Protein AF-A0A1T3CCC0-F1 (afdb_monomer)

Solvent-accessible surface area (backbone atoms only — not comparable to full-atom values): 32000 Å² total; per-residue (Å²): 124,61,66,68,60,52,50,49,57,53,47,56,50,42,51,53,51,52,49,52,47,64,77,46,62,98,54,91,53,52,27,79,73,37,19,70,59,37,49,70,50,26,35,76,90,13,39,41,32,34,42,44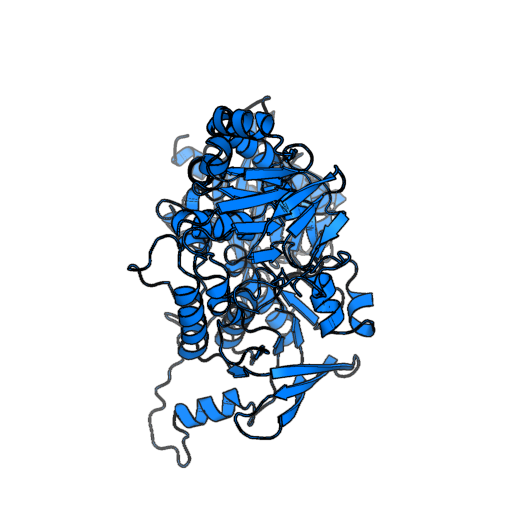,48,72,51,82,37,70,45,48,31,54,26,28,58,43,42,19,38,60,34,30,46,94,47,32,49,68,40,51,69,46,70,41,76,40,84,50,80,89,38,52,71,39,81,43,79,66,70,77,28,66,75,94,91,66,86,58,59,30,41,43,34,40,29,38,34,42,39,72,54,64,44,38,32,36,29,43,39,32,33,25,62,46,96,89,66,50,74,19,29,39,34,38,19,37,32,47,72,42,40,68,98,43,50,62,46,45,84,96,49,45,77,83,82,81,73,84,80,91,61,91,87,69,72,52,72,69,56,48,50,53,37,59,56,65,40,69,87,53,66,38,47,29,40,29,41,20,51,45,72,44,25,46,46,27,43,48,44,25,47,38,40,71,43,51,48,37,31,29,20,64,45,80,45,57,23,40,89,38,52,48,31,38,70,83,45,52,48,90,60,38,51,70,48,48,50,53,80,101,53,78,76,66,89,86,55,58,60,46,45,40,32,58,59,51,11,55,44,47,37,46,48,40,60,77,65,68,55,31,70,41,45,30,19,42,78,75,48,70,48,76,41,82,87,81,55,31,29,45,34,32,35,40,28,58,42,94,94,57,74,62,46,76,50,74,44,58,24,48,30,41,33,46,15,66,38,51,61,35,57,77,39,78,79,95,49,53,44,48,89,56,27,56,21,78,86,71,72,34,64,36,44,46,77,72,25,20,70,78,54,51,46,43,69,81,35,31,36,37,30,38,29,56,24,53,70,20,43,52,39,47,39,52,11,41,78,44,45,20,48,34,34,36,33,33,67,63,50,22,32,75,46,46,46,70,39,41,52,75,44,33,97,58,30,65,39,65,80,65,53,89,54,60,67,65,60,50,46,48,58,59,66,47,52,50,46,70,59,48,39,52,28,20,27,39,28,33,54,54,31,47,65,76,41,40,71,62,52,51,48,32,42,76,62,60,54,51,72,43,52,39,65,92,39,10,18,70,56,33,29,66,69,68,64,81,44,44,49,33,75,33,90,51,43,62,55,36,39,55,69,62,72,28,44,72,44,71,48,59,74,56,33,32,43,50,48,31,41,32,31,68,88,72,51,72,45,73,28,40,36,43,38,39,31,59,55,51,39,47,35,54,58,45,49,33,73,67,59,33,67,86,54,44,75,46,28,78,60,47,73,40,66,49,98,55,49,41,56,29,17,46,52,28,69,18,68,41,90,58,36,38,31,38,57,56,61,57,66,62,27,48,66,45,24,46,48,35,30,49,48,53,49,26,44,77,70,68,76,90

pLDDT: mean 90.03, std 10.61, range [37.31, 98.88]

Mean predicted aligned error: 6.1 Å

Organism: NCBI:txid1491466

Sequence (610 aa):
MDPVRIKEIVSEWIDGVSELLKTTDQQTISGKDLEPKIRKLFLDNSYWRDLVCLSWDFRTLTSPKGIANYLAEENRLQHLKAVRLDDNPAHQPRDFPIHAALPPDGPIFGIIVFLELELSSDRIGTGMLQLGRDEDGSWKAYSFSTLLEEIKGYEAKCGPRRPENLRYGYEPGRRNFSEVRATEREMKDKEPAVVIVGAGHTGLTVAAHLTHMGIRALVIDKNPRVGDNWRQRYGKLVLHDPVYAESLPYMKYPETWPLFAPKEKMGDFLESYAKLLDLNVWTDSTLKSSDYDPSSKQWTVTIERGKAGGNAEIRTFRTNHIVAASGLDGKPRLPDIPGLASFKSKNGTGVIHSALAGEAAVAGPGEKIVVVGMGNSAIDIAQGSWENGAEVTMIQRGPSYFFRRDSLVKHGFMTAYWHKPLLPEHEMDMIMWAYPMPIRMTRGTSLAQAMFKEDEELLQKLKALGFQFTSGPNGTGLIGIVAERKHPYVNDTGCMTLVAEKKIALQTGPIERITENSIVMSNGTTLPADHIIMATGYQGAAAAVRDLMGEKVFSKLGKPFEYDEEGEWIGNWRPSGHERFWMCAAPLVFSRLPAKLLALQILGVELGLH

Structure (mmCIF, N/CA/C/O backbone):
data_AF-A0A1T3CCC0-F1
#
_entry.id   AF-A0A1T3CCC0-F1
#
loop_
_atom_site.group_PDB
_atom_site.id
_atom_site.type_symbol
_atom_site.label_atom_id
_atom_site.label_alt_id
_atom_site.label_comp_id
_atom_site.label_asym_id
_atom_site.label_entity_id
_atom_site.label_seq_id
_atom_site.pdbx_PDB_ins_code
_atom_site.Cartn_x
_atom_site.Cartn_y
_atom_site.Cartn_z
_atom_site.occupancy
_atom_site.B_iso_or_equiv
_atom_site.auth_seq_id
_atom_site.auth_comp_id
_atom_site.auth_asym_id
_atom_site.auth_atom_id
_atom_site.pdbx_PDB_model_num
ATOM 1 N N . MET A 1 1 ? 14.070 28.992 -15.875 1.00 66.81 1 MET A N 1
ATOM 2 C CA . MET A 1 1 ? 14.992 28.866 -17.027 1.00 66.81 1 MET A CA 1
ATOM 3 C C . MET A 1 1 ? 14.187 29.012 -18.319 1.00 66.81 1 MET A C 1
ATOM 5 O O . MET A 1 1 ? 12.998 28.722 -18.280 1.00 66.81 1 MET A O 1
ATOM 9 N N . ASP A 1 2 ? 14.778 29.476 -19.426 1.00 80.06 2 ASP A N 1
ATOM 10 C CA . ASP A 1 2 ? 14.105 29.495 -20.741 1.00 80.06 2 ASP A CA 1
ATOM 11 C C . ASP A 1 2 ? 13.773 28.055 -21.204 1.00 80.06 2 ASP A C 1
ATOM 13 O O . ASP A 1 2 ? 14.683 27.219 -21.196 1.00 80.06 2 ASP A O 1
ATOM 17 N N . PRO A 1 3 ? 12.520 27.736 -21.600 1.00 78.88 3 PRO A N 1
ATOM 18 C CA . PRO A 1 3 ? 12.131 26.423 -22.121 1.00 78.88 3 PRO A CA 1
ATOM 19 C C . PRO A 1 3 ? 13.031 25.853 -23.221 1.00 78.88 3 PRO A C 1
ATOM 21 O O . PRO A 1 3 ? 13.216 24.636 -23.270 1.00 78.88 3 PRO A O 1
ATOM 24 N N . VAL A 1 4 ? 13.609 26.698 -24.084 1.00 84.12 4 VAL A N 1
ATOM 25 C CA . VAL A 1 4 ? 14.548 26.241 -25.125 1.00 84.12 4 VAL A CA 1
ATOM 26 C C . VAL A 1 4 ? 15.791 25.631 -24.483 1.00 84.12 4 VAL A C 1
ATOM 28 O O . VAL A 1 4 ? 16.137 24.486 -24.773 1.00 84.12 4 VAL A O 1
ATOM 31 N N . ARG A 1 5 ? 16.390 26.336 -23.517 1.00 87.25 5 ARG A N 1
ATOM 32 C CA . ARG A 1 5 ? 17.572 25.850 -22.799 1.00 87.25 5 ARG A CA 1
ATOM 33 C C . ARG A 1 5 ? 17.289 24.574 -22.005 1.00 87.25 5 ARG A C 1
ATOM 35 O O . ARG A 1 5 ? 18.148 23.704 -21.926 1.00 87.25 5 ARG A O 1
ATOM 42 N N . ILE A 1 6 ? 16.090 24.435 -21.437 1.00 84.81 6 ILE A N 1
ATOM 43 C CA . ILE A 1 6 ? 15.682 23.208 -20.731 1.00 84.81 6 ILE A CA 1
ATOM 44 C C . ILE A 1 6 ? 15.685 22.012 -21.693 1.00 84.81 6 ILE A C 1
ATOM 46 O O . ILE A 1 6 ? 16.210 20.954 -21.353 1.00 84.81 6 ILE A O 1
ATOM 50 N N . LYS A 1 7 ? 15.127 22.174 -22.900 1.00 85.62 7 LYS A N 1
ATOM 51 C CA . LYS A 1 7 ? 15.111 21.109 -23.915 1.00 85.62 7 LYS A CA 1
ATOM 52 C C . LYS A 1 7 ? 16.514 20.728 -24.380 1.00 85.62 7 LYS A C 1
ATOM 54 O O . LYS A 1 7 ? 16.773 19.538 -24.544 1.00 85.62 7 LYS A O 1
ATOM 59 N N . GLU A 1 8 ? 17.406 21.701 -24.553 1.00 90.25 8 GLU A N 1
ATOM 60 C CA . GLU A 1 8 ? 18.817 21.443 -24.874 1.00 90.25 8 GLU A CA 1
ATOM 61 C C . GLU A 1 8 ? 19.488 20.600 -23.790 1.00 90.25 8 GLU A C 1
ATOM 63 O O . GLU A 1 8 ? 20.031 19.547 -24.097 1.00 90.25 8 GLU A O 1
ATOM 68 N N . ILE A 1 9 ? 19.364 20.998 -22.519 1.00 91.81 9 ILE A N 1
ATOM 69 C CA . ILE A 1 9 ? 19.953 20.278 -21.379 1.00 91.81 9 ILE A CA 1
ATOM 70 C C . ILE A 1 9 ? 19.466 18.823 -21.315 1.00 91.81 9 ILE A C 1
ATOM 72 O O . ILE A 1 9 ? 20.251 17.903 -21.091 1.00 91.81 9 ILE A O 1
ATOM 76 N N . VAL A 1 10 ? 18.164 18.600 -21.508 1.00 91.50 10 VAL A N 1
ATOM 77 C CA . VAL A 1 10 ? 17.595 17.245 -21.511 1.00 91.50 10 VAL A CA 1
ATOM 78 C C . VAL A 1 10 ? 18.108 16.435 -22.702 1.00 91.50 10 VAL A C 1
ATOM 80 O O . VAL A 1 10 ? 18.437 15.261 -22.539 1.00 91.50 10 VAL A O 1
ATOM 83 N N . SER A 1 11 ? 18.209 17.053 -23.881 1.00 92.75 11 SER A N 1
ATOM 84 C CA . SER A 1 11 ? 18.710 16.390 -25.091 1.00 92.75 11 SER A CA 1
ATOM 85 C C . SER A 1 11 ? 20.186 16.011 -24.952 1.00 92.75 11 SER A C 1
ATOM 87 O O . SER A 1 11 ? 20.536 14.876 -25.249 1.00 92.75 11 SER A O 1
ATOM 89 N N . GLU A 1 12 ? 21.020 16.901 -24.400 1.00 95.00 12 GLU A N 1
ATOM 90 C CA . GLU A 1 12 ? 22.435 16.635 -24.093 1.00 95.00 12 GLU A CA 1
ATOM 91 C C . GLU A 1 12 ? 22.587 15.385 -23.201 1.00 95.00 12 GLU A C 1
ATOM 93 O O . GLU A 1 12 ? 23.434 14.525 -23.456 1.00 95.00 12 GLU A O 1
ATOM 98 N N . TRP A 1 13 ? 21.733 15.233 -22.182 1.00 95.94 13 TRP A N 1
ATOM 99 C CA . TRP A 1 13 ? 21.753 14.050 -21.317 1.00 95.94 13 TRP A CA 1
ATOM 100 C C . TRP A 1 13 ? 21.300 12.772 -22.045 1.00 95.94 13 TRP A C 1
ATOM 102 O O . TRP A 1 13 ? 21.938 11.725 -21.908 1.00 95.94 13 TRP A O 1
ATOM 112 N N . ILE A 1 14 ? 20.229 12.849 -22.846 1.00 96.12 14 ILE A N 1
ATOM 113 C CA . ILE A 1 14 ? 19.723 11.722 -23.654 1.00 96.12 14 ILE A CA 1
ATOM 114 C C . ILE A 1 14 ? 20.773 11.258 -24.675 1.00 96.12 14 ILE A C 1
ATOM 116 O O . ILE A 1 14 ? 20.963 10.052 -24.867 1.00 96.12 14 ILE A O 1
ATOM 120 N N . ASP A 1 15 ? 21.489 12.190 -25.301 1.00 96.19 15 ASP A N 1
ATOM 121 C CA . ASP A 1 15 ? 22.582 11.889 -26.226 1.00 96.19 15 ASP A CA 1
ATOM 122 C C . ASP A 1 15 ? 23.728 11.168 -25.509 1.00 96.19 15 ASP A C 1
ATOM 124 O O . ASP A 1 15 ? 24.251 10.174 -26.020 1.00 96.19 15 ASP A O 1
ATOM 128 N N . GLY A 1 16 ? 24.051 11.587 -24.283 1.00 96.06 16 GLY A N 1
ATOM 129 C CA . GLY A 1 16 ? 25.028 10.908 -23.435 1.00 96.06 16 GLY A CA 1
ATOM 130 C C . GLY A 1 16 ? 24.631 9.468 -23.075 1.00 96.06 16 GLY A C 1
ATOM 131 O O . GLY A 1 16 ? 25.468 8.562 -23.128 1.00 96.06 16 GLY A O 1
ATOM 132 N N . VAL A 1 17 ? 23.351 9.212 -22.779 1.00 95.50 17 VAL A N 1
ATOM 133 C CA . VAL A 1 17 ? 22.836 7.837 -22.616 1.00 95.50 17 VAL A CA 1
ATOM 134 C C . VAL A 1 17 ? 22.917 7.067 -23.934 1.00 95.50 17 VAL A C 1
ATOM 136 O O . VAL A 1 17 ? 23.317 5.906 -23.952 1.00 95.50 17 VAL A O 1
ATOM 139 N N . SER A 1 18 ? 22.593 7.701 -25.057 1.00 94.81 18 SER A N 1
ATOM 140 C CA . SER A 1 18 ? 22.672 7.062 -26.373 1.00 94.81 18 SER A CA 1
ATOM 141 C C . SER A 1 18 ? 24.108 6.657 -26.731 1.00 94.81 18 SER A C 1
ATOM 143 O O . SER A 1 18 ? 24.327 5.583 -27.291 1.00 94.81 18 SER A O 1
ATOM 145 N N . GLU A 1 19 ? 25.103 7.475 -26.384 1.00 94.19 19 GLU A N 1
ATOM 146 C CA . GLU A 1 19 ? 26.524 7.138 -26.521 1.00 94.19 19 GLU A CA 1
ATOM 147 C C . GLU A 1 19 ? 26.930 5.991 -25.583 1.00 94.19 19 GLU A C 1
ATOM 149 O O . GLU A 1 19 ? 27.634 5.064 -25.998 1.00 94.19 19 GLU A O 1
ATOM 154 N N . LEU A 1 20 ? 26.447 5.999 -24.336 1.00 93.12 20 LEU A N 1
ATOM 155 C CA . LEU A 1 20 ? 26.653 4.900 -23.393 1.00 93.12 20 LEU A CA 1
ATOM 156 C C . LEU A 1 20 ? 26.163 3.570 -23.977 1.00 93.12 20 LEU A C 1
ATOM 158 O O . LEU A 1 20 ? 26.926 2.604 -24.004 1.00 93.12 20 LEU A O 1
ATOM 162 N N . LEU A 1 21 ? 24.929 3.536 -24.485 1.00 91.56 21 LEU A N 1
ATOM 163 C CA . LEU A 1 21 ? 24.321 2.338 -25.066 1.00 91.56 21 LEU A CA 1
ATOM 164 C C . LEU A 1 21 ? 25.073 1.870 -26.321 1.00 91.56 21 LEU A C 1
ATOM 166 O O . LEU A 1 21 ? 25.401 0.694 -26.431 1.00 91.56 21 LEU A O 1
ATOM 170 N N . LYS A 1 22 ? 25.453 2.783 -27.226 1.00 88.44 22 LYS A N 1
ATOM 171 C CA . LYS A 1 22 ? 26.234 2.445 -28.436 1.00 88.44 22 LYS A CA 1
ATOM 172 C C . LYS A 1 22 ? 27.619 1.886 -28.116 1.00 88.44 22 LYS A C 1
ATOM 174 O O . LYS A 1 22 ? 28.064 0.935 -28.744 1.00 88.44 22 LYS A O 1
ATOM 179 N N . THR A 1 23 ? 28.317 2.476 -27.145 1.00 82.19 23 THR A N 1
ATOM 180 C CA . THR A 1 23 ? 29.692 2.078 -26.781 1.00 82.19 23 THR A CA 1
ATOM 181 C C . THR A 1 23 ? 29.757 0.841 -25.885 1.00 82.19 23 THR A C 1
ATOM 183 O O . THR A 1 23 ? 30.848 0.439 -25.479 1.00 82.19 23 THR A O 1
ATOM 186 N N . THR A 1 24 ? 28.607 0.275 -25.522 1.00 76.81 24 THR A N 1
ATOM 187 C CA . THR A 1 24 ? 28.482 -0.952 -24.722 1.00 76.81 24 THR A CA 1
ATOM 188 C C . THR A 1 24 ? 27.678 -2.035 -25.440 1.00 76.81 24 THR A C 1
ATOM 190 O O . THR A 1 24 ? 27.488 -3.123 -24.894 1.00 76.81 24 THR A O 1
ATOM 193 N N . ASP A 1 25 ? 27.242 -1.767 -26.674 1.00 68.62 25 ASP A N 1
ATOM 194 C CA . ASP A 1 25 ? 26.463 -2.709 -27.463 1.00 68.62 25 ASP A CA 1
ATOM 195 C C . ASP A 1 25 ? 27.279 -3.988 -27.722 1.00 68.62 25 ASP A C 1
ATOM 197 O O . ASP A 1 25 ? 28.459 -3.943 -28.075 1.00 68.62 25 ASP A O 1
ATOM 201 N N . GLN A 1 26 ? 26.639 -5.140 -27.514 1.00 63.12 26 GLN A N 1
ATOM 202 C CA . GLN A 1 26 ? 27.184 -6.488 -27.743 1.00 63.12 26 GLN A CA 1
ATOM 203 C C . GLN A 1 26 ? 28.356 -6.949 -26.851 1.00 63.12 26 GLN A C 1
ATOM 205 O O . GLN A 1 26 ? 28.898 -8.029 -27.092 1.00 63.12 26 GLN A O 1
ATOM 210 N N . GLN A 1 27 ? 28.739 -6.211 -25.801 1.00 68.38 27 GLN A N 1
ATOM 211 C CA . GLN A 1 27 ? 29.795 -6.638 -24.868 1.00 68.38 27 GLN A CA 1
ATOM 212 C C . GLN A 1 27 ? 29.286 -6.737 -23.427 1.00 68.38 27 GLN A C 1
ATOM 214 O O . GLN A 1 27 ? 28.563 -5.868 -22.941 1.00 68.38 27 GLN A O 1
ATOM 219 N N . THR A 1 28 ? 29.697 -7.790 -22.719 1.00 74.81 28 THR A N 1
ATOM 220 C CA . THR A 1 28 ? 29.599 -7.828 -21.256 1.00 74.81 28 THR A CA 1
ATOM 221 C C . THR A 1 28 ? 30.625 -6.854 -20.695 1.00 74.81 28 THR A C 1
ATOM 223 O O . THR A 1 28 ? 31.829 -7.087 -20.796 1.00 74.81 28 THR A O 1
ATOM 226 N N . ILE A 1 29 ? 30.145 -5.743 -20.141 1.00 84.50 29 ILE A N 1
ATOM 227 C CA . ILE A 1 29 ? 30.978 -4.710 -19.528 1.00 84.50 29 ILE A CA 1
ATOM 228 C C . ILE A 1 29 ? 30.968 -4.876 -18.011 1.00 84.50 29 ILE A C 1
ATOM 230 O O . ILE A 1 29 ? 29.920 -5.115 -17.416 1.00 84.50 29 ILE A O 1
ATOM 234 N N . SER A 1 30 ? 32.131 -4.762 -17.371 1.00 89.25 30 SER A N 1
ATOM 235 C CA . SER A 1 30 ? 32.196 -4.811 -15.911 1.00 89.25 30 SER A CA 1
ATOM 236 C C . SER A 1 30 ? 31.665 -3.510 -15.298 1.00 89.25 30 SER A C 1
ATOM 238 O O . SER A 1 30 ? 31.788 -2.437 -15.893 1.00 89.25 30 SER A O 1
ATOM 240 N N . GLY A 1 31 ? 31.142 -3.570 -14.069 1.00 90.31 31 GLY A N 1
ATOM 241 C CA . GLY A 1 31 ? 30.719 -2.364 -13.344 1.00 90.31 31 GLY A CA 1
ATOM 242 C C . GLY A 1 31 ? 31.851 -1.339 -13.188 1.00 90.31 31 GLY A C 1
ATOM 243 O O . GLY A 1 31 ? 31.619 -0.139 -13.291 1.00 90.31 31 GLY A O 1
ATOM 244 N N . LYS A 1 32 ? 33.102 -1.805 -13.059 1.00 92.31 32 LYS A N 1
ATOM 245 C CA . LYS A 1 32 ? 34.297 -0.951 -12.972 1.00 92.31 32 LYS A CA 1
ATOM 246 C C . LYS A 1 32 ? 34.558 -0.162 -14.260 1.00 92.31 32 LYS A C 1
ATOM 248 O O . LYS A 1 32 ? 34.979 0.988 -14.183 1.00 92.31 32 LYS A O 1
ATOM 253 N N . ASP A 1 33 ? 34.309 -0.762 -15.421 1.00 91.62 33 ASP A N 1
ATOM 254 C CA . ASP A 1 33 ? 34.487 -0.098 -16.720 1.00 91.62 33 ASP A CA 1
ATOM 255 C C . ASP A 1 33 ? 33.296 0.811 -17.061 1.00 91.62 33 ASP A C 1
ATOM 257 O O . ASP A 1 33 ? 33.436 1.794 -17.793 1.00 91.62 33 ASP A O 1
ATOM 261 N N . LEU A 1 34 ? 32.120 0.497 -16.510 1.00 93.81 34 LEU A N 1
ATOM 262 C CA . LEU A 1 34 ? 30.897 1.269 -16.695 1.00 93.81 34 LEU A CA 1
ATOM 263 C C . LEU A 1 34 ? 30.839 2.505 -15.778 1.00 93.81 34 LEU A C 1
ATOM 265 O O . LEU A 1 34 ? 30.354 3.554 -16.200 1.00 93.81 34 LEU A O 1
ATOM 269 N N . GLU A 1 35 ? 31.384 2.425 -14.561 1.00 96.38 35 GLU A N 1
ATOM 270 C CA . GLU A 1 35 ? 31.340 3.492 -13.549 1.00 96.38 35 GLU A CA 1
ATOM 271 C C . GLU A 1 35 ? 31.825 4.862 -14.068 1.00 96.38 35 GLU A C 1
ATOM 273 O O . GLU A 1 35 ? 31.086 5.837 -13.904 1.00 96.38 35 GLU A O 1
ATOM 278 N N . PRO A 1 36 ? 32.982 4.994 -14.754 1.00 95.88 36 PRO A N 1
ATOM 279 C CA . PRO A 1 36 ? 33.420 6.283 -15.289 1.00 95.88 36 PRO A CA 1
ATOM 280 C C . PRO A 1 36 ? 32.458 6.870 -16.326 1.00 95.88 36 PRO A C 1
ATOM 282 O O . PRO A 1 36 ? 32.366 8.090 -16.449 1.00 95.88 36 PRO A O 1
ATOM 285 N N . LYS A 1 37 ? 31.737 6.025 -17.078 1.00 95.12 37 LYS A N 1
ATOM 286 C CA . LYS A 1 37 ? 30.728 6.482 -18.042 1.00 95.12 37 LYS A CA 1
ATOM 287 C C . LYS A 1 37 ? 29.460 6.952 -17.323 1.00 95.12 37 LYS A C 1
ATOM 289 O O . LYS A 1 37 ? 28.938 8.010 -17.657 1.00 95.12 37 LYS A O 1
ATOM 294 N N . ILE A 1 38 ? 29.017 6.230 -16.291 1.00 96.94 38 ILE A N 1
ATOM 295 C CA . ILE A 1 38 ? 27.863 6.621 -15.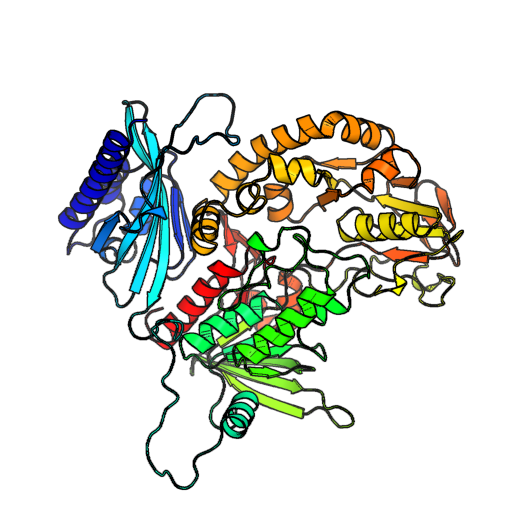464 1.00 96.94 38 ILE A CA 1
ATOM 296 C C . ILE A 1 38 ? 28.129 7.939 -14.725 1.00 96.94 38 ILE A C 1
ATOM 298 O O . ILE A 1 38 ? 27.258 8.804 -14.712 1.00 96.94 38 ILE A O 1
ATOM 302 N N . ARG A 1 39 ? 29.342 8.164 -14.200 1.00 96.38 39 ARG A N 1
ATOM 303 C CA . ARG A 1 39 ? 29.736 9.432 -13.540 1.00 96.38 39 ARG A CA 1
ATOM 304 C C . ARG A 1 39 ? 29.637 10.672 -14.437 1.00 96.38 39 ARG A C 1
ATOM 306 O O . ARG A 1 39 ? 29.526 11.787 -13.933 1.00 96.38 39 ARG A O 1
ATOM 313 N N . LYS A 1 40 ? 29.677 10.506 -15.764 1.00 95.81 40 LYS A N 1
ATOM 314 C CA . LYS A 1 40 ? 29.443 11.618 -16.701 1.00 95.81 40 LYS A CA 1
ATOM 315 C C . LYS A 1 40 ? 27.969 12.016 -16.770 1.00 95.81 40 LYS A C 1
ATOM 317 O O . LYS A 1 40 ? 27.677 13.166 -17.063 1.00 95.81 40 LYS A O 1
ATOM 322 N N . LEU A 1 41 ? 27.064 11.074 -16.503 1.00 97.06 41 LEU A N 1
ATOM 323 C CA . LEU A 1 41 ? 25.618 11.238 -16.657 1.00 97.06 41 LEU A CA 1
ATOM 324 C C . LEU A 1 41 ? 24.896 11.458 -15.325 1.00 97.06 41 LEU A C 1
ATOM 326 O O . LEU A 1 41 ? 23.787 11.981 -15.326 1.00 97.06 41 LEU A O 1
ATOM 330 N N . PHE A 1 42 ? 25.492 11.062 -14.203 1.00 96.62 42 PHE A N 1
ATOM 331 C CA . PHE A 1 42 ? 24.873 11.070 -12.880 1.00 96.62 42 PHE A CA 1
ATOM 332 C C . PHE A 1 42 ? 25.726 11.848 -11.875 1.00 96.62 42 PHE A C 1
ATOM 334 O O . PHE A 1 42 ? 26.952 11.761 -11.905 1.00 96.62 42 PHE A O 1
ATOM 341 N N . LEU A 1 43 ? 25.070 12.578 -10.967 1.00 94.69 43 LEU A N 1
ATOM 342 C CA . LEU A 1 43 ? 25.726 13.212 -9.818 1.00 94.69 43 LEU A CA 1
ATOM 343 C C . LEU A 1 43 ? 26.300 12.150 -8.865 1.00 94.69 43 LEU A C 1
ATOM 345 O O . LEU A 1 43 ? 25.849 11.002 -8.849 1.00 94.69 43 LEU A O 1
ATOM 349 N N . ASP A 1 44 ? 27.251 12.523 -8.011 1.00 92.12 44 ASP A N 1
ATOM 350 C CA . ASP A 1 44 ? 27.840 11.578 -7.051 1.00 92.12 44 ASP A CA 1
ATOM 351 C C . ASP A 1 44 ? 26.827 11.083 -6.001 1.00 92.12 44 ASP A C 1
ATOM 353 O O . ASP A 1 44 ? 26.842 9.909 -5.626 1.00 92.12 44 ASP A O 1
ATOM 357 N N . ASN A 1 45 ? 25.890 11.940 -5.587 1.00 89.81 45 ASN A N 1
ATOM 358 C CA . ASN A 1 45 ? 24.792 11.630 -4.662 1.00 89.81 45 ASN A CA 1
ATOM 359 C C . ASN A 1 45 ? 23.486 11.230 -5.381 1.00 89.81 45 ASN A C 1
ATOM 361 O O . ASN A 1 45 ? 22.391 11.506 -4.885 1.00 89.81 45 ASN A O 1
ATOM 365 N N . SER A 1 46 ? 23.606 10.626 -6.562 1.00 93.00 46 SER A N 1
ATOM 366 C CA . SER A 1 46 ? 22.474 10.275 -7.417 1.00 93.00 46 SER A CA 1
ATOM 367 C C . SER A 1 46 ? 21.808 8.943 -7.076 1.00 93.00 46 SER A C 1
ATOM 369 O O . SER A 1 46 ? 22.345 8.107 -6.339 1.00 93.00 46 SER A O 1
ATOM 371 N N . TYR A 1 47 ? 20.633 8.748 -7.677 1.00 95.00 47 TYR A N 1
ATOM 372 C CA . TYR A 1 47 ? 19.820 7.548 -7.555 1.00 95.00 47 TYR A CA 1
ATOM 373 C C . TYR A 1 47 ? 19.382 7.022 -8.929 1.00 95.00 47 TYR A C 1
ATOM 375 O O . TYR A 1 47 ? 19.030 7.801 -9.818 1.00 95.00 47 TYR A O 1
ATOM 383 N N . TRP A 1 48 ? 19.325 5.699 -9.075 1.00 97.12 48 TRP A N 1
ATOM 384 C CA . TRP A 1 48 ? 18.531 5.039 -10.112 1.00 97.12 48 TRP A CA 1
ATOM 385 C C . TRP A 1 48 ? 17.485 4.166 -9.429 1.00 97.12 48 TRP A C 1
ATOM 387 O O . TRP A 1 48 ? 17.846 3.306 -8.631 1.00 97.12 48 TRP A O 1
ATOM 397 N N . ARG A 1 49 ? 16.200 4.357 -9.734 1.00 96.94 49 ARG A N 1
ATOM 398 C CA . ARG A 1 49 ? 15.126 3.484 -9.249 1.00 96.94 49 ARG A CA 1
ATOM 399 C C . ARG A 1 49 ? 14.506 2.670 -10.376 1.00 96.94 49 ARG A C 1
ATOM 401 O O . ARG A 1 49 ? 13.820 3.222 -11.228 1.00 96.94 49 ARG A O 1
ATOM 408 N N . ASP A 1 50 ? 14.743 1.368 -10.382 1.00 97.00 50 ASP A N 1
ATOM 409 C CA . ASP A 1 50 ? 14.151 0.453 -11.353 1.00 97.00 50 ASP A CA 1
ATOM 410 C C . ASP A 1 50 ? 12.899 -0.208 -10.775 1.00 97.00 50 ASP A C 1
ATOM 412 O O . ASP A 1 50 ? 12.939 -0.799 -9.701 1.00 97.00 50 ASP A O 1
ATOM 416 N N . LEU A 1 51 ? 11.780 -0.093 -11.480 1.00 96.56 51 LEU A N 1
ATOM 417 C CA . LEU A 1 51 ? 10.471 -0.609 -11.103 1.00 96.56 51 LEU A CA 1
ATOM 418 C C . LEU A 1 51 ? 10.049 -1.657 -12.140 1.00 96.56 51 LEU A C 1
ATOM 420 O O . LEU A 1 51 ? 9.253 -1.379 -13.043 1.00 96.56 51 LEU A O 1
ATOM 424 N N . VAL A 1 52 ? 10.606 -2.868 -12.009 1.00 95.50 52 VAL A N 1
ATOM 425 C CA . VAL A 1 52 ? 10.343 -4.042 -12.873 1.00 95.50 52 VAL A CA 1
ATOM 426 C C . VAL A 1 52 ? 10.767 -3.845 -14.346 1.00 95.50 52 VAL A C 1
ATOM 428 O O . VAL A 1 52 ? 10.441 -4.646 -15.224 1.00 95.50 52 VAL A O 1
ATOM 431 N N . CYS A 1 53 ? 11.470 -2.759 -14.677 1.00 94.94 53 CYS A N 1
ATOM 432 C CA . CYS A 1 53 ? 11.769 -2.437 -16.070 1.00 94.94 53 CYS A CA 1
ATOM 433 C C . CYS A 1 53 ? 12.995 -3.202 -16.578 1.00 94.94 53 CYS A C 1
ATOM 435 O O . CYS A 1 53 ? 12.925 -3.858 -17.621 1.00 94.94 53 CYS A O 1
ATOM 437 N N . LEU A 1 54 ? 14.120 -3.123 -15.865 1.00 93.31 54 LEU A N 1
ATOM 438 C CA . LEU A 1 54 ? 15.368 -3.802 -16.240 1.00 93.31 54 LEU A CA 1
ATOM 439 C C . LEU A 1 54 ? 15.579 -5.102 -15.462 1.00 93.31 54 LEU A C 1
ATOM 441 O O . LEU A 1 54 ? 16.130 -6.057 -16.007 1.00 93.31 54 LEU A O 1
ATOM 445 N N . SER A 1 55 ? 15.084 -5.150 -14.231 1.00 91.75 55 SER A N 1
ATOM 446 C CA . SER A 1 55 ? 14.927 -6.347 -13.406 1.00 91.75 55 SER A CA 1
ATOM 447 C C . SER A 1 55 ? 13.449 -6.719 -13.280 1.00 91.75 55 SER A C 1
ATOM 449 O O . SER A 1 55 ? 12.584 -5.970 -13.713 1.00 91.75 55 SER A O 1
ATOM 451 N N . TRP A 1 56 ? 13.137 -7.860 -12.670 1.00 93.88 56 TRP A N 1
ATOM 452 C CA . TRP A 1 56 ? 11.768 -8.208 -12.268 1.00 93.88 56 TRP A CA 1
ATOM 453 C C . TRP A 1 56 ? 11.500 -7.891 -10.794 1.00 93.88 56 TRP A C 1
ATOM 455 O O . TRP A 1 56 ? 10.765 -8.593 -10.104 1.00 93.88 56 TRP A O 1
ATOM 465 N N . ASP A 1 57 ? 12.134 -6.831 -10.304 1.00 95.62 57 ASP A N 1
ATOM 466 C CA . ASP A 1 57 ? 12.084 -6.414 -8.914 1.00 95.62 57 ASP A CA 1
ATOM 467 C C . ASP A 1 57 ? 12.017 -4.881 -8.820 1.00 95.62 57 ASP A C 1
ATOM 469 O O . ASP A 1 57 ? 12.183 -4.174 -9.817 1.00 95.62 57 ASP A O 1
ATOM 473 N N . PHE A 1 58 ? 11.744 -4.346 -7.629 1.00 96.62 58 PHE A N 1
ATOM 474 C CA . PHE A 1 58 ? 11.980 -2.927 -7.361 1.00 96.62 58 PHE A CA 1
ATOM 475 C C . PHE A 1 58 ? 13.389 -2.781 -6.803 1.00 96.62 58 PHE A C 1
ATOM 477 O O . PHE A 1 58 ? 13.712 -3.416 -5.799 1.00 96.62 58 PHE A O 1
ATOM 484 N N . ARG A 1 59 ? 14.212 -1.949 -7.439 1.00 96.81 59 ARG A N 1
ATOM 485 C CA . ARG A 1 59 ? 15.596 -1.683 -7.039 1.00 96.81 59 ARG A CA 1
ATOM 486 C C . ARG A 1 59 ? 15.815 -0.190 -6.877 1.00 96.81 59 ARG A C 1
ATOM 488 O O . ARG A 1 59 ? 15.427 0.582 -7.752 1.00 96.81 59 ARG A O 1
ATOM 495 N N . THR A 1 60 ? 16.494 0.208 -5.809 1.00 97.12 60 THR A N 1
ATOM 496 C CA . THR A 1 60 ? 16.965 1.584 -5.608 1.00 97.12 60 THR A CA 1
ATOM 497 C C . THR A 1 60 ? 18.482 1.569 -5.473 1.00 97.12 60 THR A C 1
ATOM 499 O O . THR A 1 60 ? 19.051 1.182 -4.456 1.00 97.12 60 THR A O 1
ATOM 502 N N . LEU A 1 61 ? 19.151 2.033 -6.521 1.00 96.94 61 LEU A N 1
ATOM 503 C CA . LEU A 1 61 ? 20.597 2.065 -6.631 1.00 96.94 61 LEU A CA 1
ATOM 504 C C . LEU A 1 61 ? 21.084 3.460 -6.257 1.00 96.94 61 LEU A C 1
ATOM 506 O O . LEU A 1 61 ? 20.529 4.462 -6.711 1.00 96.94 61 LEU A O 1
ATOM 510 N N . THR A 1 62 ? 22.139 3.525 -5.453 1.00 94.88 62 THR A N 1
ATOM 511 C CA . THR A 1 62 ? 22.736 4.786 -5.005 1.00 94.88 62 THR A CA 1
ATOM 512 C C . THR A 1 62 ? 24.146 4.930 -5.557 1.00 94.88 62 THR A C 1
ATOM 514 O O . THR A 1 62 ? 24.900 3.954 -5.619 1.00 94.88 62 THR A O 1
ATOM 517 N N . SER A 1 63 ? 24.516 6.162 -5.912 1.00 95.44 63 SER A N 1
ATOM 518 C CA . SER A 1 63 ? 25.804 6.550 -6.499 1.00 95.44 63 SER A CA 1
ATOM 519 C C . SER A 1 63 ? 26.086 5.980 -7.901 1.00 95.44 63 SER A C 1
ATOM 521 O O . SER A 1 63 ? 25.597 4.905 -8.265 1.00 95.44 63 SER A O 1
ATOM 523 N N . PRO A 1 64 ? 26.980 6.622 -8.675 1.00 97.62 64 PRO A N 1
ATOM 524 C CA . PRO A 1 64 ? 27.409 6.108 -9.974 1.00 97.62 64 PRO A CA 1
ATOM 525 C C . PRO A 1 64 ? 27.977 4.681 -9.939 1.00 97.62 64 PRO A C 1
ATOM 527 O O . PRO A 1 64 ? 27.769 3.911 -10.875 1.00 97.62 64 PRO A O 1
ATOM 530 N N . LYS A 1 65 ? 28.659 4.299 -8.851 1.00 97.75 65 LYS A N 1
ATOM 531 C CA . LYS A 1 65 ? 29.224 2.953 -8.680 1.00 97.75 65 LYS A CA 1
ATOM 532 C C . LYS A 1 65 ? 28.139 1.889 -8.502 1.00 97.75 65 LYS A C 1
ATOM 534 O O . LYS A 1 65 ? 28.209 0.838 -9.134 1.00 97.75 65 LYS A O 1
ATOM 539 N N . GLY A 1 66 ? 27.147 2.151 -7.648 1.00 97.12 66 GLY A N 1
ATOM 540 C CA . GLY A 1 66 ? 26.033 1.224 -7.422 1.00 97.12 66 GLY A CA 1
ATOM 541 C C . GLY A 1 66 ? 25.213 1.015 -8.693 1.00 97.12 66 GLY A C 1
ATOM 542 O O . GLY A 1 66 ? 24.933 -0.120 -9.071 1.00 97.12 66 GLY A O 1
ATOM 543 N N . ILE A 1 67 ? 24.933 2.109 -9.406 1.00 97.81 67 ILE A N 1
ATOM 544 C CA . ILE A 1 67 ? 24.257 2.092 -10.709 1.00 97.81 67 ILE A CA 1
ATOM 545 C C . ILE A 1 67 ? 25.053 1.270 -11.732 1.00 97.81 67 ILE A C 1
ATOM 547 O O . ILE A 1 67 ? 24.497 0.397 -12.393 1.00 97.81 67 ILE A O 1
ATOM 551 N N . ALA A 1 68 ? 26.361 1.507 -11.853 1.00 97.12 68 ALA A N 1
ATOM 552 C CA . ALA A 1 68 ? 27.204 0.787 -12.802 1.00 97.12 68 ALA A CA 1
ATOM 553 C C . ALA A 1 68 ? 27.267 -0.722 -12.519 1.00 97.12 68 ALA A C 1
ATOM 555 O O . ALA A 1 68 ? 27.183 -1.523 -13.447 1.00 97.12 68 ALA A O 1
ATOM 556 N N . ASN A 1 69 ? 27.371 -1.120 -11.250 1.00 96.62 69 ASN A N 1
ATOM 557 C CA . ASN A 1 69 ? 27.339 -2.532 -10.871 1.00 96.62 69 ASN A CA 1
ATOM 558 C C . ASN A 1 69 ? 26.000 -3.179 -11.242 1.00 96.62 69 ASN A C 1
ATOM 560 O O . ASN A 1 69 ? 25.991 -4.213 -11.905 1.00 96.62 69 ASN A O 1
ATOM 564 N N . TYR A 1 70 ? 24.886 -2.530 -10.897 1.00 96.44 70 TYR A N 1
ATOM 565 C CA . TYR A 1 70 ? 23.544 -3.022 -11.202 1.00 96.44 70 TYR A CA 1
ATOM 566 C C . TYR A 1 70 ? 23.305 -3.236 -12.704 1.00 96.44 70 TYR A C 1
ATOM 568 O O . TYR A 1 70 ? 22.729 -4.246 -13.105 1.00 96.44 70 TYR A O 1
ATOM 576 N N . LEU A 1 71 ? 23.755 -2.291 -13.535 1.00 95.19 71 LEU A N 1
ATOM 577 C CA . LEU A 1 71 ? 23.600 -2.344 -14.990 1.00 95.19 71 LEU A CA 1
ATOM 578 C C . LEU A 1 71 ? 24.514 -3.384 -15.658 1.00 95.19 71 LEU A C 1
ATOM 580 O O . LEU A 1 71 ? 24.167 -3.909 -16.717 1.00 95.19 71 LEU A O 1
ATOM 584 N N . ALA A 1 72 ? 25.680 -3.653 -15.066 1.00 93.62 72 ALA A N 1
ATOM 585 C CA . ALA A 1 72 ? 26.627 -4.661 -15.537 1.00 93.62 72 ALA A CA 1
ATOM 586 C C . ALA A 1 72 ? 26.190 -6.090 -15.176 1.00 93.62 72 ALA A C 1
ATOM 588 O O . ALA A 1 72 ? 26.396 -7.022 -15.955 1.00 93.62 72 ALA A O 1
ATOM 589 N N . GLU A 1 73 ? 25.582 -6.270 -14.002 1.00 93.50 73 GLU A N 1
ATOM 590 C CA . GLU A 1 73 ? 25.007 -7.545 -13.580 1.00 93.50 73 GLU A CA 1
ATOM 591 C C . GLU A 1 73 ? 23.985 -8.054 -14.598 1.00 93.50 73 GLU A C 1
ATOM 593 O O . GLU A 1 73 ? 23.148 -7.300 -15.091 1.00 93.50 73 GLU A O 1
ATOM 598 N N . GLU A 1 74 ? 24.079 -9.345 -14.929 1.00 88.06 74 GLU A N 1
ATOM 599 C CA . GLU A 1 74 ? 23.181 -10.027 -15.876 1.00 88.06 74 GLU A CA 1
ATOM 600 C C . GLU A 1 74 ? 23.053 -9.320 -17.243 1.00 88.06 74 GLU A C 1
ATOM 602 O O . GLU A 1 74 ? 22.113 -9.570 -17.990 1.00 88.06 74 GLU A O 1
ATOM 607 N N . ASN A 1 75 ? 24.015 -8.457 -17.602 1.00 87.06 75 ASN A N 1
ATOM 608 C CA . ASN A 1 75 ? 23.978 -7.602 -18.791 1.00 87.06 75 ASN A CA 1
ATOM 609 C C . ASN A 1 75 ? 22.722 -6.710 -18.883 1.00 87.06 75 ASN A C 1
ATOM 611 O O . ASN A 1 75 ? 22.266 -6.406 -19.989 1.00 87.06 75 ASN A O 1
ATOM 615 N N . ARG A 1 76 ? 22.169 -6.250 -17.749 1.00 91.12 76 ARG A N 1
ATOM 616 C CA . ARG A 1 76 ? 20.912 -5.476 -17.714 1.00 91.12 76 ARG A CA 1
ATOM 617 C C . ARG A 1 76 ? 20.914 -4.236 -18.600 1.00 91.12 76 ARG A C 1
ATOM 619 O O . ARG A 1 76 ? 19.882 -3.916 -19.186 1.00 91.12 76 ARG A O 1
ATOM 626 N N . LEU A 1 77 ? 22.059 -3.569 -18.765 1.00 90.69 77 LEU A N 1
ATOM 627 C CA . LEU A 1 77 ? 22.187 -2.422 -19.671 1.00 90.69 77 LEU A CA 1
ATOM 628 C C . LEU A 1 77 ? 21.737 -2.751 -21.102 1.00 90.69 77 LEU A C 1
ATOM 630 O O . LEU A 1 77 ? 21.117 -1.918 -21.755 1.00 90.69 77 LEU A O 1
ATOM 634 N N . GLN A 1 78 ? 21.988 -3.975 -21.576 1.00 87.81 78 GLN A N 1
ATOM 635 C CA . GLN A 1 78 ? 21.625 -4.395 -22.931 1.00 87.81 78 GLN A CA 1
ATOM 636 C C . GLN A 1 78 ? 20.108 -4.496 -23.135 1.00 87.81 78 GLN A C 1
ATOM 638 O O . GLN A 1 78 ? 19.654 -4.508 -24.288 1.00 87.81 78 GLN A O 1
ATOM 643 N N . HIS A 1 79 ? 19.329 -4.553 -22.047 1.00 88.62 79 HIS A N 1
ATOM 644 C CA . HIS A 1 79 ? 17.874 -4.503 -22.100 1.00 88.62 79 HIS A CA 1
ATOM 645 C C 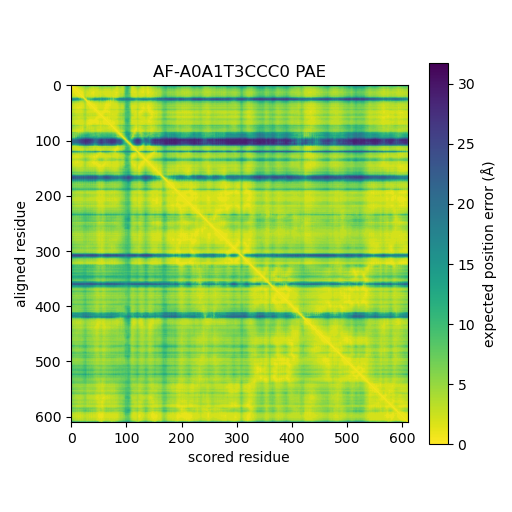. HIS A 1 79 ? 17.335 -3.114 -22.418 1.00 88.62 79 HIS A C 1
ATOM 647 O O . HIS A 1 79 ? 16.220 -3.036 -22.923 1.00 88.62 79 HIS A O 1
ATOM 653 N N . LEU A 1 80 ? 18.100 -2.046 -22.190 1.00 92.06 80 LEU A N 1
ATOM 654 C CA . LEU A 1 80 ? 17.728 -0.686 -22.565 1.00 92.06 80 LEU A CA 1
ATOM 655 C C . LEU A 1 80 ? 18.319 -0.361 -23.943 1.00 92.06 80 LEU A C 1
ATOM 657 O O . LEU A 1 80 ? 19.532 -0.301 -24.107 1.00 92.06 80 LEU A O 1
ATOM 661 N N . LYS A 1 81 ? 17.471 -0.187 -24.959 1.00 91.44 81 LYS A N 1
ATOM 662 C CA . LYS A 1 81 ? 17.892 0.085 -26.345 1.00 91.44 81 LYS A CA 1
ATOM 663 C C . LYS A 1 81 ? 17.914 1.563 -26.685 1.00 91.44 81 LYS A C 1
ATOM 665 O O . LYS A 1 81 ? 18.800 2.003 -27.412 1.00 91.44 81 LYS A O 1
ATOM 670 N N . ALA A 1 82 ? 16.969 2.325 -26.152 1.00 91.94 82 ALA A N 1
ATOM 671 C CA . ALA A 1 82 ? 16.943 3.768 -26.312 1.00 91.94 82 ALA A CA 1
ATOM 672 C C . ALA A 1 82 ? 16.194 4.426 -25.157 1.00 91.94 82 ALA A C 1
ATOM 674 O O . ALA A 1 82 ? 15.281 3.842 -24.573 1.00 91.94 82 ALA A O 1
ATOM 675 N N . VAL A 1 83 ? 16.569 5.672 -24.888 1.00 94.38 83 VAL A N 1
ATOM 676 C CA . VAL A 1 83 ? 15.824 6.600 -24.042 1.00 94.38 83 VAL A CA 1
ATOM 677 C C . VAL A 1 83 ? 15.426 7.767 -24.931 1.00 94.38 83 VAL A C 1
ATOM 679 O O . VAL A 1 83 ? 16.271 8.305 -25.647 1.00 94.38 83 VAL A O 1
ATOM 682 N N . ARG A 1 84 ? 14.147 8.133 -24.933 1.00 92.69 84 ARG A N 1
ATOM 683 C CA . ARG A 1 84 ? 13.620 9.229 -25.753 1.00 92.69 84 ARG A CA 1
ATOM 684 C C . ARG A 1 84 ? 12.809 10.179 -24.896 1.00 92.69 84 ARG A C 1
ATOM 686 O O . ARG A 1 84 ? 12.248 9.780 -23.881 1.00 92.69 84 ARG A O 1
ATOM 693 N N . LEU A 1 85 ? 12.752 11.437 -25.315 1.00 89.62 85 LEU A N 1
ATOM 694 C CA . LEU A 1 85 ? 11.809 12.379 -24.732 1.00 89.62 85 LEU A CA 1
ATOM 695 C C . LEU A 1 85 ? 10.388 11.924 -25.067 1.00 89.62 85 LEU A C 1
ATOM 697 O O . LEU A 1 85 ? 10.108 11.639 -26.229 1.00 89.62 85 LEU A O 1
ATOM 701 N N . ASP A 1 86 ? 9.523 11.881 -24.060 1.00 83.31 86 ASP A N 1
ATOM 702 C CA . ASP A 1 86 ? 8.103 11.600 -24.250 1.00 83.31 86 ASP A CA 1
ATOM 703 C C . ASP A 1 86 ? 7.447 12.727 -25.071 1.00 83.31 86 ASP A C 1
ATOM 705 O O . ASP A 1 86 ? 7.632 13.921 -24.792 1.00 83.31 86 ASP A O 1
ATOM 709 N N . ASP A 1 87 ? 6.729 12.351 -26.131 1.00 78.69 87 ASP A N 1
ATOM 710 C CA . ASP A 1 87 ? 6.146 13.291 -27.088 1.00 78.69 87 ASP A CA 1
ATOM 711 C C . ASP A 1 87 ? 4.823 13.913 -26.608 1.00 78.69 87 ASP A C 1
ATOM 713 O O . ASP A 1 87 ? 4.332 14.879 -27.208 1.00 78.69 87 ASP A O 1
ATOM 717 N N . ASN A 1 88 ? 4.286 13.454 -25.473 1.00 78.31 88 ASN A N 1
ATOM 718 C CA . ASN A 1 88 ? 3.085 14.000 -24.871 1.00 78.31 88 ASN A CA 1
ATOM 719 C C . ASN A 1 88 ? 3.308 15.480 -24.495 1.00 78.31 88 ASN A C 1
ATOM 721 O O . ASN A 1 88 ? 4.201 15.820 -23.707 1.00 78.31 88 ASN A O 1
ATOM 725 N N . PRO A 1 89 ? 2.463 16.408 -24.981 1.00 72.19 89 PRO A N 1
ATOM 726 C CA . PRO A 1 89 ? 2.562 17.823 -24.630 1.00 72.19 89 PRO A CA 1
ATOM 727 C C . PRO A 1 89 ? 2.479 18.101 -23.120 1.00 72.19 89 PRO A C 1
ATOM 729 O O . PRO A 1 89 ? 3.025 19.095 -22.640 1.00 72.19 89 PRO A O 1
ATOM 732 N N . ALA A 1 90 ? 1.823 17.231 -22.345 1.00 67.19 90 ALA A N 1
ATOM 733 C CA . ALA A 1 90 ? 1.792 17.338 -20.890 1.00 67.19 90 ALA A CA 1
ATOM 734 C C . ALA A 1 90 ? 3.152 17.011 -20.245 1.00 67.19 90 ALA A C 1
ATOM 736 O O . ALA A 1 90 ? 3.438 17.523 -19.161 1.00 67.19 90 ALA A O 1
ATOM 737 N N . HIS A 1 91 ? 3.995 16.220 -20.910 1.00 74.56 91 HIS A N 1
ATOM 738 C CA . HIS A 1 91 ? 5.269 15.701 -20.403 1.00 74.56 91 HIS A CA 1
ATOM 739 C C . HIS A 1 91 ? 6.479 16.551 -20.817 1.00 74.56 91 HIS A C 1
ATOM 741 O O . HIS A 1 91 ? 7.617 16.216 -20.490 1.00 74.56 91 HIS A O 1
ATOM 747 N N . GLN A 1 92 ? 6.234 17.684 -21.488 1.00 71.38 92 GLN A N 1
ATOM 748 C CA . GLN A 1 92 ? 7.279 18.621 -21.896 1.00 71.38 92 GLN A CA 1
ATOM 749 C C . GLN A 1 92 ? 8.152 19.031 -20.700 1.00 71.38 92 GLN A C 1
ATOM 751 O O . GLN A 1 92 ? 7.593 19.305 -19.632 1.00 71.38 92 GLN A O 1
ATOM 756 N N . PRO A 1 93 ? 9.485 19.133 -20.871 1.00 72.12 93 PRO A N 1
ATOM 757 C CA . PRO A 1 93 ? 10.398 19.474 -19.787 1.00 72.12 93 PRO A CA 1
ATOM 758 C C . PRO A 1 93 ? 9.996 20.769 -19.081 1.00 72.12 93 PRO A C 1
ATOM 760 O O . PRO A 1 93 ? 9.743 21.788 -19.732 1.00 72.12 93 PRO A O 1
ATOM 763 N N . ARG A 1 94 ? 9.951 20.742 -17.746 1.00 69.62 94 ARG A N 1
ATOM 764 C CA . ARG A 1 94 ? 9.605 21.916 -16.933 1.00 69.62 94 ARG A CA 1
ATOM 765 C C . ARG A 1 94 ? 10.704 22.198 -15.926 1.00 69.62 94 ARG A C 1
ATOM 767 O O . ARG A 1 94 ? 11.254 21.281 -15.318 1.00 69.62 94 ARG A O 1
ATOM 774 N N . ASP A 1 95 ? 10.979 23.483 -15.735 1.00 61.31 95 ASP A N 1
ATOM 775 C CA . ASP A 1 95 ? 11.751 23.950 -14.589 1.00 61.31 95 ASP A CA 1
ATOM 776 C C . ASP A 1 95 ? 10.838 23.818 -13.374 1.00 61.31 95 ASP A C 1
ATOM 778 O O . ASP A 1 95 ? 9.865 24.566 -13.232 1.00 61.31 95 ASP A O 1
ATOM 782 N N . PHE A 1 96 ? 11.078 22.792 -12.563 1.00 55.34 96 PHE A N 1
ATOM 783 C CA . PHE A 1 96 ? 10.339 22.611 -11.330 1.00 55.34 96 PHE A CA 1
ATOM 784 C C . PHE A 1 96 ? 11.237 23.123 -10.211 1.00 55.34 96 PHE A C 1
ATOM 786 O O . PHE A 1 96 ? 12.342 22.605 -10.037 1.00 55.34 96 PHE A O 1
ATOM 793 N N . PRO A 1 97 ? 10.812 24.120 -9.420 1.00 48.75 97 PRO A N 1
ATOM 794 C CA . PRO A 1 97 ? 11.565 24.436 -8.225 1.00 48.75 97 PRO A CA 1
ATOM 795 C C . PRO A 1 97 ? 11.610 23.161 -7.371 1.00 48.75 97 PRO A C 1
ATOM 797 O O . PRO A 1 97 ? 10.570 22.692 -6.906 1.00 48.75 97 PRO A O 1
ATOM 800 N N . ILE A 1 98 ? 12.805 22.603 -7.132 1.00 46.66 98 ILE A N 1
ATOM 801 C CA . ILE A 1 98 ? 13.040 21.553 -6.118 1.00 46.66 98 ILE A CA 1
ATOM 802 C C . ILE A 1 98 ? 12.946 22.198 -4.717 1.00 46.66 98 ILE A C 1
ATOM 804 O O . ILE A 1 98 ? 13.779 22.029 -3.832 1.00 46.66 98 ILE A O 1
ATOM 808 N N . HIS A 1 99 ? 11.908 23.000 -4.506 1.00 38.19 99 HIS A N 1
ATOM 809 C CA . HIS A 1 99 ? 11.633 23.727 -3.283 1.00 38.19 99 HIS A CA 1
ATOM 810 C C . HIS A 1 99 ? 10.205 23.431 -2.851 1.00 38.19 99 HIS A C 1
ATOM 812 O O . HIS A 1 99 ? 9.327 24.281 -2.813 1.00 38.19 99 HIS A O 1
ATOM 818 N N . ALA A 1 100 ? 10.015 22.185 -2.446 1.00 37.31 100 ALA A N 1
ATOM 819 C CA . ALA A 1 100 ? 9.361 21.945 -1.179 1.00 37.31 100 ALA A CA 1
ATOM 820 C C . ALA A 1 100 ? 10.314 21.052 -0.388 1.00 37.31 100 ALA A C 1
ATOM 822 O O . ALA A 1 100 ? 10.170 19.830 -0.345 1.00 37.31 100 ALA A O 1
ATOM 823 N N . ALA A 1 101 ? 11.289 21.731 0.227 1.00 41.50 101 ALA A N 1
ATOM 824 C CA . ALA A 1 101 ? 11.878 21.314 1.484 1.00 41.50 101 ALA A CA 1
ATOM 825 C C . ALA A 1 101 ? 13.058 20.288 1.375 1.00 41.50 101 ALA A C 1
ATOM 827 O O . ALA A 1 101 ? 12.900 19.095 1.594 1.00 41.50 101 ALA A O 1
ATOM 828 N N . LEU A 1 102 ? 14.273 20.775 1.084 1.00 44.25 102 LEU A N 1
ATOM 829 C CA . LEU A 1 102 ? 15.572 20.110 1.334 1.00 44.25 102 LEU A CA 1
ATOM 830 C C . LEU A 1 102 ? 16.423 21.024 2.267 1.00 44.25 102 LEU A C 1
ATOM 832 O O . LEU A 1 102 ? 16.071 22.199 2.388 1.00 44.25 102 LEU A O 1
ATOM 836 N N . PRO A 1 103 ? 17.436 20.505 2.998 1.00 38.44 103 PRO A N 1
ATOM 837 C CA . PRO A 1 103 ? 18.155 21.202 4.089 1.00 38.44 103 PRO A CA 1
ATOM 838 C C . PRO A 1 103 ? 18.888 22.522 3.715 1.00 38.44 103 PRO A C 1
ATOM 840 O O . PRO A 1 103 ? 19.002 22.837 2.534 1.00 38.44 103 PRO A O 1
ATOM 843 N N . PRO A 1 104 ? 19.381 23.299 4.714 1.00 38.69 104 PRO A N 1
ATOM 844 C CA . PRO A 1 104 ? 19.725 24.732 4.606 1.00 38.69 104 PRO A CA 1
ATOM 845 C C . PRO A 1 104 ? 20.889 25.149 3.688 1.00 38.69 104 PRO A C 1
ATOM 847 O O . PRO A 1 104 ? 21.036 26.347 3.456 1.00 38.69 104 PRO A O 1
ATOM 850 N N . ASP A 1 105 ? 21.685 24.223 3.145 1.00 44.19 105 ASP A N 1
ATOM 851 C CA . ASP A 1 105 ? 22.981 24.549 2.517 1.00 44.19 105 ASP A CA 1
ATOM 852 C C . ASP A 1 105 ? 22.995 24.516 0.967 1.00 44.19 105 ASP A C 1
ATOM 854 O O . ASP A 1 105 ? 24.016 24.217 0.354 1.00 44.19 105 ASP A O 1
ATOM 858 N N . GLY A 1 106 ? 21.890 24.899 0.309 1.00 41.56 106 GLY A N 1
ATOM 859 C CA . GLY A 1 106 ? 21.920 25.440 -1.069 1.00 41.56 106 GLY A CA 1
ATOM 860 C C . GLY A 1 106 ? 20.919 24.844 -2.081 1.00 41.56 106 GLY A C 1
ATOM 861 O O . GLY A 1 106 ? 20.418 23.736 -1.887 1.00 41.56 106 GLY A O 1
ATOM 862 N N . PRO A 1 107 ? 20.580 25.565 -3.175 1.00 38.28 107 PRO A N 1
ATOM 863 C CA . PRO A 1 107 ? 19.615 25.084 -4.161 1.00 38.28 107 PRO A CA 1
ATOM 864 C C . PRO A 1 107 ? 20.262 24.133 -5.181 1.00 38.28 107 PRO A C 1
ATOM 866 O O . PRO A 1 107 ? 21.089 24.556 -5.987 1.00 38.28 107 PRO A O 1
ATOM 869 N N . ILE A 1 108 ? 19.801 22.880 -5.245 1.00 50.72 108 ILE A N 1
ATOM 870 C CA . ILE A 1 108 ? 19.830 22.132 -6.510 1.00 50.72 108 ILE A CA 1
ATOM 871 C C . ILE A 1 108 ? 18.529 22.488 -7.234 1.00 50.72 108 ILE A C 1
ATOM 873 O O . ILE A 1 108 ? 17.458 22.021 -6.862 1.00 50.72 108 ILE A O 1
ATOM 877 N N . PHE A 1 109 ? 18.603 23.361 -8.238 1.00 56.28 109 PHE A N 1
ATOM 878 C CA . PHE A 1 109 ? 17.523 23.525 -9.215 1.00 56.28 109 PHE A CA 1
ATOM 879 C C . PHE A 1 109 ? 17.466 22.272 -10.082 1.00 56.28 109 PHE A C 1
ATOM 881 O O . PHE A 1 109 ? 18.528 21.765 -10.452 1.00 56.28 109 PHE A O 1
ATOM 888 N N . GLY A 1 110 ? 16.273 21.790 -10.434 1.00 67.62 110 GLY A N 1
ATOM 889 C CA . GLY A 1 110 ? 16.187 20.601 -11.266 1.00 67.62 110 GLY A CA 1
ATOM 890 C C . GLY A 1 110 ? 15.074 20.582 -12.285 1.00 67.62 110 GLY A C 1
ATOM 891 O O . GLY A 1 110 ? 13.983 21.110 -12.090 1.00 67.62 110 GLY A O 1
ATOM 892 N N . ILE A 1 111 ? 15.404 19.955 -13.407 1.00 80.56 111 ILE A N 1
ATOM 893 C CA . ILE A 1 111 ? 14.503 19.738 -14.530 1.00 80.56 111 ILE A CA 1
ATOM 894 C C . ILE A 1 111 ? 13.884 18.360 -14.342 1.00 80.56 111 ILE A C 1
ATOM 896 O O . ILE A 1 111 ? 14.618 17.383 -14.179 1.00 80.56 111 ILE A O 1
ATOM 900 N N . ILE A 1 112 ? 12.552 18.292 -14.376 1.00 84.00 112 ILE A N 1
ATOM 901 C CA . ILE A 1 112 ? 11.806 17.030 -14.357 1.00 84.00 112 ILE A CA 1
ATOM 902 C C . ILE A 1 112 ? 11.231 16.784 -15.749 1.00 84.00 112 ILE A C 1
ATOM 904 O O . ILE A 1 112 ? 10.651 17.685 -16.363 1.00 84.00 112 ILE A O 1
ATOM 908 N N . VAL A 1 113 ? 11.402 15.560 -16.237 1.00 86.94 113 VAL A N 1
ATOM 909 C CA . VAL A 1 113 ? 10.966 15.133 -17.568 1.00 86.94 113 VAL A CA 1
ATOM 910 C C . VAL A 1 113 ? 10.596 13.649 -17.552 1.00 86.94 113 VAL A C 1
ATOM 912 O O . VAL A 1 113 ? 11.257 12.849 -16.884 1.00 86.94 113 VAL A O 1
ATOM 915 N N . PHE A 1 114 ? 9.545 13.297 -18.295 1.00 90.19 114 PHE A N 1
ATOM 916 C CA . PHE A 1 114 ? 9.192 11.908 -18.586 1.00 90.19 114 PHE A CA 1
ATOM 917 C C . PHE A 1 114 ? 9.843 11.448 -19.888 1.00 90.19 114 PHE A C 1
ATOM 919 O O . PHE A 1 114 ? 10.076 12.238 -20.807 1.00 90.19 114 PHE A O 1
ATOM 926 N N . LEU A 1 115 ? 10.173 10.166 -19.936 1.00 92.62 115 LEU A N 1
ATOM 927 C CA . LEU A 1 115 ? 10.968 9.557 -20.986 1.00 92.62 115 LEU A CA 1
ATOM 928 C C . LEU A 1 115 ? 10.307 8.266 -21.450 1.00 92.62 115 LEU A C 1
ATOM 930 O O . LEU A 1 115 ? 9.855 7.471 -20.633 1.00 92.62 115 LEU A O 1
ATOM 934 N N . GLU A 1 116 ? 10.337 8.008 -22.746 1.00 92.94 116 GLU A N 1
ATOM 935 C CA . GLU A 1 116 ? 10.017 6.694 -23.291 1.00 92.94 116 GLU A CA 1
ATOM 936 C C . GLU A 1 116 ? 11.262 5.808 -23.284 1.00 92.94 116 GLU A C 1
ATOM 938 O O . GLU A 1 116 ? 12.366 6.255 -23.620 1.00 92.94 116 GLU A O 1
ATOM 943 N N . LEU A 1 117 ? 11.083 4.534 -22.931 1.00 93.75 117 LEU A N 1
ATOM 944 C CA . LEU A 1 117 ? 12.152 3.542 -22.922 1.00 93.75 117 LEU A CA 1
ATOM 945 C C . LEU A 1 117 ? 11.875 2.473 -23.976 1.00 93.75 117 LEU A C 1
ATOM 947 O O . LEU A 1 117 ? 10.890 1.733 -23.908 1.00 93.75 117 LEU A O 1
ATOM 951 N N . GLU A 1 118 ? 12.791 2.345 -24.929 1.00 90.44 118 GLU A N 1
ATOM 952 C CA . GLU A 1 118 ? 12.800 1.211 -25.844 1.00 90.44 118 GLU A CA 1
ATOM 953 C C . GLU A 1 118 ? 13.578 0.067 -25.196 1.00 90.44 118 GLU A C 1
ATOM 955 O O . GLU A 1 118 ? 14.755 0.225 -24.868 1.00 90.44 118 GLU A O 1
ATOM 960 N N . LEU A 1 119 ? 12.930 -1.084 -25.008 1.00 90.25 119 LEU A N 1
ATOM 961 C CA . LEU A 1 119 ? 13.526 -2.245 -24.351 1.00 90.25 119 LEU A CA 1
ATOM 962 C C . LEU A 1 119 ? 13.811 -3.374 -25.351 1.00 90.25 119 LEU A C 1
ATOM 964 O O . LEU A 1 119 ? 13.090 -3.554 -26.329 1.00 90.25 119 LEU A O 1
ATOM 968 N N . SER A 1 120 ? 14.830 -4.194 -25.078 1.00 77.56 120 SER A N 1
ATOM 969 C CA . SER A 1 120 ? 15.287 -5.300 -25.944 1.00 77.56 120 SER A CA 1
ATOM 970 C C . SER A 1 120 ? 14.317 -6.484 -26.050 1.00 77.56 120 SER A C 1
ATOM 972 O O . SER A 1 120 ? 14.668 -7.515 -26.612 1.00 77.56 120 SER A O 1
ATOM 974 N N . SER A 1 121 ? 13.157 -6.387 -25.415 1.00 70.88 121 SER A N 1
ATOM 975 C CA . SER A 1 121 ? 12.207 -7.480 -25.194 1.00 70.88 121 SER A CA 1
ATOM 976 C C . SER A 1 121 ? 10.827 -7.045 -25.671 1.00 70.88 121 SER A C 1
ATOM 978 O O . SER A 1 121 ? 10.631 -5.891 -26.062 1.00 70.88 121 SER A O 1
ATOM 980 N N . ASP A 1 122 ? 9.841 -7.928 -25.563 1.00 79.81 122 ASP A N 1
ATOM 981 C CA . ASP A 1 122 ? 8.426 -7.594 -25.730 1.00 79.81 122 ASP A CA 1
ATOM 982 C C . ASP A 1 122 ? 7.904 -6.675 -24.610 1.00 79.81 122 ASP A C 1
ATOM 984 O O . ASP A 1 122 ? 6.751 -6.755 -24.231 1.00 79.81 122 ASP A O 1
ATOM 988 N N . ARG A 1 123 ? 8.734 -5.802 -24.036 1.00 89.81 123 ARG A N 1
ATOM 989 C CA . ARG A 1 123 ? 8.388 -4.889 -22.945 1.00 89.81 123 ARG A CA 1
ATOM 990 C C . ARG A 1 123 ? 8.358 -3.453 -23.455 1.00 89.81 123 ARG A C 1
ATOM 992 O O . ARG A 1 123 ? 9.143 -3.073 -24.324 1.00 89.81 123 ARG A O 1
ATOM 999 N N . ILE A 1 124 ? 7.451 -2.664 -22.903 1.00 90.00 124 ILE A N 1
ATOM 1000 C CA . ILE A 1 124 ? 7.345 -1.219 -23.112 1.00 90.00 124 ILE A CA 1
ATOM 1001 C C . ILE A 1 124 ? 7.604 -0.574 -21.758 1.00 90.00 124 ILE A C 1
ATOM 1003 O O . ILE A 1 124 ? 6.982 -0.972 -20.773 1.00 90.00 124 ILE A O 1
ATOM 1007 N N . GLY A 1 125 ? 8.531 0.379 -21.699 1.00 93.56 125 GLY A N 1
ATOM 1008 C CA . GLY A 1 125 ? 8.876 1.072 -20.465 1.00 93.56 125 GLY A CA 1
ATOM 1009 C C . GLY A 1 125 ? 8.747 2.582 -20.596 1.00 93.56 125 GLY A C 1
ATOM 1010 O O . GLY A 1 125 ? 8.828 3.142 -21.689 1.00 93.56 125 GLY A O 1
ATOM 1011 N N . THR A 1 126 ? 8.592 3.235 -19.456 1.00 94.19 126 THR A N 1
ATOM 1012 C CA . THR A 1 126 ? 8.691 4.687 -19.315 1.00 94.19 126 THR A CA 1
ATOM 1013 C C . THR A 1 126 ? 9.682 5.013 -18.208 1.00 94.19 126 THR A C 1
ATOM 1015 O O . THR A 1 126 ? 10.067 4.148 -17.417 1.00 94.19 126 THR A O 1
ATOM 1018 N N . GLY A 1 127 ? 10.126 6.257 -18.143 1.00 93.56 127 GLY A N 1
ATOM 1019 C CA . GLY A 1 127 ? 11.006 6.722 -17.095 1.00 93.56 127 GLY A CA 1
ATOM 1020 C C . GLY A 1 127 ? 10.734 8.157 -16.696 1.00 93.56 127 GLY A C 1
ATOM 1021 O O . GLY A 1 127 ? 10.117 8.932 -17.422 1.00 93.56 127 GLY A O 1
ATOM 1022 N N . MET A 1 128 ? 11.237 8.521 -15.525 1.00 92.12 128 MET A N 1
ATOM 1023 C CA . MET A 1 128 ? 11.252 9.904 -15.067 1.00 92.12 128 MET A CA 1
ATOM 1024 C C . MET A 1 128 ? 12.670 10.282 -14.679 1.00 92.12 128 MET A C 1
ATOM 1026 O O . MET A 1 128 ? 13.301 9.604 -13.863 1.00 92.12 128 MET A O 1
ATOM 1030 N N . LEU A 1 129 ? 13.153 11.376 -15.254 1.00 92.12 129 LEU A N 1
ATOM 1031 C CA . LEU A 1 129 ? 14.478 11.922 -15.016 1.00 92.12 129 LEU A CA 1
ATOM 1032 C C . LEU A 1 129 ? 14.367 13.241 -14.254 1.00 92.12 129 LEU A C 1
ATOM 1034 O O . LEU A 1 129 ? 13.544 14.101 -14.568 1.00 92.12 129 LEU A O 1
ATOM 1038 N N . GLN A 1 130 ? 15.232 13.383 -13.256 1.00 89.94 130 GLN A N 1
ATOM 1039 C CA . GLN A 1 130 ? 15.463 14.605 -12.505 1.00 89.94 130 GLN A CA 1
ATOM 1040 C C . GLN A 1 130 ? 16.928 14.988 -12.667 1.00 89.94 130 GLN A C 1
ATOM 1042 O O . GLN A 1 130 ? 17.815 14.288 -12.171 1.00 89.94 130 GLN A O 1
ATOM 1047 N N . LEU A 1 131 ? 17.181 16.094 -13.359 1.00 89.69 131 LEU A N 1
ATOM 1048 C CA . LEU A 1 131 ? 18.525 16.642 -13.527 1.00 89.69 131 LEU A CA 1
ATOM 1049 C C . LEU A 1 131 ? 18.822 17.648 -12.419 1.00 89.69 131 LEU A C 1
ATOM 1051 O O . LEU A 1 131 ? 17.949 18.426 -12.054 1.00 89.69 131 LEU A O 1
ATOM 1055 N N . GLY A 1 132 ? 20.051 17.651 -11.917 1.00 88.06 132 GLY A N 1
ATOM 1056 C CA . GLY A 1 132 ? 20.592 18.666 -11.020 1.00 88.06 132 GLY A CA 1
ATOM 1057 C C . GLY A 1 132 ? 21.895 19.233 -11.578 1.00 88.06 132 GLY A C 1
ATOM 1058 O O . GLY A 1 132 ? 22.489 18.663 -12.496 1.00 88.06 132 GLY A O 1
ATOM 1059 N N . ARG A 1 133 ? 22.330 20.368 -11.030 1.00 86.12 133 ARG A N 1
ATOM 1060 C CA . ARG A 1 133 ? 23.631 20.956 -11.363 1.00 86.12 133 ARG A CA 1
ATOM 1061 C C . ARG A 1 133 ? 24.740 20.339 -10.523 1.00 86.12 133 ARG A C 1
ATOM 1063 O O . ARG A 1 133 ? 24.582 20.221 -9.311 1.00 86.12 133 ARG A O 1
ATOM 1070 N N . ASP A 1 134 ? 25.837 19.998 -11.181 1.00 86.75 134 ASP A N 1
ATOM 1071 C CA . ASP A 1 134 ? 27.087 19.591 -10.546 1.00 86.75 134 ASP A CA 1
ATOM 1072 C C . ASP A 1 134 ? 27.946 20.816 -10.173 1.00 86.75 134 ASP A C 1
ATOM 1074 O O . ASP A 1 134 ? 27.650 21.946 -10.580 1.00 86.75 134 ASP A O 1
ATOM 1078 N N . GLU A 1 135 ? 29.019 20.606 -9.408 1.00 84.44 135 GLU A N 1
ATOM 1079 C CA . GLU A 1 135 ? 29.932 21.666 -8.948 1.00 84.44 135 GLU A CA 1
ATOM 1080 C C . GLU A 1 135 ? 30.599 22.425 -10.109 1.00 84.44 135 GLU A C 1
ATOM 1082 O O . GLU A 1 135 ? 30.847 23.628 -10.008 1.00 84.44 135 GLU A O 1
ATOM 1087 N N . ASP A 1 136 ? 30.837 21.747 -11.236 1.00 86.69 136 ASP A N 1
ATOM 1088 C CA . ASP A 1 136 ? 31.387 22.330 -12.468 1.00 86.69 136 ASP A CA 1
ATOM 1089 C C . ASP A 1 136 ? 30.338 23.065 -13.330 1.00 86.69 136 ASP A C 1
ATOM 1091 O O . ASP A 1 136 ? 30.659 23.621 -14.383 1.00 86.69 136 ASP A O 1
ATOM 1095 N N . GLY A 1 137 ? 29.078 23.089 -12.884 1.00 86.00 137 GLY A N 1
ATOM 1096 C CA . GLY A 1 137 ? 27.951 23.712 -13.573 1.00 86.00 137 GLY A CA 1
ATOM 1097 C C . GLY A 1 137 ? 27.290 22.845 -14.648 1.00 86.00 137 GLY A C 1
ATOM 1098 O O . GLY A 1 137 ? 26.300 23.292 -15.240 1.00 86.00 137 GLY A O 1
ATOM 1099 N N . SER A 1 138 ? 27.787 21.629 -14.899 1.00 90.06 138 SER A N 1
ATOM 1100 C CA . SER A 1 138 ? 27.155 20.667 -15.807 1.00 90.06 138 SER A CA 1
ATOM 1101 C C . SER A 1 138 ? 25.839 20.127 -15.238 1.00 90.06 138 SER A C 1
ATOM 1103 O O . SER A 1 138 ? 25.594 20.154 -14.031 1.00 90.06 138 SER A O 1
ATOM 1105 N N . TRP A 1 139 ? 24.957 19.655 -16.121 1.00 91.88 139 TRP A N 1
ATOM 1106 C CA . TRP A 1 139 ? 23.694 19.031 -15.731 1.00 91.88 139 TRP A CA 1
ATOM 1107 C C . TRP A 1 139 ? 23.825 17.516 -15.764 1.00 91.88 139 TRP A C 1
ATOM 1109 O O . TRP A 1 139 ? 24.131 16.933 -16.802 1.00 91.88 139 TRP A O 1
ATOM 1119 N N . LYS A 1 140 ? 23.556 16.877 -14.628 1.00 94.56 140 LYS A N 1
ATOM 1120 C CA . LYS A 1 140 ? 23.616 15.421 -14.471 1.00 94.56 140 LYS A CA 1
ATOM 1121 C C . LYS A 1 140 ? 22.369 14.920 -13.758 1.00 94.56 140 LYS A C 1
ATOM 1123 O O . LYS A 1 140 ? 21.698 15.664 -13.046 1.00 94.56 140 LYS A O 1
ATOM 1128 N N . ALA A 1 141 ? 22.049 13.647 -13.937 1.00 94.31 141 ALA A N 1
ATOM 1129 C CA . ALA A 1 141 ? 20.943 13.005 -13.249 1.00 94.31 141 ALA A CA 1
ATOM 1130 C C . ALA A 1 141 ? 21.189 13.003 -11.736 1.00 94.31 141 ALA A C 1
ATOM 1132 O O . ALA A 1 141 ? 22.157 12.423 -11.242 1.00 94.31 141 ALA A O 1
ATOM 1133 N N . TYR A 1 142 ? 20.281 13.644 -11.006 1.00 92.00 142 TYR A N 1
ATOM 1134 C CA . TYR A 1 142 ? 20.136 13.464 -9.568 1.00 92.00 142 TYR A CA 1
ATOM 1135 C C . TYR A 1 142 ? 19.323 12.201 -9.269 1.00 92.00 142 TYR A C 1
ATOM 1137 O O . TYR A 1 142 ? 19.676 11.420 -8.391 1.00 92.00 142 TYR A O 1
ATOM 1145 N N . SER A 1 143 ? 18.251 11.967 -10.027 1.00 92.44 143 SER A N 1
ATOM 1146 C CA . SER A 1 143 ? 17.465 10.738 -9.942 1.00 92.44 143 SER A CA 1
ATOM 1147 C C . SER A 1 143 ? 16.966 10.339 -11.323 1.00 92.44 143 SER A C 1
ATOM 1149 O O . SER A 1 143 ? 16.456 11.182 -12.061 1.00 92.44 143 SER A O 1
ATOM 1151 N N . PHE A 1 144 ? 17.082 9.061 -11.661 1.00 95.69 144 PHE A N 1
ATOM 1152 C CA . PHE A 1 144 ? 16.455 8.471 -12.837 1.00 95.69 144 PHE A CA 1
ATOM 1153 C C . PHE A 1 144 ? 15.617 7.274 -12.404 1.00 95.69 144 PHE A C 1
ATOM 1155 O O . PHE A 1 144 ? 16.056 6.469 -11.590 1.00 95.69 144 PHE A O 1
ATOM 1162 N N . SER A 1 145 ? 14.402 7.157 -12.921 1.00 96.25 145 SER A N 1
ATOM 1163 C CA . SER A 1 145 ? 13.548 6.001 -12.667 1.00 96.25 145 SER A CA 1
ATOM 1164 C C . SER A 1 145 ? 13.147 5.332 -13.967 1.00 96.25 145 SER A C 1
ATOM 1166 O O . SER A 1 145 ? 12.891 6.020 -14.953 1.00 96.25 145 SER A O 1
ATOM 1168 N N . THR A 1 146 ? 13.091 4.005 -13.950 1.00 96.56 146 THR A N 1
ATOM 1169 C CA . THR A 1 146 ? 12.658 3.160 -15.065 1.00 96.56 146 THR A CA 1
ATOM 1170 C C . THR A 1 146 ? 11.484 2.309 -14.606 1.00 96.56 146 THR A C 1
ATOM 1172 O O . THR A 1 146 ? 11.543 1.703 -13.543 1.00 96.56 146 THR A O 1
ATOM 1175 N N . LEU A 1 147 ? 10.406 2.272 -15.378 1.00 95.88 147 LEU A N 1
ATOM 1176 C CA . LEU A 1 147 ? 9.136 1.647 -15.020 1.00 95.88 147 LEU A CA 1
ATOM 1177 C C . LEU A 1 147 ? 8.652 0.770 -16.174 1.00 95.88 147 LEU A C 1
ATOM 1179 O O . LEU A 1 147 ? 8.622 1.217 -17.321 1.00 95.88 147 LEU A O 1
ATOM 1183 N N . LEU A 1 148 ? 8.244 -0.465 -15.874 1.00 95.50 148 LEU A N 1
ATOM 1184 C CA . LEU A 1 148 ? 7.583 -1.322 -16.856 1.00 95.50 148 LEU A CA 1
ATOM 1185 C C . LEU A 1 148 ? 6.118 -0.901 -17.039 1.00 95.50 148 LEU A C 1
ATOM 1187 O O . LEU A 1 148 ? 5.323 -0.959 -16.101 1.00 95.50 148 LEU A O 1
ATOM 1191 N N . GLU A 1 149 ? 5.750 -0.532 -18.264 1.00 93.38 149 GLU A N 1
ATOM 1192 C CA . GLU A 1 149 ? 4.390 -0.127 -18.616 1.00 93.38 149 GLU A CA 1
ATOM 1193 C C . GLU A 1 149 ? 3.549 -1.300 -19.109 1.00 93.38 149 GLU A C 1
ATOM 1195 O O . GLU A 1 149 ? 2.454 -1.542 -18.603 1.00 93.38 149 GLU A O 1
ATOM 1200 N N . GLU A 1 150 ? 4.031 -2.029 -20.113 1.00 93.69 150 GLU A N 1
ATOM 1201 C CA . GLU A 1 150 ? 3.269 -3.095 -20.767 1.00 93.69 150 GLU A CA 1
ATOM 1202 C C . GLU A 1 150 ? 4.193 -4.213 -21.265 1.00 93.69 150 GLU A C 1
ATOM 1204 O O . GLU A 1 150 ? 5.399 -4.024 -21.448 1.00 93.69 150 GLU A O 1
ATOM 1209 N N . ILE A 1 151 ? 3.599 -5.381 -21.520 1.00 93.56 151 ILE A N 1
ATOM 1210 C CA . ILE A 1 151 ? 4.207 -6.462 -22.298 1.00 93.56 151 ILE A CA 1
ATOM 1211 C C . ILE A 1 151 ? 3.433 -6.557 -23.620 1.00 93.56 151 ILE A C 1
ATOM 1213 O O . ILE A 1 151 ? 2.210 -6.709 -23.610 1.00 93.56 151 ILE A O 1
ATOM 1217 N N . LYS A 1 152 ? 4.135 -6.437 -24.748 1.00 91.94 152 LYS A N 1
ATOM 1218 C CA . LYS A 1 152 ? 3.597 -6.463 -26.111 1.00 91.94 152 LYS A CA 1
ATOM 1219 C C . LYS A 1 152 ? 2.807 -7.751 -26.348 1.00 91.94 152 LYS A C 1
ATOM 1221 O O . LYS A 1 152 ? 3.260 -8.842 -26.006 1.00 91.94 152 LYS A O 1
ATOM 1226 N N . GLY A 1 153 ? 1.615 -7.623 -26.923 1.00 91.56 153 GLY A N 1
ATOM 1227 C CA . GLY A 1 153 ? 0.672 -8.726 -27.144 1.00 91.56 153 GLY A CA 1
ATOM 1228 C C . GLY A 1 153 ? -0.178 -9.111 -25.924 1.00 91.56 153 GLY A C 1
ATOM 1229 O O . GLY A 1 153 ? -1.140 -9.869 -26.069 1.00 91.56 153 GLY A O 1
ATOM 1230 N N . TYR A 1 154 ? 0.140 -8.580 -24.742 1.00 94.38 154 TYR A N 1
ATOM 1231 C CA . TYR A 1 154 ? -0.595 -8.789 -23.491 1.00 94.38 154 TYR A CA 1
ATOM 1232 C C . TYR A 1 154 ? -0.997 -7.460 -22.842 1.00 94.38 154 TYR A C 1
ATOM 1234 O O . TYR A 1 154 ? -1.234 -7.379 -21.634 1.00 94.38 154 TYR A O 1
ATOM 1242 N N . GLU A 1 155 ? -1.081 -6.402 -23.645 1.00 94.12 155 GLU A N 1
ATOM 1243 C CA . GLU A 1 155 ? -1.518 -5.091 -23.200 1.00 94.12 155 GLU A CA 1
ATOM 1244 C C . GLU A 1 155 ? -2.953 -5.153 -22.663 1.00 94.12 155 GLU A C 1
ATOM 1246 O O . GLU A 1 155 ? -3.775 -5.979 -23.081 1.00 94.12 155 GLU A O 1
ATOM 1251 N N . ALA A 1 156 ? -3.285 -4.246 -21.742 1.00 94.06 156 ALA A N 1
ATOM 1252 C CA . ALA A 1 156 ? -4.618 -4.223 -21.158 1.00 94.06 156 ALA A CA 1
ATOM 1253 C C . ALA A 1 156 ? -5.690 -4.019 -22.247 1.00 94.06 156 ALA A C 1
ATOM 1255 O O . ALA A 1 156 ? -5.664 -3.048 -23.014 1.00 94.06 156 ALA A O 1
ATOM 1256 N N . LYS A 1 157 ? -6.673 -4.926 -22.281 1.00 93.44 157 LYS A N 1
ATOM 1257 C CA . LYS A 1 157 ? -7.790 -4.932 -23.237 1.00 93.44 157 LYS A CA 1
ATOM 1258 C C . LYS A 1 157 ? -8.849 -3.884 -22.884 1.00 93.44 157 LYS A C 1
ATOM 1260 O O . LYS A 1 157 ? -9.979 -4.207 -22.518 1.00 93.44 157 LYS A O 1
ATOM 1265 N N . CYS A 1 158 ? -8.483 -2.608 -22.960 1.00 92.00 158 CYS A N 1
ATOM 1266 C CA . CYS A 1 158 ? -9.343 -1.472 -22.636 1.00 92.00 158 CYS A CA 1
ATOM 1267 C C . CYS A 1 158 ? -9.212 -0.329 -23.657 1.00 92.00 158 CYS A C 1
ATOM 1269 O O . CYS A 1 158 ? -8.315 -0.317 -24.497 1.00 92.00 158 CYS A O 1
ATOM 1271 N N . GLY A 1 159 ? -10.125 0.649 -23.602 1.00 90.38 159 GLY A N 1
ATOM 1272 C CA . GLY A 1 159 ? -10.103 1.802 -24.509 1.00 90.38 159 GLY A CA 1
ATOM 1273 C C . GLY A 1 159 ? -10.169 1.392 -25.996 1.00 90.38 159 GLY A C 1
ATOM 1274 O O . GLY A 1 159 ? -11.136 0.728 -26.379 1.00 90.38 159 GLY A O 1
ATOM 1275 N N . PRO A 1 160 ? -9.179 1.767 -26.830 1.00 90.56 160 PRO A N 1
ATOM 1276 C CA . PRO A 1 160 ? -9.071 1.311 -28.222 1.00 90.56 160 PRO A CA 1
ATOM 1277 C C . PRO A 1 160 ? -8.829 -0.200 -28.384 1.00 90.56 160 PRO A C 1
ATOM 1279 O O . PRO A 1 160 ? -9.138 -0.747 -29.435 1.00 90.56 160 PRO A O 1
ATOM 1282 N N . ARG A 1 161 ? -8.312 -0.885 -27.350 1.00 91.62 161 ARG A N 1
ATOM 1283 C CA . ARG A 1 161 ? -8.006 -2.332 -27.336 1.00 91.62 161 ARG A CA 1
ATOM 1284 C C . ARG A 1 161 ? -9.123 -3.184 -26.713 1.00 91.62 161 ARG A C 1
ATOM 1286 O O . ARG A 1 161 ? -8.876 -4.306 -26.272 1.00 91.62 161 ARG A O 1
ATOM 1293 N N . ARG A 1 162 ? -10.345 -2.652 -26.584 1.00 89.81 162 ARG A N 1
ATOM 1294 C CA . ARG A 1 162 ? -11.472 -3.402 -25.996 1.00 89.81 162 ARG A CA 1
ATOM 1295 C C . ARG A 1 162 ? -11.750 -4.683 -26.793 1.00 89.81 162 ARG A C 1
ATOM 1297 O O . ARG A 1 162 ? -11.655 -4.657 -28.018 1.00 89.81 162 ARG A O 1
ATOM 1304 N N . PRO A 1 163 ? -12.132 -5.784 -26.121 1.00 84.38 163 PRO A N 1
ATOM 1305 C CA . PRO A 1 163 ? -12.484 -7.013 -26.814 1.00 84.38 163 PRO A CA 1
ATOM 1306 C C . PRO A 1 163 ? -13.715 -6.793 -27.701 1.00 84.38 163 PRO A C 1
ATOM 1308 O O . PRO A 1 163 ? -14.705 -6.191 -27.279 1.00 84.38 163 PRO A O 1
ATOM 1311 N N . GLU A 1 164 ? -13.660 -7.300 -28.931 1.00 79.94 164 GLU A N 1
ATOM 1312 C CA . GLU A 1 164 ? -14.812 -7.306 -29.823 1.00 79.94 164 GLU A CA 1
ATOM 1313 C C . GLU A 1 164 ? -15.770 -8.429 -29.405 1.00 79.94 164 GLU A C 1
ATOM 1315 O O . GLU A 1 164 ? -15.492 -9.618 -29.560 1.00 79.94 164 GLU A O 1
ATOM 1320 N N . ASN A 1 165 ? -16.917 -8.043 -28.848 1.00 67.06 165 ASN A N 1
ATOM 1321 C CA . ASN A 1 165 ? -17.954 -8.986 -28.418 1.00 67.06 165 ASN A CA 1
ATOM 1322 C C . ASN A 1 165 ? -18.930 -9.349 -29.555 1.00 67.06 165 ASN A C 1
ATOM 1324 O O . ASN A 1 165 ? -19.839 -10.160 -29.363 1.00 67.06 165 ASN A O 1
ATOM 1328 N N . LEU A 1 166 ? -18.758 -8.760 -30.744 1.00 60.97 166 LEU A N 1
ATOM 1329 C CA . LEU A 1 166 ? -19.581 -9.018 -31.923 1.00 60.97 166 LEU A CA 1
ATOM 1330 C C . LEU A 1 166 ? -19.119 -10.303 -32.616 1.00 60.97 166 LEU A C 1
ATOM 1332 O O . LEU A 1 166 ? -18.295 -10.294 -33.524 1.00 60.97 166 LEU A O 1
ATOM 1336 N N . ARG A 1 167 ? -19.686 -11.438 -32.203 1.00 64.19 167 ARG A N 1
ATOM 1337 C CA . ARG A 1 167 ? -19.589 -12.684 -32.975 1.00 64.19 167 ARG A CA 1
ATOM 1338 C C . ARG A 1 167 ? -20.741 -12.765 -33.974 1.00 64.19 167 ARG A C 1
ATOM 1340 O O . ARG A 1 167 ? -21.840 -13.206 -33.627 1.00 64.19 167 ARG A O 1
ATOM 1347 N N . TYR A 1 168 ? -20.490 -12.333 -35.209 1.00 62.19 168 TYR A N 1
ATOM 1348 C CA . TYR A 1 168 ? -21.431 -12.484 -36.323 1.00 62.19 168 TYR A CA 1
ATOM 1349 C C . TYR A 1 168 ? -21.726 -13.972 -36.607 1.00 62.19 168 TYR A C 1
ATOM 1351 O O . TYR A 1 168 ? -20.860 -14.829 -36.436 1.00 62.19 168 TYR A O 1
ATOM 1359 N N . GLY A 1 169 ? -22.954 -14.283 -37.039 1.00 70.88 169 GLY A N 1
ATOM 1360 C CA . GLY A 1 169 ? -23.370 -15.631 -37.456 1.00 70.88 169 GLY A CA 1
ATOM 1361 C C . GLY A 1 169 ? -24.089 -16.471 -36.392 1.00 70.88 169 GLY A C 1
ATOM 1362 O O . GLY A 1 169 ? -24.310 -16.036 -35.261 1.00 70.88 169 GLY A O 1
ATOM 1363 N N . TYR A 1 170 ? -24.463 -17.690 -36.789 1.00 73.69 170 TYR A N 1
ATOM 1364 C CA . TYR A 1 170 ? -25.210 -18.656 -35.981 1.00 73.69 170 TYR A CA 1
ATOM 1365 C C . TYR A 1 170 ? -24.270 -19.742 -35.452 1.00 73.69 170 TYR A C 1
ATOM 1367 O O . TYR A 1 170 ? -23.664 -20.476 -36.227 1.00 73.69 170 TYR A O 1
ATOM 1375 N N . GLU A 1 171 ? -24.163 -19.852 -34.132 1.00 79.88 171 GLU A N 1
ATOM 1376 C CA . GLU A 1 171 ? -23.352 -20.862 -33.450 1.00 79.88 171 GLU A CA 1
ATOM 1377 C C . GLU A 1 171 ? -24.273 -21.664 -32.515 1.00 79.88 171 GLU A C 1
ATOM 1379 O O . GLU A 1 171 ? -24.692 -21.139 -31.477 1.00 79.88 171 GLU A O 1
ATOM 1384 N N . PRO A 1 172 ? -24.667 -22.899 -32.887 1.00 81.12 172 PRO A N 1
ATOM 1385 C CA . PRO A 1 172 ? -25.463 -23.762 -32.019 1.00 81.12 172 PRO A CA 1
ATOM 1386 C C . PRO A 1 172 ? -24.782 -23.953 -30.657 1.00 81.12 172 PRO A C 1
ATOM 1388 O O . PRO A 1 172 ? -23.599 -24.271 -30.592 1.00 81.12 172 PRO A O 1
ATOM 1391 N N . GLY A 1 173 ? -25.524 -23.751 -29.563 1.00 84.12 173 GLY A N 1
ATOM 1392 C CA . GLY A 1 173 ? -24.989 -23.868 -28.199 1.00 84.12 173 GLY A CA 1
ATOM 1393 C C . GLY A 1 173 ? -24.245 -22.632 -27.671 1.00 84.12 173 GLY A C 1
ATOM 1394 O O . GLY A 1 173 ? -23.622 -22.710 -26.612 1.00 84.12 173 GLY A O 1
ATOM 1395 N N . ARG A 1 174 ? -24.308 -21.483 -28.365 1.00 86.19 174 ARG A N 1
ATOM 1396 C CA . ARG A 1 174 ? -23.726 -20.220 -27.884 1.00 86.19 174 ARG A CA 1
ATOM 1397 C C . ARG A 1 174 ? -24.308 -19.822 -26.523 1.00 86.19 174 ARG A C 1
ATOM 1399 O O . ARG A 1 174 ? -25.500 -19.547 -26.410 1.00 86.19 174 ARG A O 1
ATOM 1406 N N . ARG A 1 175 ? -23.430 -19.713 -25.522 1.00 86.94 175 ARG A N 1
ATOM 1407 C CA . ARG A 1 175 ? -23.764 -19.169 -24.200 1.00 86.94 175 ARG A CA 1
ATOM 1408 C C . ARG A 1 175 ? -23.995 -17.664 -24.271 1.00 86.94 175 ARG A C 1
ATOM 1410 O O . ARG A 1 175 ? -23.241 -16.947 -24.932 1.00 86.94 175 ARG A O 1
ATOM 1417 N N . ASN A 1 176 ? -25.002 -17.173 -23.557 1.00 88.19 176 ASN A N 1
ATOM 1418 C CA . ASN A 1 176 ? -25.184 -15.739 -23.353 1.00 88.19 176 ASN A CA 1
ATOM 1419 C C . ASN A 1 176 ? -24.178 -15.194 -22.319 1.00 88.19 176 ASN A C 1
ATOM 1421 O O . ASN A 1 176 ? -23.521 -15.950 -21.602 1.00 88.19 176 ASN A O 1
ATOM 1425 N N . PHE A 1 177 ? -24.063 -13.867 -22.218 1.00 88.31 177 PHE A N 1
ATOM 1426 C CA . PHE A 1 177 ? -23.109 -13.225 -21.306 1.00 88.31 177 PHE A CA 1
ATOM 1427 C C . PHE A 1 177 ? -23.282 -13.672 -19.847 1.00 88.31 177 PHE A C 1
ATOM 1429 O O . PHE A 1 177 ? -22.297 -13.940 -19.164 1.00 88.31 177 PHE A O 1
ATOM 1436 N N . SER A 1 178 ? -24.524 -13.814 -19.372 1.00 91.38 178 SER A N 1
ATOM 1437 C CA . SER A 1 178 ? -24.778 -14.232 -17.993 1.00 91.38 178 SER A CA 1
ATOM 1438 C C . SER A 1 178 ? -24.318 -15.666 -17.730 1.00 91.38 178 SER A C 1
ATOM 1440 O O . SER A 1 178 ? -23.786 -15.940 -16.657 1.00 91.38 178 SER A O 1
ATOM 1442 N N . GLU A 1 179 ? -24.500 -16.577 -18.687 1.00 93.00 179 GLU A N 1
ATOM 1443 C CA . GLU A 1 179 ? -24.024 -17.962 -18.597 1.00 93.00 179 GLU A CA 1
ATOM 1444 C C . GLU A 1 179 ? -22.494 -18.036 -18.629 1.00 93.00 179 GLU A C 1
ATOM 1446 O O . GLU A 1 179 ? -21.895 -18.774 -17.841 1.00 93.00 179 GLU A O 1
ATOM 1451 N N . VAL A 1 180 ? -21.852 -17.242 -19.495 1.00 91.06 180 VAL A N 1
ATOM 1452 C CA . VAL A 1 180 ? -20.386 -17.125 -19.549 1.00 91.06 180 VAL A CA 1
ATOM 1453 C C . VAL A 1 180 ? -19.853 -16.632 -18.204 1.00 91.06 180 VAL A C 1
ATOM 1455 O O . VAL A 1 180 ? -19.053 -17.327 -17.579 1.00 91.06 180 VAL A O 1
ATOM 1458 N N . ARG A 1 181 ? -20.368 -15.507 -17.690 1.00 93.56 181 ARG A N 1
ATOM 1459 C CA . ARG A 1 181 ? -19.929 -14.946 -16.404 1.00 93.56 181 ARG A CA 1
ATOM 1460 C C . ARG A 1 181 ? -20.209 -15.875 -15.228 1.00 93.56 181 ARG A C 1
ATOM 1462 O O . ARG A 1 181 ? -19.366 -15.985 -14.346 1.00 93.56 181 ARG A O 1
ATOM 1469 N N . ALA A 1 182 ? -21.346 -16.572 -15.202 1.00 94.00 182 ALA A N 1
ATOM 1470 C CA . ALA A 1 182 ? -21.625 -17.562 -14.160 1.00 94.00 182 ALA A CA 1
ATOM 1471 C C . ALA A 1 182 ? -20.619 -18.724 -14.197 1.00 94.00 182 ALA A C 1
ATOM 1473 O O . ALA A 1 182 ? -20.173 -19.191 -13.150 1.00 94.00 182 ALA A O 1
ATOM 1474 N N . THR A 1 183 ? -20.229 -19.167 -15.394 1.00 94.19 183 THR A N 1
ATOM 1475 C CA . THR A 1 183 ? -19.246 -20.244 -15.558 1.00 94.19 183 THR A CA 1
ATOM 1476 C C . THR A 1 183 ? -17.841 -19.804 -15.148 1.00 94.19 183 THR A C 1
ATOM 1478 O O . THR A 1 183 ? -17.145 -20.545 -14.455 1.00 94.19 183 THR A O 1
ATOM 1481 N N . GLU A 1 184 ? -17.441 -18.593 -15.539 1.00 94.38 184 GLU A N 1
ATOM 1482 C CA . GLU A 1 184 ? -16.145 -18.003 -15.195 1.00 94.38 184 GLU A CA 1
ATOM 1483 C C . GLU A 1 184 ? -16.026 -17.718 -13.699 1.00 94.38 184 GLU A C 1
ATOM 1485 O O . GLU A 1 184 ? -15.030 -18.100 -13.092 1.00 94.38 184 GLU A O 1
ATOM 1490 N N . ARG A 1 185 ? -17.056 -17.130 -13.076 1.00 94.38 185 ARG A N 1
ATOM 1491 C CA . ARG A 1 185 ? -17.082 -16.893 -11.625 1.00 94.38 185 ARG A CA 1
ATOM 1492 C C . ARG A 1 185 ? -16.961 -18.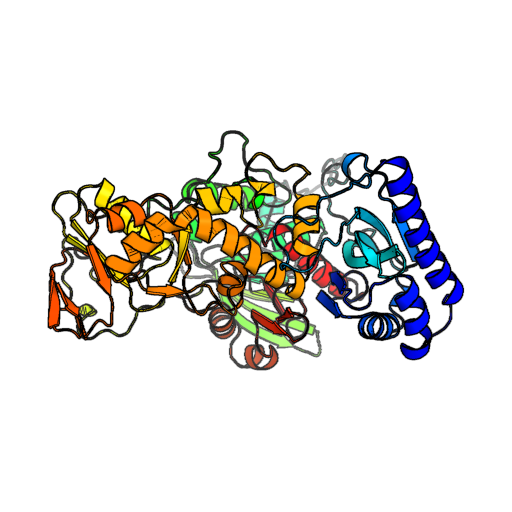184 -10.838 1.00 94.38 185 ARG A C 1
ATOM 1494 O O . ARG A 1 185 ? -16.276 -18.208 -9.827 1.00 94.38 185 ARG A O 1
ATOM 1501 N N . GLU A 1 186 ? -17.605 -19.252 -11.295 1.00 94.69 186 GLU A N 1
ATOM 1502 C CA . GLU A 1 186 ? -17.530 -20.564 -10.654 1.00 94.69 186 GLU A CA 1
ATOM 1503 C C . GLU A 1 186 ? -16.312 -21.389 -11.086 1.00 94.69 186 GLU A C 1
ATOM 1505 O O . GLU A 1 186 ? -16.189 -22.527 -10.645 1.00 94.69 186 GLU A O 1
ATOM 1510 N N . MET A 1 187 ? -15.419 -20.854 -11.928 1.00 95.19 187 MET A N 1
ATOM 1511 C CA . MET A 1 187 ? -14.200 -21.531 -12.395 1.00 95.19 187 MET A CA 1
ATOM 1512 C C . MET A 1 187 ? -14.460 -22.942 -12.960 1.00 95.19 187 MET A C 1
ATOM 1514 O O . MET A 1 187 ? -13.639 -23.841 -12.803 1.00 95.19 187 MET A O 1
ATOM 1518 N N . LYS A 1 188 ? -15.618 -23.163 -13.603 1.00 91.00 188 LYS A N 1
ATOM 1519 C CA . LYS A 1 188 ? -16.031 -24.512 -14.044 1.00 91.00 188 LYS A CA 1
ATOM 1520 C C . LYS A 1 188 ? -15.260 -25.004 -15.269 1.00 91.00 188 LYS A C 1
ATOM 1522 O O . LYS A 1 188 ? -14.978 -26.190 -15.363 1.00 91.00 188 LYS A O 1
ATOM 1527 N N . ASP A 1 189 ? -14.932 -24.101 -16.196 1.00 89.31 189 ASP A N 1
ATOM 1528 C CA . ASP A 1 189 ? -14.314 -24.482 -17.475 1.00 89.31 189 ASP A CA 1
ATOM 1529 C C . ASP A 1 189 ? -12.792 -24.644 -17.368 1.00 89.31 189 ASP A C 1
ATOM 1531 O O . ASP A 1 189 ? -12.211 -25.458 -18.078 1.00 89.31 189 ASP A O 1
ATOM 1535 N N . LYS A 1 190 ? -12.129 -23.841 -16.523 1.00 93.06 190 LYS A N 1
ATOM 1536 C CA . LYS A 1 190 ? -10.706 -24.015 -16.182 1.00 93.06 190 LYS A CA 1
ATOM 1537 C C . LYS A 1 190 ? -10.410 -23.422 -14.807 1.00 93.06 190 LYS A C 1
ATOM 1539 O O . LYS A 1 190 ? -11.041 -22.436 -14.414 1.00 93.06 190 LYS A O 1
ATOM 1544 N N . GLU A 1 191 ? -9.399 -23.973 -14.157 1.00 96.19 191 GLU A N 1
ATOM 1545 C CA . GLU A 1 191 ? -8.885 -23.488 -12.880 1.00 96.19 191 GLU A CA 1
ATOM 1546 C C . GLU A 1 191 ? -8.299 -22.067 -12.989 1.00 96.19 191 GLU A C 1
ATOM 1548 O O . GLU A 1 191 ? -7.902 -21.640 -14.083 1.00 96.19 191 GLU A O 1
ATOM 1553 N N . PRO A 1 192 ? -8.282 -21.293 -11.887 1.00 97.81 192 PRO A N 1
ATOM 1554 C CA . PRO A 1 192 ? -7.626 -19.992 -11.864 1.00 97.81 192 PRO A CA 1
ATOM 1555 C C . PRO A 1 192 ? -6.104 -20.143 -11.990 1.00 97.81 192 PRO A C 1
ATOM 1557 O O . PRO A 1 192 ? -5.507 -21.021 -11.378 1.00 97.81 192 PRO A O 1
ATOM 1560 N N . ALA A 1 193 ? -5.462 -19.245 -12.738 1.00 98.31 193 ALA A N 1
ATOM 1561 C CA . ALA A 1 193 ? -4.001 -19.144 -12.746 1.00 98.31 193 ALA A CA 1
ATOM 1562 C C . ALA A 1 193 ? -3.486 -18.446 -11.476 1.00 98.31 193 ALA A C 1
ATOM 1564 O O . ALA A 1 193 ? -2.361 -18.687 -11.038 1.00 98.31 193 ALA A O 1
ATOM 1565 N N . VAL A 1 194 ? -4.314 -17.573 -10.891 1.00 98.81 194 VAL A N 1
ATOM 1566 C CA . VAL A 1 194 ? -3.988 -16.790 -9.698 1.00 98.81 194 VAL A CA 1
ATOM 1567 C C . VAL A 1 194 ? -5.151 -16.840 -8.712 1.00 98.81 194 VAL A C 1
ATOM 1569 O O . VAL A 1 194 ? -6.287 -16.521 -9.070 1.00 98.81 194 VAL A O 1
ATOM 1572 N N . VAL A 1 195 ? -4.866 -17.166 -7.453 1.00 98.88 195 VAL A N 1
ATOM 1573 C CA . VAL A 1 195 ? -5.813 -16.994 -6.343 1.00 98.88 195 VAL A CA 1
ATOM 1574 C C . VAL A 1 195 ? -5.381 -15.801 -5.498 1.00 98.88 195 VAL A C 1
ATOM 1576 O O . VAL A 1 195 ? -4.259 -15.755 -5.000 1.00 98.88 195 VAL A O 1
ATOM 1579 N N . ILE A 1 196 ? -6.270 -14.823 -5.341 1.00 98.88 196 ILE A N 1
ATOM 1580 C CA . ILE A 1 196 ? -6.032 -13.584 -4.596 1.00 98.88 196 ILE A CA 1
ATOM 1581 C C . ILE A 1 196 ? -6.861 -13.631 -3.314 1.00 98.88 196 ILE A C 1
ATOM 1583 O O . ILE A 1 196 ? -8.085 -13.740 -3.365 1.00 98.88 196 ILE A O 1
ATOM 1587 N N . VAL A 1 197 ? -6.208 -13.539 -2.158 1.00 98.56 197 VAL A N 1
ATOM 1588 C CA . VAL A 1 197 ? -6.881 -13.573 -0.855 1.00 98.56 197 VAL A CA 1
ATOM 1589 C C . VAL A 1 197 ? -7.073 -12.153 -0.330 1.00 98.56 197 VAL A C 1
ATOM 1591 O O . VAL A 1 197 ? -6.132 -11.545 0.174 1.00 98.56 197 VAL A O 1
ATOM 1594 N N . GLY A 1 198 ? -8.303 -11.653 -0.429 1.00 97.94 198 GLY A N 1
ATOM 1595 C CA . GLY A 1 198 ? -8.739 -10.318 -0.022 1.00 97.94 198 GLY A CA 1
ATOM 1596 C C . GLY A 1 198 ? -9.365 -9.548 -1.188 1.00 97.94 198 GLY A C 1
ATOM 1597 O O . GLY A 1 198 ? -8.684 -9.226 -2.159 1.00 97.94 198 GLY A O 1
ATOM 1598 N N . ALA A 1 199 ? -10.647 -9.191 -1.071 1.00 97.50 199 ALA A N 1
ATOM 1599 C CA . ALA A 1 199 ? -11.380 -8.333 -2.010 1.00 97.50 199 ALA A CA 1
ATOM 1600 C C . ALA A 1 199 ? -11.439 -6.869 -1.537 1.00 97.50 199 ALA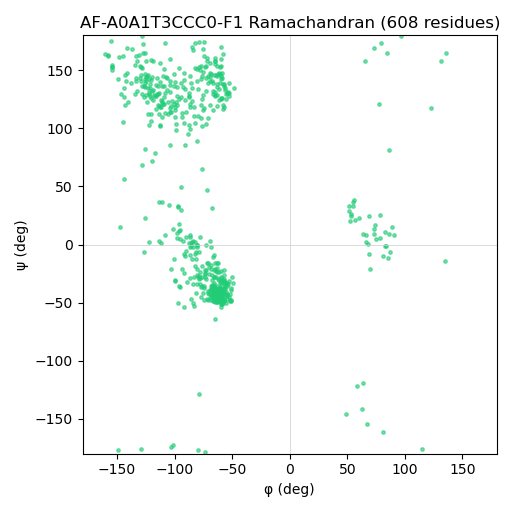 A C 1
ATOM 1602 O O . ALA A 1 199 ? -12.406 -6.150 -1.796 1.00 97.50 199 ALA A O 1
ATOM 1603 N N . GLY A 1 200 ? -10.393 -6.420 -0.837 1.00 96.19 200 GLY A N 1
ATOM 1604 C CA . GLY A 1 200 ? -10.133 -5.000 -0.613 1.00 96.19 200 GLY A CA 1
ATOM 1605 C C . GLY A 1 200 ? -9.614 -4.312 -1.880 1.00 96.19 200 GLY A C 1
ATOM 1606 O O . GLY A 1 200 ? -9.434 -4.936 -2.928 1.00 96.19 200 GLY A O 1
ATOM 1607 N N . HIS A 1 201 ? -9.319 -3.015 -1.785 1.00 95.88 201 HIS A N 1
ATOM 1608 C CA . HIS A 1 201 ? -8.872 -2.218 -2.933 1.00 95.88 201 HIS A CA 1
ATOM 1609 C C . HIS A 1 201 ? -7.587 -2.754 -3.580 1.00 95.88 201 HIS A C 1
ATOM 1611 O O . HIS A 1 201 ? -7.516 -2.786 -4.804 1.00 95.88 201 HIS A O 1
ATOM 1617 N N . THR A 1 202 ? -6.604 -3.243 -2.813 1.00 96.50 202 THR A N 1
ATOM 1618 C CA . THR A 1 202 ? -5.368 -3.810 -3.390 1.00 96.50 202 THR A CA 1
ATOM 1619 C C . THR A 1 202 ? -5.634 -5.086 -4.189 1.00 96.50 202 THR A C 1
ATOM 1621 O O . THR A 1 202 ? -5.207 -5.187 -5.338 1.00 96.50 202 THR A O 1
ATOM 1624 N N . GLY A 1 203 ? -6.379 -6.038 -3.620 1.00 98.00 203 GLY A N 1
ATOM 1625 C CA . GLY A 1 203 ? -6.684 -7.312 -4.272 1.00 98.00 203 GLY A CA 1
ATOM 1626 C C . GLY A 1 203 ? -7.556 -7.153 -5.516 1.00 98.00 203 GLY A C 1
ATOM 1627 O O . GLY A 1 203 ? -7.257 -7.745 -6.553 1.00 98.00 203 GLY A O 1
ATOM 1628 N N . LEU A 1 204 ? -8.577 -6.290 -5.458 1.00 98.44 204 LEU A N 1
ATOM 1629 C CA . LEU A 1 204 ? -9.420 -5.983 -6.619 1.00 98.44 204 LEU A CA 1
ATOM 1630 C C . LEU A 1 204 ? -8.645 -5.266 -7.728 1.00 98.44 204 LEU A C 1
ATOM 1632 O O . LEU A 1 204 ? -8.871 -5.551 -8.901 1.00 98.44 204 LEU A O 1
ATOM 1636 N N . THR A 1 205 ? -7.708 -4.382 -7.379 1.00 97.88 205 THR A N 1
ATOM 1637 C CA . THR A 1 205 ? -6.881 -3.675 -8.369 1.00 97.88 205 THR A CA 1
ATOM 1638 C C . THR A 1 205 ? -5.934 -4.631 -9.096 1.00 97.88 205 THR A C 1
ATOM 1640 O O . THR A 1 205 ? -5.857 -4.609 -10.325 1.00 97.88 205 THR A O 1
ATOM 1643 N N . VAL A 1 206 ? -5.267 -5.534 -8.365 1.00 98.62 206 VAL A N 1
ATOM 1644 C CA . VAL A 1 206 ? -4.435 -6.590 -8.972 1.00 98.62 206 VAL A CA 1
ATOM 1645 C C . VAL A 1 206 ? -5.288 -7.502 -9.859 1.00 98.62 206 VAL A C 1
ATOM 1647 O O . VAL A 1 206 ? -4.916 -7.776 -11.000 1.00 98.62 206 VAL A O 1
ATOM 1650 N N . ALA A 1 207 ? -6.463 -7.923 -9.380 1.00 98.62 207 ALA A N 1
ATOM 1651 C CA . ALA A 1 207 ? -7.393 -8.741 -10.155 1.00 98.62 207 ALA A CA 1
ATOM 1652 C C . ALA A 1 207 ? -7.848 -8.045 -11.446 1.00 98.62 207 ALA A C 1
ATOM 1654 O O . ALA A 1 207 ? -7.956 -8.702 -12.483 1.00 98.62 207 ALA A O 1
ATOM 1655 N N . ALA A 1 208 ? -8.092 -6.732 -11.403 1.00 98.25 208 ALA A N 1
ATOM 1656 C CA . ALA A 1 208 ? -8.480 -5.951 -12.570 1.00 98.25 208 ALA A CA 1
ATOM 1657 C C . ALA A 1 208 ? -7.373 -5.915 -13.625 1.00 98.25 208 ALA A C 1
ATOM 1659 O O . ALA A 1 208 ? -7.658 -6.197 -14.790 1.00 98.25 208 ALA A O 1
ATOM 1660 N N . HIS A 1 209 ? -6.123 -5.654 -13.230 1.00 98.25 209 HIS A N 1
ATOM 1661 C CA . HIS A 1 209 ? -4.990 -5.706 -14.156 1.00 98.25 209 HIS A CA 1
ATOM 1662 C C . HIS A 1 209 ? -4.822 -7.096 -14.776 1.00 98.25 209 HIS A C 1
ATOM 1664 O O . HIS A 1 209 ? -4.807 -7.212 -16.000 1.00 98.25 209 HIS A O 1
ATOM 1670 N N . LEU A 1 210 ? -4.793 -8.152 -13.955 1.00 98.44 210 LEU A N 1
ATOM 1671 C CA . LEU A 1 210 ? -4.664 -9.533 -14.434 1.00 98.44 210 LEU A CA 1
ATOM 1672 C C . LEU A 1 210 ? -5.779 -9.899 -15.422 1.00 98.44 210 LEU A C 1
ATOM 1674 O O . LEU A 1 210 ? -5.495 -10.380 -16.517 1.00 98.44 210 LEU A O 1
ATOM 1678 N N . THR A 1 211 ? -7.035 -9.598 -15.077 1.00 96.31 211 THR A N 1
ATOM 1679 C CA . THR A 1 211 ? -8.203 -9.894 -15.924 1.00 96.31 211 THR A CA 1
ATOM 1680 C C . THR A 1 211 ? -8.090 -9.210 -17.285 1.00 96.31 211 THR A C 1
ATOM 1682 O O . THR A 1 211 ? -8.277 -9.853 -18.320 1.00 96.31 211 THR A O 1
ATOM 1685 N N . HIS A 1 212 ? -7.721 -7.926 -17.313 1.00 96.25 212 HIS A N 1
ATOM 1686 C CA . HIS A 1 212 ? -7.614 -7.167 -18.562 1.00 96.25 212 HIS A CA 1
ATOM 1687 C C . HIS A 1 212 ? -6.353 -7.497 -19.373 1.00 96.25 212 HIS A C 1
ATOM 1689 O O . HIS A 1 212 ? -6.348 -7.250 -20.577 1.00 96.25 212 HIS A O 1
ATOM 1695 N N . MET A 1 213 ? -5.333 -8.103 -18.758 1.00 96.38 213 MET A N 1
ATOM 1696 C CA . MET A 1 213 ? -4.178 -8.713 -19.437 1.00 96.38 213 MET A CA 1
ATOM 1697 C C . MET A 1 213 ? -4.449 -10.166 -19.879 1.00 96.38 213 MET A C 1
ATOM 1699 O O . MET A 1 213 ? -3.608 -10.801 -20.508 1.00 96.38 213 MET A O 1
ATOM 1703 N N . GLY A 1 214 ? -5.636 -10.713 -19.587 1.00 94.81 214 GLY A N 1
ATOM 1704 C CA . GLY A 1 214 ? -6.037 -12.068 -19.981 1.00 94.81 214 GLY A CA 1
ATOM 1705 C C . GLY A 1 214 ? -5.615 -13.183 -19.019 1.00 94.81 214 GLY A C 1
ATOM 1706 O O . GLY A 1 214 ? -5.810 -14.356 -19.341 1.00 94.81 214 GLY A O 1
ATOM 1707 N N . ILE A 1 215 ? -5.091 -12.846 -17.837 1.00 97.12 215 ILE A N 1
ATOM 1708 C CA . ILE A 1 215 ? -4.771 -13.802 -16.774 1.00 97.12 215 ILE A CA 1
ATOM 1709 C C . ILE A 1 215 ? -6.000 -14.036 -15.896 1.00 97.12 215 ILE A C 1
ATOM 1711 O O . ILE A 1 215 ? -6.618 -13.113 -15.363 1.00 97.12 215 ILE A O 1
ATOM 1715 N N . ARG A 1 216 ? -6.361 -15.308 -15.719 1.00 96.50 216 ARG A N 1
ATOM 1716 C CA . ARG A 1 216 ? -7.537 -15.700 -14.942 1.00 96.50 216 ARG A CA 1
ATOM 1717 C C . ARG A 1 216 ? -7.248 -15.667 -13.446 1.00 96.50 216 ARG A C 1
ATOM 1719 O O . ARG A 1 216 ? -6.555 -16.546 -12.935 1.00 96.50 216 ARG A O 1
ATOM 1726 N N . ALA A 1 217 ? -7.855 -14.711 -12.752 1.00 98.38 217 ALA A N 1
ATOM 1727 C CA . ALA A 1 217 ? -7.792 -14.599 -11.301 1.00 98.38 217 ALA A CA 1
ATOM 1728 C C . ALA A 1 217 ? -9.117 -15.001 -10.628 1.00 98.38 217 ALA A C 1
ATOM 1730 O O . ALA A 1 217 ? -10.200 -14.700 -11.143 1.00 98.38 217 ALA A O 1
ATOM 1731 N N . LEU A 1 218 ? -9.018 -15.650 -9.464 1.00 98.69 218 LEU A N 1
ATOM 1732 C CA . LEU A 1 218 ? -10.100 -15.818 -8.490 1.00 98.69 218 LEU A CA 1
ATOM 1733 C C . LEU A 1 218 ? -9.762 -15.001 -7.241 1.00 98.69 218 LEU A C 1
ATOM 1735 O O . LEU A 1 218 ? -8.767 -15.282 -6.577 1.00 98.69 218 LEU A O 1
ATOM 1739 N N . VAL A 1 219 ? -10.594 -14.022 -6.901 1.00 98.88 219 VAL A N 1
ATOM 1740 C CA . VAL A 1 219 ? -10.497 -13.292 -5.633 1.00 98.88 219 VAL A CA 1
ATOM 1741 C C . VAL A 1 219 ? -11.401 -13.964 -4.609 1.00 98.88 219 VAL A C 1
ATOM 1743 O O . VAL A 1 219 ? -12.552 -14.270 -4.917 1.00 98.88 219 VAL A O 1
ATOM 1746 N N . ILE A 1 220 ? -10.917 -14.155 -3.386 1.00 98.56 220 ILE A N 1
ATOM 1747 C CA . ILE A 1 220 ? -11.742 -14.602 -2.261 1.00 98.56 220 ILE A CA 1
ATOM 1748 C C . ILE A 1 220 ? -11.745 -13.575 -1.137 1.00 98.56 220 ILE A C 1
ATOM 1750 O O . ILE A 1 220 ? -10.727 -12.937 -0.873 1.00 98.56 220 ILE A O 1
ATOM 1754 N N . ASP A 1 221 ? -12.874 -13.431 -0.454 1.00 97.56 221 ASP A N 1
ATOM 1755 C CA . ASP A 1 221 ? -12.998 -12.583 0.728 1.00 97.56 221 ASP A CA 1
ATOM 1756 C C . ASP A 1 221 ? -13.914 -13.226 1.760 1.00 97.56 221 ASP A C 1
ATOM 1758 O O . ASP A 1 221 ? -14.943 -13.805 1.417 1.00 97.56 221 ASP A O 1
ATOM 1762 N N . LYS A 1 222 ? -13.545 -13.097 3.034 1.00 94.94 222 LYS A N 1
ATOM 1763 C CA . LYS A 1 222 ? -14.316 -13.647 4.151 1.00 94.94 222 LYS A CA 1
ATOM 1764 C C . LYS A 1 222 ? -15.607 -12.879 4.420 1.00 94.94 222 LYS A C 1
ATOM 1766 O O . LYS A 1 222 ? -16.487 -13.411 5.085 1.00 94.94 222 LYS A O 1
ATOM 1771 N N . ASN A 1 223 ? -15.693 -11.620 3.992 1.00 94.56 223 ASN A N 1
ATOM 1772 C CA . ASN A 1 223 ? -16.880 -10.820 4.225 1.00 94.56 223 ASN A CA 1
ATOM 1773 C C . ASN A 1 223 ? -18.011 -11.258 3.284 1.00 94.56 223 ASN A C 1
ATOM 1775 O O . ASN A 1 223 ? -17.731 -11.635 2.141 1.00 94.56 223 ASN A O 1
ATOM 1779 N N . PRO A 1 224 ? -19.278 -11.144 3.716 1.00 94.56 224 PRO A N 1
ATOM 1780 C CA . PRO A 1 224 ? -20.430 -11.488 2.886 1.00 94.56 224 PRO A CA 1
ATOM 1781 C C . PRO A 1 224 ? -20.561 -10.658 1.608 1.00 94.56 224 PRO A C 1
ATOM 1783 O O . PRO A 1 224 ? -21.075 -11.136 0.594 1.00 94.56 224 PRO A O 1
ATOM 1786 N N . ARG A 1 225 ? -20.099 -9.402 1.634 1.00 95.81 225 ARG A N 1
ATOM 1787 C CA . ARG A 1 225 ? -20.149 -8.498 0.481 1.00 95.81 225 ARG A CA 1
ATOM 1788 C C . ARG A 1 225 ? -18.821 -7.788 0.264 1.00 95.81 225 ARG A C 1
ATOM 1790 O O . ARG A 1 225 ? -18.162 -7.347 1.205 1.00 95.81 225 ARG A O 1
ATOM 1797 N N . VAL A 1 226 ? -18.470 -7.588 -1.004 1.00 98.06 226 VAL A N 1
ATOM 1798 C CA . VAL A 1 226 ? -17.322 -6.756 -1.383 1.00 98.06 226 VAL A CA 1
ATOM 1799 C C . VAL A 1 226 ? -17.501 -5.345 -0.813 1.00 98.06 226 VAL A C 1
ATOM 1801 O O . VAL A 1 226 ? -18.599 -4.786 -0.833 1.00 98.06 226 VAL A O 1
ATOM 1804 N N . GLY A 1 227 ? -16.432 -4.779 -0.250 1.00 95.38 227 GLY A N 1
ATOM 1805 C CA . GLY A 1 227 ? -16.464 -3.459 0.384 1.00 95.38 227 GLY A CA 1
ATOM 1806 C C . GLY A 1 227 ? -16.973 -3.439 1.833 1.00 95.38 227 GLY A C 1
ATOM 1807 O O . GLY A 1 227 ? -16.966 -2.377 2.457 1.00 95.38 227 GLY A O 1
ATOM 1808 N N . ASP A 1 228 ? -17.372 -4.580 2.410 1.00 94.12 228 ASP A N 1
ATOM 1809 C CA . ASP A 1 228 ? -17.749 -4.689 3.833 1.00 94.12 228 ASP A CA 1
ATOM 1810 C C . ASP A 1 228 ? -16.624 -4.246 4.776 1.00 94.12 228 ASP A C 1
ATOM 1812 O O . ASP A 1 228 ? -16.892 -3.653 5.820 1.00 94.12 228 ASP A O 1
ATOM 1816 N N . ASN A 1 229 ? -15.366 -4.448 4.376 1.00 90.56 229 ASN A N 1
ATOM 1817 C CA . ASN A 1 229 ? -14.191 -3.971 5.105 1.00 90.56 229 ASN A CA 1
ATOM 1818 C C . ASN A 1 229 ? -14.192 -2.440 5.321 1.00 90.56 229 ASN A C 1
ATOM 1820 O O . ASN A 1 229 ? -13.530 -1.954 6.240 1.00 90.56 229 ASN A O 1
ATOM 1824 N N . TRP A 1 230 ? -14.938 -1.695 4.496 1.00 92.19 230 TRP A N 1
ATOM 1825 C CA . TRP A 1 230 ? -15.218 -0.271 4.674 1.00 92.19 230 TRP A CA 1
ATOM 1826 C C . TRP A 1 230 ? -16.575 -0.034 5.339 1.00 92.19 230 TRP A C 1
ATOM 1828 O O . TRP A 1 230 ? -16.632 0.674 6.342 1.00 92.19 230 TRP A O 1
ATOM 1838 N N . ARG A 1 231 ? -17.660 -0.646 4.841 1.00 91.50 231 ARG A N 1
ATOM 1839 C CA . ARG A 1 231 ? -19.034 -0.378 5.324 1.00 91.50 231 ARG A CA 1
ATOM 1840 C C . ARG A 1 231 ? -19.231 -0.686 6.810 1.00 91.50 231 ARG A C 1
ATOM 1842 O O . ARG A 1 231 ? -19.973 0.032 7.476 1.00 91.50 231 ARG A O 1
ATOM 1849 N N . GLN A 1 232 ? -18.536 -1.696 7.335 1.00 89.44 232 GLN A N 1
ATOM 1850 C CA . GLN A 1 232 ? -18.642 -2.124 8.736 1.00 89.44 232 GLN A CA 1
ATOM 1851 C C . GLN A 1 232 ? -17.830 -1.258 9.723 1.00 89.44 232 GLN A C 1
ATOM 1853 O O . GLN A 1 232 ? -17.867 -1.497 10.930 1.00 89.44 232 GLN A O 1
ATOM 1858 N N . ARG A 1 233 ? -17.082 -0.254 9.243 1.00 88.38 233 ARG A N 1
ATOM 1859 C CA . ARG A 1 233 ? -16.310 0.666 10.097 1.00 88.38 233 ARG A CA 1
ATOM 1860 C C . ARG A 1 233 ? -17.224 1.673 10.815 1.00 88.38 233 ARG A C 1
ATOM 1862 O O . ARG A 1 233 ? -18.427 1.711 10.577 1.00 88.38 233 ARG A O 1
ATOM 1869 N N . TYR A 1 234 ? -16.649 2.480 11.708 1.00 84.38 234 TYR A N 1
ATOM 1870 C CA . TYR A 1 234 ? -17.387 3.460 12.514 1.00 84.38 234 TYR A CA 1
ATOM 1871 C C . TYR A 1 234 ? -18.052 4.561 11.674 1.00 84.38 234 TYR A C 1
ATOM 1873 O O . TYR A 1 234 ? -17.503 4.980 10.654 1.00 84.38 234 TYR A O 1
ATOM 1881 N N . GLY A 1 235 ? -19.226 5.032 12.109 1.00 79.62 235 GLY A N 1
ATOM 1882 C CA . GLY A 1 235 ? -20.163 5.819 11.288 1.00 79.62 235 GLY A CA 1
ATOM 1883 C C . GLY A 1 235 ? -19.621 7.095 10.646 1.00 79.62 235 GLY A C 1
ATOM 1884 O O . GLY A 1 235 ? -19.940 7.406 9.505 1.00 79.62 235 GLY A O 1
ATOM 1885 N N . LYS A 1 236 ? -18.742 7.822 11.341 1.00 80.19 236 LYS A N 1
ATOM 1886 C CA . LYS A 1 236 ? -18.179 9.098 10.862 1.00 80.19 236 LYS A CA 1
ATOM 1887 C C . LYS A 1 236 ? -16.929 8.944 9.984 1.00 80.19 236 LYS A C 1
ATOM 1889 O O . LYS A 1 236 ? -16.294 9.944 9.663 1.00 80.19 236 LYS A O 1
ATOM 1894 N N . LEU A 1 237 ? -16.553 7.720 9.599 1.00 87.06 237 LEU A N 1
ATOM 1895 C CA . LEU A 1 237 ? -15.359 7.495 8.787 1.00 87.06 237 LEU A CA 1
ATOM 1896 C C . LEU A 1 237 ? -15.516 8.086 7.379 1.00 87.06 237 LEU A C 1
ATOM 1898 O O . LEU A 1 237 ? -16.291 7.597 6.551 1.00 87.06 237 LEU A O 1
ATOM 1902 N N . VAL A 1 238 ? -14.672 9.071 7.094 1.00 89.75 238 VAL A N 1
ATOM 1903 C CA . VAL A 1 238 ? -14.364 9.556 5.749 1.00 89.75 238 VAL A CA 1
ATOM 1904 C C . VAL A 1 238 ? -12.916 9.232 5.410 1.00 89.75 238 VAL A C 1
ATOM 1906 O O . VAL A 1 238 ? -12.070 9.060 6.292 1.00 89.75 238 VAL A O 1
ATOM 1909 N N . LEU A 1 239 ? -12.616 9.143 4.120 1.00 89.88 239 LEU A N 1
ATOM 1910 C CA . LEU A 1 239 ? -11.241 9.021 3.669 1.00 89.88 239 LEU A CA 1
ATOM 1911 C C . LEU A 1 239 ? -10.415 10.251 4.078 1.00 89.88 239 LEU A C 1
ATOM 1913 O O . LEU A 1 239 ? -10.916 11.369 4.238 1.00 89.88 239 LEU A O 1
ATOM 1917 N N . HIS A 1 240 ? -9.136 10.000 4.335 1.00 85.81 240 HIS A N 1
ATOM 1918 C CA . HIS A 1 240 ? -8.207 11.003 4.855 1.00 85.81 240 HIS A CA 1
ATOM 1919 C C . HIS A 1 240 ? -7.435 11.709 3.739 1.00 85.81 240 HIS A C 1
ATOM 1921 O O . HIS A 1 240 ? -6.960 12.826 3.955 1.00 85.81 240 HIS A O 1
ATOM 1927 N N . ASP A 1 241 ? -7.356 11.072 2.572 1.00 85.94 241 ASP A N 1
ATOM 1928 C CA . ASP A 1 241 ? -6.773 11.601 1.349 1.00 85.94 241 ASP A CA 1
ATOM 1929 C C . ASP A 1 241 ? -7.907 12.016 0.388 1.00 85.94 241 ASP A C 1
ATOM 1931 O O . ASP A 1 241 ? -9.060 11.619 0.579 1.00 85.94 241 ASP A O 1
ATOM 1935 N N . PRO A 1 242 ? -7.645 12.880 -0.605 1.00 85.19 242 PRO A N 1
ATOM 1936 C CA . PRO A 1 242 ? -8.674 13.324 -1.524 1.00 85.19 242 PRO A CA 1
ATOM 1937 C C . PRO A 1 242 ? -8.915 12.241 -2.581 1.00 85.19 242 PRO A C 1
ATOM 1939 O O . PRO A 1 242 ? -7.985 11.541 -2.986 1.00 85.19 242 PRO A O 1
ATOM 1942 N N . VAL A 1 243 ? -10.125 12.193 -3.141 1.00 86.88 243 VAL A N 1
ATOM 1943 C CA . VAL A 1 243 ? -10.529 11.215 -4.172 1.00 86.88 243 VAL A CA 1
ATOM 1944 C C . VAL A 1 243 ? -9.557 11.096 -5.357 1.00 86.88 243 VAL A C 1
ATOM 1946 O O . VAL A 1 243 ? -9.448 10.027 -5.951 1.00 86.88 243 VAL A O 1
ATOM 1949 N N . TYR A 1 244 ? -8.814 12.159 -5.685 1.00 82.62 244 TYR A N 1
ATOM 1950 C CA . TYR A 1 244 ? -7.803 12.170 -6.751 1.00 82.62 244 TYR A CA 1
ATOM 1951 C C . TYR A 1 244 ? -6.596 11.261 -6.466 1.00 82.62 244 TYR A C 1
ATOM 1953 O O . TYR A 1 244 ? -5.995 10.703 -7.385 1.00 82.62 244 TYR A O 1
ATOM 1961 N N . ALA A 1 245 ? -6.223 11.123 -5.193 1.00 82.12 245 ALA A N 1
ATOM 1962 C CA . ALA A 1 245 ? -5.145 10.244 -4.759 1.00 82.12 245 ALA A CA 1
ATOM 1963 C C . ALA A 1 245 ? -5.611 8.791 -4.617 1.00 82.12 245 ALA A C 1
ATOM 1965 O O . ALA A 1 245 ? -4.786 7.892 -4.585 1.00 82.12 245 ALA A O 1
ATOM 1966 N N . GLU A 1 246 ? -6.917 8.548 -4.520 1.00 87.38 246 GLU A N 1
ATOM 1967 C CA . GLU A 1 246 ? -7.459 7.264 -4.073 1.00 87.38 246 GLU A CA 1
ATOM 1968 C C . GLU A 1 246 ? -8.185 6.485 -5.170 1.00 87.38 246 GLU A C 1
ATOM 1970 O O . GLU A 1 246 ? -8.741 5.423 -4.892 1.00 87.38 246 GLU A O 1
ATOM 1975 N N . SER A 1 247 ? -8.241 7.001 -6.399 1.00 86.75 247 SER A N 1
ATOM 1976 C CA . SER A 1 247 ? -8.957 6.349 -7.495 1.00 86.75 247 SER A CA 1
ATOM 1977 C C . SER A 1 247 ? -8.279 5.058 -7.951 1.00 86.75 247 SER A C 1
ATOM 1979 O O . SER A 1 247 ? -7.059 4.897 -7.896 1.00 86.75 247 SER A O 1
ATOM 1981 N N . LEU A 1 248 ? -9.106 4.114 -8.400 1.00 92.81 248 LEU A N 1
ATOM 1982 C CA . LEU A 1 248 ? -8.670 2.816 -8.904 1.00 92.81 248 LEU A CA 1
ATOM 1983 C C . LEU A 1 248 ? -8.566 2.841 -10.439 1.00 92.81 248 LEU A C 1
ATOM 1985 O O . LEU A 1 248 ? -9.290 3.594 -11.096 1.00 92.81 248 LEU A O 1
ATOM 1989 N N . PRO A 1 249 ? -7.696 2.018 -11.051 1.00 92.25 249 PRO A N 1
ATOM 1990 C CA . PRO A 1 249 ? -7.565 1.970 -12.503 1.00 92.25 249 PRO A CA 1
ATOM 1991 C C . PRO A 1 249 ? -8.851 1.452 -13.157 1.00 92.25 249 PRO A C 1
ATOM 1993 O O . PRO A 1 249 ? -9.634 0.737 -12.536 1.00 92.25 249 PRO A O 1
ATOM 1996 N N . TYR A 1 250 ? -9.050 1.774 -14.436 1.00 93.44 250 TYR A N 1
ATOM 1997 C CA . TYR A 1 250 ? -10.186 1.352 -15.279 1.00 93.44 250 TYR A CA 1
ATOM 1998 C C . TYR A 1 250 ? -11.562 1.956 -14.952 1.00 93.44 250 TYR A C 1
ATOM 2000 O O . TYR A 1 250 ? -12.412 1.998 -15.842 1.00 93.44 250 TYR A O 1
ATOM 2008 N N . MET A 1 251 ? -11.796 2.471 -13.740 1.00 93.31 251 MET A N 1
ATOM 2009 C CA . MET A 1 251 ? -13.068 3.099 -13.367 1.00 93.31 251 MET A CA 1
ATOM 2010 C C . MET A 1 251 ? -12.844 4.302 -12.447 1.00 93.31 251 MET A C 1
ATOM 2012 O O . MET A 1 251 ? -12.321 4.164 -11.347 1.00 93.31 251 MET A O 1
ATOM 2016 N N . LYS A 1 252 ? -13.283 5.486 -12.888 1.00 90.12 252 LYS A N 1
ATOM 2017 C CA . LYS A 1 252 ? -13.168 6.726 -12.110 1.00 90.12 252 LYS A CA 1
ATOM 2018 C C . LYS A 1 252 ? -14.289 6.854 -11.084 1.00 90.12 252 LYS A C 1
ATOM 2020 O O . LYS A 1 252 ? -15.409 6.391 -11.315 1.00 90.12 252 LYS A O 1
ATOM 2025 N N . TYR A 1 253 ? -14.006 7.559 -9.992 1.00 91.69 253 TYR A N 1
ATOM 2026 C CA . TYR A 1 253 ? -15.058 8.040 -9.104 1.00 91.69 253 TYR A CA 1
ATOM 2027 C C . TYR A 1 253 ? -15.973 9.036 -9.837 1.00 91.69 253 TYR A C 1
ATOM 2029 O O . TYR A 1 253 ? -15.490 9.805 -10.672 1.00 91.69 253 TYR A O 1
ATOM 2037 N N . PRO A 1 254 ? -17.285 9.048 -9.544 1.00 92.25 254 PRO A N 1
ATOM 2038 C CA . PRO A 1 254 ? -18.184 10.081 -10.046 1.00 92.25 254 PRO A CA 1
ATOM 2039 C C . PRO A 1 254 ? -17.734 11.486 -9.626 1.00 92.25 254 PRO A C 1
ATOM 2041 O O . PRO A 1 254 ? -17.415 11.711 -8.462 1.00 92.25 254 PRO A O 1
ATOM 2044 N N . GLU A 1 255 ? -17.809 12.456 -10.541 1.00 90.50 255 GLU A N 1
ATOM 2045 C CA . GLU A 1 255 ? -17.433 13.860 -10.277 1.00 90.50 255 GLU A CA 1
ATOM 2046 C C . GLU A 1 255 ? -18.302 14.539 -9.201 1.00 90.50 255 GLU A C 1
ATOM 2048 O O . GLU A 1 255 ? -17.934 15.576 -8.661 1.00 90.50 255 GLU A O 1
ATOM 2053 N N . THR A 1 256 ? -19.453 13.947 -8.865 1.00 91.69 256 THR A N 1
ATOM 2054 C CA . THR A 1 256 ? -20.372 14.417 -7.816 1.00 91.69 256 THR A CA 1
ATOM 2055 C C . THR A 1 256 ? -19.996 13.948 -6.411 1.00 91.69 256 THR A C 1
ATOM 2057 O O . THR A 1 256 ? -20.698 14.261 -5.446 1.00 91.69 256 THR A O 1
ATOM 2060 N N . TRP A 1 257 ? -18.943 13.143 -6.266 1.00 92.69 257 TRP A N 1
ATOM 2061 C CA . TRP A 1 257 ? -18.485 12.716 -4.951 1.00 92.69 257 TRP A CA 1
ATOM 2062 C C . TRP A 1 257 ? -17.890 13.884 -4.156 1.00 92.69 257 TRP A C 1
ATOM 2064 O O . TRP A 1 257 ? -17.268 14.776 -4.734 1.00 92.69 257 TRP A O 1
ATOM 2074 N N . PRO A 1 258 ? -18.051 13.884 -2.820 1.00 90.94 258 PRO A N 1
ATOM 2075 C CA . PRO A 1 258 ? -17.286 14.794 -1.979 1.00 90.94 258 PRO A CA 1
ATOM 2076 C C . PRO A 1 258 ? -15.788 14.530 -2.159 1.00 90.94 258 PRO A C 1
ATOM 2078 O O . PRO A 1 258 ? -15.381 13.404 -2.446 1.00 90.94 258 PRO A O 1
ATOM 2081 N N . LEU A 1 259 ? -14.969 15.558 -1.922 1.00 86.94 259 LEU A N 1
ATOM 2082 C CA . LEU A 1 259 ? -13.511 15.448 -2.028 1.00 86.94 259 LEU A CA 1
ATOM 2083 C C . LEU A 1 259 ? -12.939 14.329 -1.142 1.00 86.94 259 LEU A C 1
ATOM 2085 O O . LEU A 1 259 ? -11.962 13.702 -1.530 1.00 86.94 259 LEU A O 1
ATOM 2089 N N . PHE A 1 260 ? -13.572 14.063 0.005 1.00 89.12 260 PHE A N 1
ATOM 2090 C CA . PHE A 1 260 ? -13.275 12.941 0.896 1.00 89.12 260 PHE A CA 1
ATOM 2091 C C . PHE A 1 260 ? -14.461 11.985 0.894 1.00 89.12 260 PHE A C 1
ATOM 2093 O O . PHE A 1 260 ? -15.546 12.341 1.363 1.00 89.12 260 PHE A O 1
ATOM 2100 N N . ALA A 1 261 ? -14.277 10.784 0.351 1.00 92.06 261 ALA A N 1
ATOM 2101 C CA . ALA A 1 261 ? -15.367 9.826 0.244 1.00 92.06 261 ALA A CA 1
ATOM 2102 C C . ALA A 1 261 ? -15.722 9.233 1.626 1.00 92.06 261 ALA A C 1
ATOM 2104 O O . ALA A 1 261 ? -14.832 8.793 2.352 1.00 92.06 261 ALA A O 1
ATOM 2105 N N . PRO A 1 262 ? -17.006 9.178 2.016 1.00 93.69 262 PRO A N 1
ATOM 2106 C CA . PRO A 1 262 ? -17.453 8.382 3.158 1.00 93.69 262 PRO A CA 1
ATOM 2107 C C . PRO A 1 262 ? -17.263 6.877 2.928 1.00 93.69 262 PRO A C 1
ATOM 2109 O O . PRO A 1 262 ? -17.281 6.408 1.781 1.00 93.69 262 PRO A O 1
ATOM 2112 N N . LYS A 1 263 ? -17.149 6.105 4.018 1.00 92.50 263 LYS A N 1
ATOM 2113 C CA . LYS A 1 263 ? -16.960 4.642 3.976 1.00 92.50 263 LYS A CA 1
ATOM 2114 C C . LYS A 1 263 ? -18.019 3.903 3.146 1.00 92.50 263 LYS A C 1
ATOM 2116 O O . LYS A 1 263 ? -17.694 2.916 2.486 1.00 92.50 263 LYS A 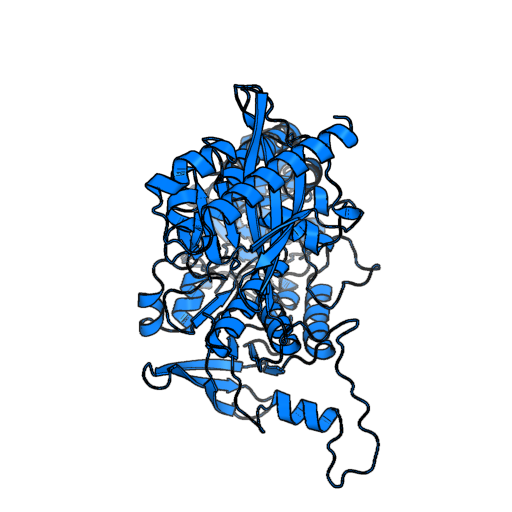O 1
ATOM 2121 N N . GLU A 1 264 ? -19.265 4.380 3.141 1.00 92.56 264 GLU A N 1
ATOM 2122 C CA . GLU A 1 264 ? -20.383 3.788 2.396 1.00 92.56 264 GLU A CA 1
ATOM 2123 C C . GLU A 1 264 ? -20.138 3.870 0.893 1.00 92.56 264 GLU A C 1
ATOM 2125 O O . GLU A 1 264 ? -20.198 2.853 0.204 1.00 92.56 264 GLU A O 1
ATOM 2130 N N . LYS A 1 265 ? -19.777 5.066 0.402 1.00 95.06 265 LYS A N 1
ATOM 2131 C CA . LYS A 1 265 ? -19.477 5.291 -1.017 1.00 95.06 265 LYS A CA 1
ATOM 2132 C C . LYS A 1 265 ? -18.345 4.390 -1.486 1.00 95.06 265 LYS A C 1
ATOM 2134 O O . LYS A 1 265 ? -18.433 3.825 -2.572 1.00 95.06 265 LYS A O 1
ATOM 2139 N N . MET A 1 266 ? -17.315 4.222 -0.658 1.00 95.31 266 MET A N 1
ATOM 2140 C CA . MET A 1 266 ? -16.215 3.314 -0.967 1.00 95.31 266 MET A CA 1
ATOM 2141 C C . MET A 1 266 ? -16.647 1.858 -1.029 1.00 95.31 266 MET A C 1
ATOM 2143 O O . MET A 1 266 ? -16.275 1.156 -1.965 1.00 95.31 266 MET A O 1
ATOM 2147 N N . GLY A 1 267 ? -17.449 1.400 -0.069 1.00 95.81 267 GLY A N 1
ATOM 2148 C CA . GLY A 1 267 ? -17.967 0.039 -0.094 1.00 95.81 267 GLY A CA 1
ATOM 2149 C C . GLY A 1 267 ? -18.793 -0.258 -1.344 1.00 95.81 267 GLY A C 1
ATOM 2150 O O . GLY A 1 267 ? -18.550 -1.263 -2.010 1.00 95.81 267 GLY A O 1
ATOM 2151 N N . ASP A 1 268 ? -19.723 0.635 -1.683 1.00 96.56 268 ASP A N 1
ATOM 2152 C CA . ASP A 1 268 ? -20.594 0.491 -2.856 1.00 96.56 268 ASP A CA 1
ATOM 2153 C C . ASP A 1 268 ? -19.810 0.604 -4.170 1.00 96.56 268 ASP A C 1
ATOM 2155 O O . ASP A 1 268 ? -20.094 -0.103 -5.143 1.00 96.56 268 ASP A O 1
ATOM 2159 N N . PHE A 1 269 ? -18.785 1.461 -4.204 1.00 97.12 269 PHE A N 1
ATOM 2160 C CA . PHE A 1 269 ? -17.897 1.567 -5.353 1.00 97.12 269 PHE A CA 1
ATOM 2161 C C . PHE A 1 269 ? -17.080 0.300 -5.557 1.00 97.12 269 PHE A C 1
ATOM 2163 O O . PHE A 1 269 ? -17.034 -0.170 -6.682 1.00 97.12 269 PHE A O 1
ATOM 2170 N N . LEU A 1 270 ? -16.476 -0.291 -4.520 1.00 97.81 270 LEU A N 1
ATOM 2171 C CA . LEU A 1 270 ? -15.691 -1.525 -4.678 1.00 97.81 270 LEU A CA 1
ATOM 2172 C C . LEU A 1 270 ? -16.559 -2.706 -5.134 1.00 97.81 270 LEU A C 1
ATOM 2174 O O . LEU A 1 270 ? -16.135 -3.496 -5.979 1.00 97.81 270 LEU A O 1
ATOM 2178 N N . GLU A 1 271 ? -17.789 -2.806 -4.624 1.00 98.19 271 GLU A N 1
ATOM 2179 C CA . GLU A 1 271 ? -18.764 -3.799 -5.089 1.00 98.19 271 GLU A CA 1
ATOM 2180 C C . GLU A 1 271 ? -19.120 -3.574 -6.570 1.00 98.19 271 GLU A C 1
ATOM 2182 O O . GLU A 1 271 ? -19.108 -4.512 -7.374 1.00 98.19 271 GLU A O 1
ATOM 2187 N N . SER A 1 272 ? -19.359 -2.317 -6.957 1.00 98.19 272 SER A N 1
ATOM 2188 C CA . SER A 1 272 ? -19.629 -1.933 -8.348 1.00 98.19 272 SER A CA 1
ATOM 2189 C C . SER A 1 272 ? -18.422 -2.159 -9.258 1.00 98.19 272 SER A C 1
ATOM 2191 O O . SER A 1 272 ? -18.585 -2.658 -10.365 1.00 98.19 272 SER A O 1
ATOM 2193 N N . TYR A 1 273 ? -17.218 -1.853 -8.784 1.00 98.19 273 TYR A N 1
ATOM 2194 C CA . TYR A 1 273 ? -15.945 -2.023 -9.475 1.00 98.19 273 TYR A CA 1
ATOM 2195 C C . TYR A 1 273 ? -15.728 -3.489 -9.841 1.00 98.19 273 TYR A C 1
ATOM 2197 O O . TYR A 1 273 ? -15.532 -3.817 -11.009 1.00 98.19 273 TYR A O 1
ATOM 2205 N N . ALA A 1 274 ? -15.875 -4.389 -8.863 1.00 98.31 274 ALA A N 1
ATOM 2206 C CA . ALA A 1 274 ? -15.768 -5.825 -9.092 1.00 98.31 274 ALA A CA 1
ATOM 2207 C C . ALA A 1 274 ? -16.806 -6.332 -10.105 1.00 98.31 274 ALA A C 1
ATOM 2209 O O . ALA A 1 274 ? -16.491 -7.161 -10.958 1.00 98.31 274 ALA A O 1
ATOM 2210 N N . LYS A 1 275 ? -18.039 -5.816 -10.036 1.00 97.00 275 LYS A N 1
ATOM 2211 C CA . LYS A 1 275 ? -19.126 -6.207 -10.939 1.00 97.00 275 LYS A CA 1
ATOM 2212 C C . LYS A 1 275 ? -18.927 -5.695 -12.368 1.00 97.00 275 LYS A C 1
ATOM 2214 O O . LYS A 1 275 ? -19.119 -6.469 -13.297 1.00 97.00 275 LYS A O 1
ATOM 2219 N N . LEU A 1 276 ? -18.602 -4.414 -12.538 1.00 97.00 276 LEU A N 1
ATOM 2220 C CA . LEU A 1 276 ? -18.529 -3.734 -13.837 1.00 97.00 276 LEU A CA 1
ATOM 2221 C C . LEU A 1 276 ? -17.252 -4.059 -14.613 1.00 97.00 276 LEU A C 1
ATOM 2223 O O . LEU A 1 276 ? -17.249 -3.947 -15.834 1.00 97.00 276 LEU A O 1
ATOM 2227 N N . LEU A 1 277 ? -16.192 -4.474 -13.917 1.00 96.56 277 LEU A N 1
ATOM 2228 C CA . LEU A 1 277 ? -14.949 -4.957 -14.521 1.00 96.56 277 LEU A CA 1
ATOM 2229 C C . LEU A 1 277 ? -14.896 -6.481 -14.648 1.00 96.56 277 LEU A C 1
ATOM 2231 O O . LEU A 1 277 ? -13.831 -7.037 -14.900 1.00 96.56 277 LEU A O 1
ATOM 2235 N N . ASP A 1 278 ? -16.031 -7.157 -14.450 1.00 95.88 278 ASP A N 1
ATOM 2236 C CA . ASP A 1 278 ? -16.152 -8.602 -14.611 1.00 95.88 278 ASP A CA 1
ATOM 2237 C C . ASP A 1 278 ? -15.137 -9.411 -13.786 1.00 95.88 278 ASP A C 1
ATOM 2239 O O . ASP A 1 278 ? -14.710 -10.496 -14.182 1.00 95.88 278 ASP A O 1
ATOM 2243 N N . LEU A 1 279 ? -14.810 -8.950 -12.578 1.00 98.25 279 LEU A N 1
ATOM 2244 C CA . LEU A 1 279 ? -13.905 -9.674 -11.688 1.00 98.25 279 LEU A CA 1
ATOM 2245 C C . LEU A 1 279 ? -14.600 -10.915 -11.112 1.00 98.25 279 LEU A C 1
ATOM 2247 O O . LEU A 1 279 ? -15.799 -10.911 -10.813 1.00 98.25 279 LEU A O 1
ATOM 2251 N N . ASN A 1 280 ? -13.847 -12.003 -10.956 1.00 98.19 280 ASN A N 1
ATOM 2252 C CA . ASN A 1 280 ? -14.352 -13.227 -10.339 1.00 98.19 280 ASN A CA 1
ATOM 2253 C C . ASN A 1 280 ? -14.067 -13.177 -8.840 1.00 98.19 280 ASN A C 1
ATOM 2255 O O . ASN A 1 280 ? -12.925 -13.358 -8.422 1.00 98.19 280 ASN A O 1
ATOM 2259 N N . VAL A 1 281 ? -15.106 -12.913 -8.046 1.00 98.25 281 VAL A N 1
ATOM 2260 C CA . VAL A 1 281 ? -14.997 -12.775 -6.591 1.00 98.25 281 VAL A CA 1
ATOM 2261 C C . VAL A 1 281 ? -15.911 -13.776 -5.898 1.00 98.25 281 VAL A C 1
ATOM 2263 O O . VAL A 1 281 ? -17.104 -13.847 -6.206 1.00 98.25 281 VAL A O 1
ATOM 2266 N N . TRP A 1 282 ? -15.363 -14.531 -4.951 1.00 97.50 282 TRP A N 1
ATOM 2267 C CA . TRP A 1 282 ? -16.122 -15.333 -4.000 1.00 97.50 282 TRP A CA 1
ATOM 2268 C C . TRP A 1 282 ? -16.091 -14.667 -2.626 1.00 97.50 282 TRP A C 1
ATOM 2270 O O . TRP A 1 282 ? -15.049 -14.594 -1.980 1.00 97.50 282 TRP A O 1
ATOM 2280 N N . THR A 1 283 ? -17.244 -14.177 -2.188 1.00 97.00 283 THR A N 1
ATOM 2281 C CA . THR A 1 283 ? -17.467 -13.702 -0.819 1.00 97.00 283 THR A CA 1
ATOM 2282 C C . THR A 1 283 ? -17.776 -14.871 0.116 1.00 97.00 283 THR A C 1
ATOM 2284 O O . THR A 1 283 ? -17.877 -16.019 -0.339 1.00 97.00 283 THR A O 1
ATOM 2287 N N . ASP A 1 284 ? -17.867 -14.606 1.421 1.00 95.94 284 ASP A N 1
ATOM 2288 C CA . ASP A 1 284 ? -18.024 -15.632 2.464 1.00 95.94 284 ASP A CA 1
ATOM 2289 C C . ASP A 1 284 ? -16.976 -16.757 2.359 1.00 95.94 284 ASP A C 1
ATOM 2291 O O . ASP A 1 284 ? -17.238 -17.906 2.701 1.00 95.94 284 ASP A O 1
ATOM 2295 N N . SER A 1 285 ? -15.790 -16.458 1.826 1.00 96.94 285 SER A N 1
ATOM 2296 C CA . SER A 1 285 ? -14.802 -17.451 1.412 1.00 96.94 285 SER A CA 1
ATOM 2297 C C . SER A 1 285 ? -13.479 -17.281 2.144 1.00 96.94 285 SER A C 1
ATOM 2299 O O . SER A 1 285 ? -12.885 -16.204 2.153 1.00 96.94 285 SER A O 1
ATOM 2301 N N . THR A 1 286 ? -12.988 -18.366 2.738 1.00 96.81 286 THR A N 1
ATOM 2302 C CA . THR A 1 286 ? -11.731 -18.398 3.496 1.00 96.81 286 THR A CA 1
ATOM 2303 C C . THR A 1 286 ? -10.788 -19.454 2.926 1.00 96.81 286 THR A C 1
ATOM 2305 O O . THR A 1 286 ? -11.194 -20.588 2.670 1.00 96.81 286 THR A O 1
ATOM 2308 N N . LEU A 1 287 ? -9.510 -19.099 2.759 1.00 97.69 287 LEU A N 1
ATOM 2309 C CA . LEU A 1 287 ? -8.452 -20.063 2.455 1.00 97.69 287 LEU A CA 1
ATOM 2310 C C . LEU A 1 287 ? -8.213 -20.948 3.686 1.00 97.69 287 LEU A C 1
ATOM 2312 O O . LEU A 1 287 ? -7.873 -20.442 4.753 1.00 97.69 287 LEU A O 1
ATOM 2316 N N . LYS A 1 288 ? -8.402 -22.261 3.549 1.00 97.19 288 LYS A N 1
ATOM 2317 C CA . LYS A 1 288 ? -8.213 -23.235 4.639 1.00 97.19 288 LYS A CA 1
ATOM 2318 C C . LYS A 1 288 ? -6.845 -23.888 4.609 1.00 97.19 288 LYS A C 1
ATOM 2320 O O . LYS A 1 288 ? -6.291 -24.185 5.661 1.00 97.19 288 LYS A O 1
ATOM 2325 N N . SER A 1 289 ? -6.321 -24.132 3.414 1.00 97.19 289 SER A N 1
ATOM 2326 C CA . SER A 1 289 ? -4.985 -24.681 3.226 1.00 97.19 289 SER A CA 1
ATOM 2327 C C . SER A 1 289 ? -4.415 -24.285 1.871 1.00 97.19 289 SER A C 1
ATOM 2329 O O . SER A 1 289 ? -5.150 -24.039 0.911 1.00 97.19 289 SER A O 1
ATOM 2331 N N . SER A 1 290 ? -3.090 -24.252 1.810 1.00 97.38 290 SER A N 1
ATOM 2332 C CA . SER A 1 290 ? -2.305 -24.051 0.599 1.00 97.38 290 SER A CA 1
ATOM 2333 C C . SER A 1 290 ? -1.048 -24.905 0.694 1.00 97.38 290 SER A C 1
ATOM 2335 O O . SER A 1 290 ? -0.315 -24.794 1.679 1.00 97.38 290 SER A O 1
ATOM 2337 N N . ASP A 1 291 ? -0.783 -25.725 -0.314 1.00 97.75 291 ASP A N 1
ATOM 2338 C CA . ASP A 1 291 ? 0.464 -26.482 -0.420 1.00 97.75 291 ASP A CA 1
ATOM 2339 C C . ASP A 1 291 ? 1.094 -26.252 -1.792 1.00 97.75 291 ASP A C 1
ATOM 2341 O O . ASP A 1 291 ? 0.407 -26.329 -2.810 1.00 97.75 291 ASP A O 1
ATOM 2345 N N . TYR A 1 292 ? 2.381 -25.907 -1.802 1.00 98.25 292 TYR A N 1
ATOM 2346 C CA . TYR A 1 292 ? 3.144 -25.672 -3.023 1.00 98.25 292 TYR A CA 1
ATOM 2347 C C . TYR A 1 292 ? 3.942 -26.914 -3.386 1.00 98.25 292 TYR A C 1
ATOM 2349 O O . TYR A 1 292 ? 4.732 -27.395 -2.568 1.00 98.25 292 TYR A O 1
ATOM 2357 N N . ASP A 1 293 ? 3.790 -27.362 -4.628 1.00 97.69 293 ASP A N 1
ATOM 2358 C CA . ASP A 1 293 ? 4.599 -28.412 -5.226 1.00 97.69 293 ASP A CA 1
ATOM 2359 C C . ASP A 1 293 ? 5.689 -27.788 -6.118 1.00 97.69 293 ASP A C 1
ATOM 2361 O O . ASP A 1 293 ? 5.384 -27.279 -7.201 1.00 97.69 293 ASP A O 1
ATOM 2365 N N . PRO A 1 294 ? 6.973 -27.848 -5.713 1.00 95.62 294 PRO A N 1
ATOM 2366 C CA . PRO A 1 294 ? 8.075 -27.312 -6.508 1.00 95.62 294 PRO A CA 1
ATOM 2367 C C . PRO A 1 294 ? 8.274 -28.015 -7.857 1.00 95.62 294 PRO A C 1
ATOM 2369 O O . PRO A 1 294 ? 8.881 -27.434 -8.753 1.00 95.62 294 PRO A O 1
ATOM 2372 N N . SER A 1 295 ? 7.804 -29.260 -8.011 1.00 96.75 295 SER A N 1
ATOM 2373 C CA . SER A 1 295 ? 8.003 -30.034 -9.241 1.00 96.75 295 SER A CA 1
ATOM 2374 C C . SER A 1 295 ? 7.066 -29.585 -10.362 1.00 96.75 295 SER A C 1
ATOM 2376 O O . SER A 1 295 ? 7.513 -29.361 -11.485 1.00 96.75 295 SER A O 1
ATOM 2378 N N . SER A 1 296 ? 5.784 -29.384 -10.046 1.00 95.81 296 SER A N 1
ATOM 2379 C CA . SER A 1 296 ? 4.799 -28.817 -10.973 1.00 95.81 296 SER A CA 1
ATOM 2380 C C . SER A 1 296 ? 4.786 -27.287 -10.985 1.00 95.81 296 SER A C 1
ATOM 2382 O O . SER A 1 296 ? 4.200 -26.697 -11.889 1.00 95.81 296 SER A O 1
ATOM 2384 N N . LYS A 1 297 ? 5.444 -26.642 -10.011 1.00 96.75 297 LYS A N 1
ATOM 2385 C CA . LYS A 1 297 ? 5.409 -25.191 -9.772 1.00 96.75 297 LYS A CA 1
ATOM 2386 C C . LYS A 1 297 ? 3.985 -24.655 -9.591 1.00 96.75 297 LYS A C 1
ATOM 2388 O O . LYS A 1 297 ? 3.649 -23.570 -10.066 1.00 96.75 297 LYS A O 1
ATOM 2393 N N . GLN A 1 298 ? 3.143 -25.430 -8.911 1.00 97.38 298 GLN A N 1
ATOM 2394 C CA . GLN A 1 298 ? 1.741 -25.103 -8.668 1.00 97.38 298 GLN A CA 1
ATOM 2395 C C . GLN A 1 298 ? 1.385 -25.211 -7.189 1.00 97.38 298 GLN A C 1
ATOM 2397 O O . GLN A 1 298 ? 1.943 -26.002 -6.428 1.00 97.38 298 GLN A O 1
ATOM 2402 N N . TRP A 1 299 ? 0.396 -24.422 -6.796 1.00 98.62 299 TRP A N 1
ATOM 2403 C CA . TRP A 1 299 ? -0.267 -24.510 -5.509 1.00 98.62 299 TRP A CA 1
ATOM 2404 C C . TRP A 1 299 ? -1.516 -25.372 -5.615 1.00 98.62 299 TRP A C 1
ATOM 2406 O O . TRP A 1 299 ? -2.310 -25.208 -6.538 1.00 98.62 299 TRP A O 1
ATOM 2416 N N . THR A 1 300 ? -1.744 -26.213 -4.613 1.00 98.56 300 THR A N 1
ATOM 2417 C CA . THR A 1 300 ? -3.061 -26.778 -4.316 1.00 98.56 300 THR A CA 1
ATOM 2418 C C . THR A 1 300 ? -3.671 -25.980 -3.172 1.00 98.56 300 THR A C 1
ATOM 2420 O O . THR A 1 300 ? -3.133 -25.976 -2.063 1.00 98.56 300 THR A O 1
ATOM 2423 N N . VAL A 1 301 ? -4.784 -25.292 -3.426 1.00 98.38 301 VAL A N 1
ATOM 2424 C CA . VAL A 1 301 ? -5.473 -24.456 -2.433 1.00 98.38 301 VAL A CA 1
ATOM 2425 C C . VAL A 1 301 ? -6.857 -24.997 -2.132 1.00 98.38 301 VAL A C 1
ATOM 2427 O O . VAL A 1 301 ? -7.587 -25.371 -3.045 1.00 98.38 301 VAL A O 1
ATOM 2430 N N . THR A 1 302 ? -7.237 -25.014 -0.857 1.00 98.38 302 THR A N 1
ATOM 2431 C CA . THR A 1 302 ? -8.584 -25.402 -0.420 1.00 98.38 302 THR A CA 1
ATOM 2432 C C . THR A 1 302 ? -9.305 -24.193 0.146 1.00 98.38 302 THR A C 1
ATOM 2434 O O . THR A 1 302 ? -8.819 -23.547 1.076 1.00 98.38 302 THR A O 1
ATOM 2437 N N . ILE A 1 303 ? -10.471 -23.897 -0.416 1.00 98.25 303 ILE A N 1
ATOM 2438 C CA . ILE A 1 303 ? -11.287 -22.731 -0.094 1.00 98.25 303 ILE A CA 1
ATOM 2439 C C . ILE A 1 303 ? -12.610 -23.226 0.484 1.00 98.25 303 ILE A C 1
ATOM 2441 O O . ILE A 1 303 ? -13.287 -24.057 -0.117 1.00 98.25 303 ILE A O 1
ATOM 2445 N N . GLU A 1 304 ? -12.969 -22.708 1.653 1.00 97.38 304 GLU A N 1
ATOM 2446 C CA . GLU A 1 304 ? -14.277 -22.904 2.276 1.00 97.38 304 GLU A CA 1
ATOM 2447 C C . GLU A 1 304 ? -15.130 -21.672 1.996 1.00 97.38 304 GLU A C 1
ATOM 2449 O O . GLU A 1 304 ? -14.764 -20.571 2.403 1.00 97.38 304 GLU A O 1
ATOM 2454 N N . ARG A 1 305 ? -16.246 -21.860 1.293 1.00 95.12 305 ARG A N 1
ATOM 2455 C CA . ARG A 1 305 ? -17.201 -20.820 0.920 1.00 95.12 305 ARG A CA 1
ATOM 2456 C C . ARG A 1 305 ? -18.524 -21.045 1.636 1.00 95.12 305 ARG A C 1
ATOM 2458 O O . ARG A 1 305 ? -19.187 -22.063 1.431 1.00 95.12 305 ARG A O 1
ATOM 2465 N N . GLY A 1 306 ? -18.926 -20.082 2.453 1.00 89.25 306 GLY A N 1
ATOM 2466 C CA . GLY A 1 306 ? -20.239 -20.049 3.078 1.00 89.25 306 GLY A CA 1
ATOM 2467 C C . GLY A 1 306 ? -21.359 -20.043 2.036 1.00 89.25 306 GLY A C 1
ATOM 2468 O O . GLY A 1 306 ? -21.222 -19.503 0.937 1.00 89.25 306 GLY A O 1
ATOM 2469 N N . LYS A 1 307 ? -22.489 -20.661 2.386 1.00 78.00 307 LYS A N 1
ATOM 2470 C CA . LYS A 1 307 ? -23.732 -20.599 1.611 1.00 78.00 307 LYS A CA 1
ATOM 2471 C C . LYS A 1 307 ? -24.848 -20.102 2.511 1.00 78.00 307 LYS A C 1
ATOM 2473 O O . LYS A 1 307 ? -25.063 -20.650 3.590 1.00 78.00 307 LYS A O 1
ATOM 2478 N N . ALA A 1 308 ? -25.580 -19.087 2.058 1.00 66.69 308 ALA A N 1
ATOM 2479 C CA . ALA A 1 308 ? -26.757 -18.609 2.771 1.00 66.69 308 ALA A CA 1
ATOM 2480 C C . ALA A 1 308 ? -27.762 -19.763 2.953 1.00 66.69 308 ALA A C 1
ATOM 2482 O O . ALA A 1 308 ? -28.237 -20.335 1.973 1.00 66.69 308 ALA A O 1
ATOM 2483 N N . GLY A 1 309 ? -28.057 -20.116 4.209 1.00 65.88 309 GLY A N 1
ATOM 2484 C CA . GLY A 1 309 ? -29.037 -21.151 4.556 1.00 65.88 309 GLY A CA 1
ATOM 2485 C C . GLY A 1 309 ? -28.598 -22.602 4.313 1.00 65.88 309 GLY A C 1
ATOM 2486 O O . GLY A 1 309 ? -29.458 -23.478 4.275 1.00 65.88 309 GLY A O 1
ATOM 2487 N N . GLY A 1 310 ? -27.299 -22.880 4.144 1.00 74.31 310 GLY A N 1
ATOM 2488 C CA . GLY A 1 310 ? -26.800 -24.238 3.904 1.00 74.31 310 GLY A CA 1
ATOM 2489 C C . GLY A 1 310 ? -25.399 -24.498 4.458 1.00 74.31 310 GLY A C 1
ATOM 2490 O O . GLY A 1 310 ? -24.790 -23.640 5.092 1.00 74.31 310 GLY A O 1
ATOM 2491 N N . ASN A 1 311 ? -24.885 -25.702 4.204 1.00 80.69 311 ASN A N 1
ATOM 2492 C CA . ASN A 1 311 ? -23.521 -26.072 4.582 1.00 80.69 311 ASN A CA 1
ATOM 2493 C C . ASN A 1 311 ? -22.499 -25.339 3.706 1.00 80.69 311 ASN A C 1
ATOM 2495 O O . ASN A 1 311 ? -22.726 -25.143 2.506 1.00 80.69 311 ASN A O 1
ATOM 2499 N N . ALA A 1 312 ? -21.363 -24.978 4.305 1.00 88.12 312 ALA A N 1
ATOM 2500 C CA . ALA A 1 312 ? -20.237 -24.425 3.569 1.00 88.12 312 ALA A CA 1
ATOM 2501 C C . ALA A 1 312 ? -19.788 -25.396 2.465 1.00 88.12 312 ALA A C 1
ATOM 2503 O O . ALA A 1 312 ? -19.738 -26.614 2.653 1.00 88.12 312 ALA A O 1
ATOM 2504 N N . GLU A 1 313 ? -19.479 -24.849 1.295 1.00 92.75 313 GLU A N 1
ATOM 2505 C CA . GLU A 1 313 ? -18.862 -25.586 0.204 1.00 92.75 313 GLU A CA 1
ATOM 2506 C C . GLU A 1 313 ? -17.347 -25.541 0.365 1.00 92.75 313 GLU A C 1
ATOM 2508 O O . GLU A 1 313 ? -16.763 -24.467 0.470 1.00 92.75 313 GLU A O 1
ATOM 2513 N N . ILE A 1 314 ? -16.708 -26.706 0.339 1.00 95.56 314 ILE A N 1
ATOM 2514 C CA . ILE A 1 314 ? -15.253 -26.807 0.280 1.00 95.56 314 ILE A CA 1
ATOM 2515 C C . ILE A 1 314 ? -14.877 -27.137 -1.159 1.00 95.56 314 ILE A C 1
ATOM 2517 O O . ILE A 1 314 ? -15.336 -28.145 -1.701 1.00 95.56 314 ILE A O 1
ATOM 2521 N N . ARG A 1 315 ? -14.037 -26.304 -1.776 1.00 96.44 315 ARG A N 1
ATOM 2522 C CA . ARG A 1 315 ? -13.503 -26.558 -3.115 1.00 96.44 315 ARG A CA 1
ATOM 2523 C C . ARG A 1 315 ? -11.987 -26.433 -3.132 1.00 96.44 315 ARG A C 1
ATOM 2525 O O . ARG A 1 315 ? -11.425 -25.499 -2.563 1.00 96.44 315 ARG A O 1
ATOM 2532 N N . THR A 1 316 ? -11.345 -27.375 -3.811 1.00 97.94 316 THR A N 1
ATOM 2533 C CA . THR A 1 316 ? -9.901 -27.377 -4.036 1.00 97.94 316 THR A CA 1
ATOM 2534 C C . THR A 1 316 ? -9.604 -26.959 -5.471 1.00 97.94 316 THR A C 1
ATOM 2536 O O . THR A 1 316 ? -10.279 -27.416 -6.392 1.00 97.94 316 THR A O 1
ATOM 2539 N N . PHE A 1 317 ? -8.599 -26.107 -5.647 1.00 98.06 317 PHE A N 1
ATOM 2540 C CA . PHE A 1 317 ? -8.099 -25.662 -6.946 1.00 98.06 317 PHE A CA 1
ATOM 2541 C C . PHE A 1 317 ? -6.599 -25.907 -7.045 1.00 98.06 317 PHE A C 1
ATOM 2543 O O . PHE A 1 317 ? -5.882 -25.744 -6.050 1.00 98.06 317 PHE A O 1
ATOM 2550 N N . ARG A 1 318 ? -6.113 -26.208 -8.249 1.00 98.06 318 ARG A N 1
ATOM 2551 C CA . ARG A 1 318 ? -4.713 -25.978 -8.604 1.00 98.06 318 ARG A CA 1
ATOM 2552 C C . ARG A 1 318 ? -4.575 -24.591 -9.216 1.00 98.06 318 ARG A C 1
ATOM 2554 O O . ARG A 1 318 ? -5.384 -24.180 -10.039 1.00 98.06 318 ARG A O 1
ATOM 2561 N N . THR A 1 319 ? -3.571 -23.850 -8.777 1.00 98.38 319 THR A N 1
ATOM 2562 C CA . THR A 1 319 ? -3.300 -22.487 -9.243 1.00 98.38 319 THR A CA 1
ATOM 2563 C C . THR A 1 319 ? -1.803 -22.286 -9.370 1.00 98.38 319 THR A C 1
ATOM 2565 O O . THR A 1 319 ? -1.029 -22.848 -8.596 1.00 98.38 319 THR A O 1
ATOM 2568 N N . ASN A 1 320 ? -1.373 -21.476 -10.331 1.00 98.31 320 ASN A N 1
ATOM 2569 C CA . ASN A 1 320 ? 0.047 -21.198 -10.510 1.00 98.31 320 ASN A CA 1
ATOM 2570 C C . ASN A 1 320 ? 0.541 -20.249 -9.417 1.00 98.31 320 ASN A C 1
ATOM 2572 O O . ASN A 1 320 ? 1.638 -20.443 -8.908 1.00 98.31 320 ASN A O 1
ATOM 2576 N N . HIS A 1 321 ? -0.278 -19.270 -9.016 1.00 98.81 321 HIS A N 1
ATOM 2577 C CA . HIS A 1 321 ? 0.104 -18.230 -8.058 1.00 98.81 321 HIS A CA 1
ATOM 2578 C C . HIS A 1 321 ? -0.906 -18.058 -6.927 1.00 98.81 321 HIS A C 1
ATOM 2580 O O . HIS A 1 321 ? -2.112 -18.260 -7.110 1.00 98.81 321 HIS A O 1
ATOM 2586 N N . ILE A 1 322 ? -0.407 -17.583 -5.785 1.00 98.81 322 ILE A N 1
ATOM 2587 C CA . ILE A 1 322 ? -1.214 -17.021 -4.696 1.00 98.81 322 ILE A CA 1
ATOM 2588 C C . ILE A 1 322 ? -0.763 -15.581 -4.435 1.00 98.81 322 ILE A C 1
ATOM 2590 O O . ILE A 1 322 ? 0.432 -15.315 -4.320 1.00 98.81 322 ILE A O 1
ATOM 2594 N N . VAL A 1 323 ? -1.720 -14.664 -4.296 1.00 98.81 323 VAL A N 1
ATOM 2595 C CA . VAL A 1 323 ? -1.484 -13.273 -3.888 1.00 98.81 323 VAL A CA 1
ATOM 2596 C C . VAL A 1 323 ? -2.181 -13.016 -2.551 1.00 98.81 323 VAL A C 1
ATOM 2598 O O . VAL A 1 323 ? -3.408 -13.064 -2.463 1.00 98.81 323 VAL A O 1
ATOM 2601 N N . ALA A 1 324 ? -1.417 -12.715 -1.503 1.00 98.19 324 ALA A N 1
ATOM 2602 C CA . ALA A 1 324 ? -1.955 -12.281 -0.218 1.00 98.19 324 ALA A CA 1
ATOM 2603 C C . ALA A 1 324 ? -2.264 -10.774 -0.249 1.00 98.19 324 ALA A C 1
ATOM 2605 O O . ALA A 1 324 ? -1.364 -9.938 -0.155 1.00 98.19 324 ALA A O 1
ATOM 2606 N N . ALA A 1 325 ? -3.553 -10.442 -0.344 1.00 97.12 325 ALA A N 1
ATOM 2607 C CA . ALA A 1 325 ? -4.095 -9.084 -0.377 1.00 97.12 325 ALA A CA 1
ATOM 2608 C C . ALA A 1 325 ? -4.883 -8.747 0.908 1.00 97.12 325 ALA A C 1
ATOM 2610 O O . ALA A 1 325 ? -5.910 -8.068 0.878 1.00 97.12 325 ALA A O 1
ATOM 2611 N N . SER A 1 326 ? -4.415 -9.235 2.061 1.00 89.00 326 SER A N 1
ATOM 2612 C CA . SER A 1 326 ? -5.141 -9.201 3.342 1.00 89.00 326 SER A CA 1
ATOM 2613 C C . SER A 1 326 ? -5.140 -7.844 4.068 1.00 89.00 326 SER A C 1
ATOM 2615 O O . SER A 1 326 ? -5.620 -7.762 5.198 1.00 89.00 326 SER A O 1
ATOM 2617 N N . GLY A 1 327 ? -4.612 -6.787 3.444 1.00 88.19 327 GLY A N 1
ATOM 2618 C CA . GLY A 1 327 ? -4.530 -5.436 4.010 1.00 88.19 327 GLY A CA 1
ATOM 2619 C C . GLY A 1 327 ? -3.313 -5.192 4.915 1.00 88.19 327 GLY A C 1
ATOM 2620 O O . GLY A 1 327 ? -2.625 -6.121 5.336 1.00 88.19 327 GLY A O 1
ATOM 2621 N N . LEU A 1 328 ? -3.027 -3.910 5.186 1.00 85.44 328 LEU A N 1
ATOM 2622 C CA . LEU A 1 328 ? -1.911 -3.495 6.055 1.00 85.44 328 LEU A CA 1
ATOM 2623 C C . LEU A 1 328 ? -2.211 -3.657 7.547 1.00 85.44 328 LEU A C 1
ATOM 2625 O O . LEU A 1 328 ? -1.301 -3.844 8.359 1.00 85.44 328 LEU A O 1
ATOM 2629 N N . ASP A 1 329 ? -3.492 -3.556 7.876 1.00 85.88 329 ASP A N 1
ATOM 2630 C CA . ASP A 1 329 ? -4.023 -3.587 9.225 1.00 85.88 329 ASP A CA 1
ATOM 2631 C C . ASP A 1 329 ? -4.838 -4.874 9.363 1.00 85.88 329 ASP A C 1
ATOM 2633 O O . ASP A 1 329 ? -5.940 -4.991 8.828 1.00 85.88 329 ASP A O 1
ATOM 2637 N N . GLY A 1 330 ? -4.236 -5.871 10.013 1.00 83.69 330 GLY A N 1
ATOM 2638 C CA . GLY A 1 330 ? -4.788 -7.212 10.166 1.00 83.69 330 GLY A CA 1
ATOM 2639 C C . GLY A 1 330 ? -5.850 -7.288 11.264 1.00 83.69 330 GLY A C 1
ATOM 2640 O O . GLY A 1 330 ? -6.814 -6.526 11.302 1.00 83.69 330 GLY A O 1
ATOM 2641 N N . LYS A 1 331 ? -5.704 -8.242 12.188 1.00 88.00 331 LYS A N 1
ATOM 2642 C CA . LYS A 1 331 ? -6.663 -8.410 13.288 1.00 88.00 331 LYS A CA 1
ATOM 2643 C C . LYS A 1 331 ? -6.619 -7.208 14.248 1.00 88.00 331 LYS A C 1
ATOM 2645 O O . LYS A 1 331 ? -5.522 -6.747 14.572 1.00 88.00 331 LYS A O 1
ATOM 2650 N N . PRO A 1 332 ? -7.776 -6.724 14.741 1.00 91.25 332 PRO A N 1
ATOM 2651 C CA . PRO A 1 332 ? -7.842 -5.745 15.823 1.00 91.25 332 PRO A CA 1
ATOM 2652 C C . PRO A 1 332 ? -6.963 -6.137 17.010 1.00 91.25 332 PRO A C 1
ATOM 2654 O O . PRO A 1 332 ? -6.980 -7.292 17.442 1.00 91.25 332 PRO A O 1
ATOM 2657 N N . ARG A 1 333 ? -6.202 -5.185 17.556 1.00 90.56 333 ARG A N 1
ATOM 2658 C CA . ARG A 1 333 ? -5.359 -5.428 18.728 1.00 90.56 333 ARG A CA 1
ATOM 2659 C C . ARG A 1 333 ? -6.078 -4.940 19.974 1.00 90.56 333 ARG A C 1
ATOM 2661 O O . ARG A 1 333 ? -6.005 -3.761 20.309 1.00 90.56 333 ARG A O 1
ATOM 2668 N N . LEU A 1 334 ? -6.716 -5.857 20.689 1.00 91.50 334 LEU A N 1
ATOM 2669 C CA . LEU A 1 334 ? -7.248 -5.571 22.015 1.00 91.50 334 LEU A CA 1
ATOM 2670 C C . LEU A 1 334 ? -6.135 -5.770 23.062 1.00 91.50 334 LEU A C 1
ATOM 2672 O O . LEU A 1 334 ? -5.520 -6.838 23.077 1.00 91.50 334 LEU A O 1
ATOM 2676 N N . PRO A 1 335 ? -5.805 -4.763 23.888 1.00 91.12 335 PRO A N 1
ATOM 2677 C CA . PRO A 1 335 ? -4.844 -4.939 24.970 1.00 91.12 335 PRO A CA 1
ATOM 2678 C C . PRO A 1 335 ? -5.423 -5.851 26.057 1.00 91.12 335 PRO A C 1
ATOM 2680 O O . PRO A 1 335 ? -6.612 -5.780 26.362 1.00 91.12 335 PRO A O 1
ATOM 2683 N N . ASP A 1 336 ? -4.567 -6.669 26.663 1.00 92.88 336 ASP A N 1
ATOM 2684 C CA . ASP A 1 336 ? -4.925 -7.435 27.855 1.00 92.88 336 ASP A CA 1
ATOM 2685 C C . ASP A 1 336 ? -4.917 -6.491 29.066 1.00 92.88 336 ASP A C 1
ATOM 2687 O O . ASP A 1 336 ? -3.857 -6.060 29.523 1.00 92.88 336 ASP A O 1
ATOM 2691 N N . ILE A 1 337 ? -6.108 -6.072 29.501 1.00 96.00 337 ILE A N 1
ATOM 2692 C CA . ILE A 1 337 ? -6.302 -5.147 30.621 1.00 96.00 337 ILE A CA 1
ATOM 2693 C C . ILE A 1 337 ? -7.144 -5.858 31.686 1.00 96.00 337 ILE A C 1
ATOM 2695 O O . ILE A 1 337 ? -8.256 -6.304 31.376 1.00 96.00 337 ILE A O 1
ATOM 2699 N N . PRO A 1 338 ? -6.683 -5.922 32.949 1.00 97.88 338 PRO A N 1
ATOM 2700 C CA . PRO A 1 338 ? -7.458 -6.517 34.031 1.00 97.88 338 PRO A CA 1
ATOM 2701 C C . PRO A 1 338 ? -8.867 -5.921 34.129 1.00 97.88 338 PRO A C 1
ATOM 2703 O O . PRO A 1 338 ? -9.034 -4.703 34.152 1.00 97.88 338 PRO A O 1
ATOM 2706 N N . GLY A 1 339 ? -9.885 -6.783 34.191 1.00 96.06 339 GLY A N 1
ATOM 2707 C CA . GLY A 1 339 ? -11.290 -6.381 34.333 1.00 96.06 339 GLY A CA 1
ATOM 2708 C C . GLY A 1 339 ? -11.982 -5.886 33.054 1.00 96.06 339 GLY A C 1
ATOM 2709 O O . GLY A 1 339 ? -13.144 -5.498 33.123 1.00 96.06 339 GLY A O 1
ATOM 2710 N N . LEU A 1 340 ? -11.331 -5.953 31.882 1.00 94.62 340 LEU A N 1
ATOM 2711 C CA . LEU A 1 340 ? -11.919 -5.535 30.597 1.00 94.62 340 LEU A CA 1
ATOM 2712 C C . LEU A 1 340 ? -13.274 -6.204 30.313 1.00 94.62 340 LEU A C 1
ATOM 2714 O O . LEU A 1 340 ? -14.223 -5.528 29.927 1.00 94.62 340 LEU A O 1
ATOM 2718 N N . ALA A 1 341 ? -13.381 -7.517 30.543 1.00 94.06 341 ALA A N 1
ATOM 2719 C CA . ALA A 1 341 ? -14.615 -8.278 30.322 1.00 94.06 341 ALA A CA 1
ATOM 2720 C C . ALA A 1 341 ? -15.733 -7.964 31.337 1.00 94.06 341 ALA A C 1
ATOM 2722 O O . ALA A 1 341 ? -16.886 -8.313 31.100 1.00 94.06 341 ALA A O 1
ATOM 2723 N N . SER A 1 342 ? -15.403 -7.317 32.459 1.00 94.12 342 SER A N 1
ATOM 2724 C CA . SER A 1 342 ? -16.358 -6.975 33.520 1.00 94.12 342 SER A CA 1
ATOM 2725 C C . SER A 1 342 ? -17.070 -5.642 33.281 1.00 94.12 342 SER A C 1
ATOM 2727 O O . SER A 1 342 ? -17.997 -5.314 34.020 1.00 94.12 342 SER A O 1
ATOM 2729 N N . PHE A 1 343 ? -16.640 -4.859 32.286 1.00 96.38 343 PHE A N 1
ATOM 2730 C CA . PHE A 1 343 ? -17.231 -3.559 31.983 1.00 96.38 343 PHE A CA 1
ATOM 2731 C C . PHE A 1 343 ? -18.680 -3.694 31.505 1.00 96.38 343 PHE A C 1
ATOM 2733 O O . PHE A 1 343 ? -18.973 -4.409 30.544 1.00 96.38 343 PHE A O 1
ATOM 2740 N N . LYS A 1 344 ? -19.586 -2.952 32.142 1.00 93.81 344 LYS A N 1
ATOM 2741 C CA . LYS A 1 344 ? -21.013 -2.917 31.824 1.00 93.81 344 LYS A CA 1
ATOM 2742 C C . LYS A 1 344 ? -21.321 -1.628 31.073 1.00 93.81 344 LYS A C 1
ATOM 2744 O O . LYS A 1 344 ? -21.734 -0.635 31.663 1.00 93.81 344 LYS A O 1
ATOM 2749 N N . SER A 1 345 ? -21.127 -1.656 29.757 1.00 90.62 345 SER A N 1
ATOM 2750 C CA . SER A 1 345 ? -21.513 -0.534 28.897 1.00 90.62 345 SER A CA 1
ATOM 2751 C C . SER A 1 345 ? -23.024 -0.296 28.949 1.00 90.62 345 SER A C 1
ATOM 2753 O O . SER A 1 345 ? -23.794 -1.262 28.963 1.00 90.62 345 SER A O 1
ATOM 2755 N N . LYS A 1 346 ? -23.464 0.956 28.829 1.00 86.31 346 LYS A N 1
ATOM 2756 C CA . LYS A 1 346 ? -24.888 1.331 28.902 1.00 86.31 346 LYS A CA 1
ATOM 2757 C C . LYS A 1 346 ? -25.791 0.633 27.870 1.00 86.31 346 LYS A C 1
ATOM 2759 O O . LYS A 1 346 ? -26.948 0.350 28.159 1.00 86.31 346 LYS A O 1
ATOM 2764 N N . ASN A 1 347 ? -25.260 0.303 26.692 1.00 85.25 347 ASN A N 1
ATOM 2765 C CA . ASN A 1 347 ? -25.959 -0.401 25.605 1.00 85.25 347 ASN A CA 1
ATOM 2766 C C . ASN A 1 347 ? -25.684 -1.924 25.563 1.00 85.25 347 ASN A C 1
ATOM 2768 O O . ASN A 1 347 ? -26.050 -2.585 24.595 1.00 85.25 347 ASN A O 1
ATOM 2772 N N . GLY A 1 348 ? -25.029 -2.486 26.585 1.00 85.44 348 GLY A N 1
ATOM 2773 C CA . GLY A 1 348 ? -24.766 -3.926 26.698 1.00 85.44 348 GLY A CA 1
ATOM 2774 C C . GLY A 1 348 ? -23.699 -4.509 25.758 1.00 85.44 348 GLY A C 1
ATOM 2775 O O . GLY A 1 348 ? -23.548 -5.726 25.715 1.00 85.44 348 GLY A O 1
ATOM 2776 N N . THR A 1 349 ? -22.942 -3.691 25.024 1.00 85.00 349 THR A N 1
ATOM 2777 C CA . THR A 1 349 ? -21.891 -4.161 24.104 1.00 85.00 349 THR A CA 1
ATOM 2778 C C . THR A 1 349 ? -20.555 -4.505 24.772 1.00 85.00 349 THR A C 1
ATOM 2780 O O . THR A 1 349 ? -19.679 -5.079 24.129 1.00 85.00 349 THR A O 1
ATOM 2783 N N . GLY A 1 350 ? -20.363 -4.123 26.035 1.00 89.06 350 GLY A N 1
ATOM 2784 C CA . GLY A 1 350 ? -19.072 -4.176 26.717 1.00 89.06 350 GLY A CA 1
ATOM 2785 C C . GLY A 1 350 ? -18.061 -3.189 26.122 1.00 89.06 350 GLY A C 1
ATOM 2786 O O . GLY A 1 350 ? -18.428 -2.165 25.539 1.00 89.06 350 GLY A O 1
ATOM 2787 N N . VAL A 1 351 ? -16.772 -3.494 26.284 1.00 91.38 351 VAL A N 1
ATOM 2788 C CA . VAL A 1 351 ? -15.674 -2.761 25.636 1.00 91.38 351 VAL A CA 1
ATOM 2789 C C . VAL A 1 351 ? -15.593 -3.161 24.163 1.00 91.38 351 VAL A C 1
ATOM 2791 O O . VAL A 1 351 ? -15.422 -4.340 23.856 1.00 91.38 351 VAL A O 1
ATOM 2794 N N . ILE A 1 352 ? -15.638 -2.187 23.250 1.00 90.56 352 ILE A N 1
ATOM 2795 C CA . ILE A 1 352 ? -15.576 -2.449 21.804 1.00 90.56 352 ILE A CA 1
ATOM 2796 C C . ILE A 1 352 ? -14.272 -1.910 21.209 1.00 90.56 352 ILE A C 1
ATOM 2798 O O . ILE A 1 352 ? -13.826 -0.813 21.537 1.00 90.56 352 ILE A O 1
ATOM 2802 N N . HIS A 1 353 ? -13.664 -2.654 20.285 1.00 93.44 353 HIS A N 1
ATOM 2803 C CA . HIS A 1 353 ? -12.581 -2.131 19.452 1.00 93.44 353 HIS A CA 1
ATOM 2804 C C . HIS A 1 353 ? -13.135 -1.295 18.289 1.00 93.44 353 HIS A C 1
ATOM 2806 O O . HIS A 1 353 ? -14.101 -1.705 17.652 1.00 93.44 353 HIS A O 1
ATOM 2812 N N . SER A 1 354 ? -12.490 -0.181 17.929 1.00 91.69 354 SER A N 1
ATOM 2813 C CA . SER A 1 354 ? -12.966 0.750 16.882 1.00 91.69 354 SER A CA 1
ATOM 2814 C C . SER A 1 354 ? -13.282 0.085 15.531 1.00 91.69 354 SER A C 1
ATOM 2816 O O . SER A 1 354 ? -14.189 0.504 14.818 1.00 91.69 354 SER A O 1
ATOM 2818 N N . ALA A 1 355 ? -12.558 -0.983 15.193 1.00 88.12 355 ALA A N 1
ATOM 2819 C CA . ALA A 1 355 ? -12.782 -1.821 14.010 1.00 88.12 355 ALA A CA 1
ATOM 2820 C C . ALA A 1 355 ? -14.166 -2.497 13.947 1.00 88.12 355 ALA A C 1
ATOM 2822 O O . ALA A 1 355 ? -14.633 -2.798 12.856 1.00 88.12 355 ALA A O 1
ATOM 2823 N N . LEU A 1 356 ? -14.777 -2.763 15.104 1.00 85.56 356 LEU A N 1
ATOM 2824 C CA . LEU A 1 356 ? -16.050 -3.477 15.264 1.00 85.56 356 LEU A CA 1
ATOM 2825 C C . LEU A 1 356 ? -17.157 -2.569 15.812 1.00 85.56 356 LEU A C 1
ATOM 2827 O O . LEU A 1 356 ? -18.254 -3.034 16.100 1.00 85.56 356 LEU A O 1
ATOM 2831 N N . ALA A 1 357 ? -16.860 -1.283 16.002 1.00 78.44 357 ALA A N 1
ATOM 2832 C CA . ALA A 1 357 ? -17.753 -0.374 16.701 1.00 78.44 357 ALA A CA 1
ATOM 2833 C C . ALA A 1 357 ? -18.980 0.021 15.864 1.00 78.44 357 ALA A C 1
ATOM 2835 O O . ALA A 1 357 ? -20.014 0.356 16.436 1.00 78.44 357 ALA A O 1
ATOM 2836 N N . GLY A 1 358 ? -18.891 -0.053 14.527 1.00 81.56 358 GLY A N 1
ATOM 2837 C CA . GLY A 1 358 ? -19.981 0.320 13.621 1.00 81.56 358 GLY A CA 1
ATOM 2838 C C . GLY A 1 358 ? -20.592 1.686 13.964 1.00 81.56 358 GLY A C 1
ATOM 2839 O O . GLY A 1 358 ? -19.912 2.588 14.454 1.00 81.56 358 GLY A O 1
ATOM 2840 N N . GLU A 1 359 ? -21.899 1.834 13.757 1.00 71.62 359 GLU A N 1
ATOM 2841 C CA . GLU A 1 359 ? -22.636 3.040 14.172 1.00 71.62 359 GLU A CA 1
ATOM 2842 C C . GLU A 1 359 ? -22.738 3.184 15.703 1.00 71.62 359 GLU A C 1
ATOM 2844 O O . GLU A 1 359 ? -22.905 4.287 16.214 1.00 71.62 359 GLU A O 1
ATOM 2849 N N . ALA A 1 360 ? -22.567 2.090 16.456 1.00 62.94 360 ALA A N 1
ATOM 2850 C CA . ALA A 1 360 ? -22.628 2.079 17.921 1.00 62.94 360 ALA A CA 1
ATOM 2851 C C . ALA A 1 360 ? -21.410 2.738 18.601 1.00 62.94 360 ALA A C 1
ATOM 2853 O O . ALA A 1 360 ? -21.348 2.799 19.828 1.00 62.94 360 ALA A O 1
ATOM 2854 N N . ALA A 1 361 ? -20.439 3.226 17.822 1.00 64.94 361 ALA A N 1
ATOM 2855 C CA . ALA A 1 361 ? -19.223 3.867 18.314 1.00 64.94 361 ALA A CA 1
ATOM 2856 C C . ALA A 1 361 ? -19.444 5.262 18.922 1.00 64.94 361 ALA A C 1
ATOM 2858 O O . ALA A 1 361 ? -18.530 5.780 19.561 1.00 64.94 361 ALA A O 1
ATOM 2859 N N . VAL A 1 362 ? -20.596 5.892 18.669 1.00 67.56 362 VAL A N 1
ATOM 2860 C CA . VAL A 1 362 ? -20.833 7.299 19.007 1.00 67.56 362 VAL A CA 1
ATOM 2861 C C . VAL A 1 362 ? -21.798 7.403 20.184 1.00 67.56 362 VAL A C 1
ATOM 2863 O O . VAL A 1 362 ? -22.969 7.047 20.058 1.00 67.56 362 VAL A O 1
ATOM 2866 N N . ALA A 1 363 ? -21.298 7.890 21.320 1.00 82.88 363 ALA A N 1
ATOM 2867 C CA . ALA A 1 363 ? -22.113 8.142 22.508 1.00 82.88 363 ALA A CA 1
ATOM 2868 C C . ALA A 1 363 ? -23.013 9.377 22.315 1.00 82.88 363 ALA A C 1
ATOM 2870 O O . ALA A 1 363 ? -22.708 10.266 21.514 1.00 82.88 363 ALA A O 1
ATOM 2871 N N . GLY A 1 364 ? -24.139 9.405 23.024 1.00 84.56 364 GLY A N 1
ATOM 2872 C CA . GLY A 1 364 ? -25.160 10.445 22.926 1.00 84.56 364 GLY A CA 1
ATOM 2873 C C . GLY A 1 364 ? -25.132 11.482 24.058 1.00 84.56 364 GLY A C 1
ATOM 2874 O O . GLY A 1 364 ? -24.238 11.476 24.907 1.00 84.56 364 GLY A O 1
ATOM 2875 N N . PRO A 1 365 ? -26.140 12.374 24.099 1.00 91.88 365 PRO A N 1
ATOM 2876 C CA . PRO A 1 365 ? -26.217 13.455 25.075 1.00 91.88 365 PRO A CA 1
ATOM 2877 C C . PRO A 1 365 ? -26.135 12.976 26.530 1.00 91.88 365 PRO A C 1
ATOM 2879 O O . PRO A 1 365 ? -26.945 12.159 26.973 1.00 91.88 365 PRO A O 1
ATOM 2882 N N . GLY A 1 366 ? -25.180 13.530 27.283 1.00 88.69 366 GLY A N 1
ATOM 2883 C CA . GLY A 1 366 ? -24.992 13.246 28.712 1.00 88.69 366 GLY A CA 1
ATOM 2884 C C . GLY A 1 366 ? -24.369 11.882 29.030 1.00 88.69 366 GLY A C 1
ATOM 2885 O O . GLY A 1 366 ? -24.273 11.523 30.202 1.00 88.69 366 GLY A O 1
ATOM 2886 N N . GLU A 1 367 ? -23.956 11.119 28.017 1.00 94.44 367 GLU A N 1
ATOM 2887 C CA . GLU A 1 367 ? -23.217 9.868 28.194 1.00 94.44 367 GLU A CA 1
ATOM 2888 C C . GLU A 1 367 ? -21.716 10.131 28.291 1.00 94.44 367 GLU A C 1
ATOM 2890 O O . GLU A 1 367 ? -21.178 11.013 27.621 1.00 94.44 367 GLU A O 1
ATOM 2895 N N . LYS A 1 368 ? -21.024 9.334 29.104 1.00 96.44 368 LYS A N 1
ATOM 2896 C CA . LYS A 1 368 ? -19.571 9.396 29.276 1.00 96.44 368 LYS A CA 1
ATOM 2897 C C . LYS A 1 368 ? -18.895 8.349 28.416 1.00 96.44 368 LYS A C 1
ATOM 2899 O O . LYS A 1 368 ? -19.095 7.150 28.613 1.00 96.44 368 LYS A O 1
ATOM 2904 N N . ILE A 1 369 ? -18.034 8.782 27.508 1.00 95.94 369 ILE A N 1
ATOM 2905 C CA . ILE A 1 369 ? -17.247 7.884 26.666 1.00 95.94 369 ILE A CA 1
ATOM 2906 C C . ILE A 1 369 ? -15.756 8.083 26.907 1.00 95.94 369 ILE A C 1
ATOM 2908 O O . ILE A 1 369 ? -15.243 9.205 26.901 1.00 95.94 369 ILE A O 1
ATOM 2912 N N . VAL A 1 370 ? -15.046 6.966 27.078 1.00 97.56 370 VAL A N 1
ATOM 2913 C CA . VAL A 1 370 ? -13.585 6.957 27.107 1.00 97.56 370 VAL A CA 1
ATOM 2914 C C . VAL A 1 370 ? -13.036 6.276 25.859 1.00 97.56 370 VAL A C 1
ATOM 2916 O O . VAL A 1 370 ? -13.307 5.103 25.595 1.00 97.56 370 VAL A O 1
ATOM 2919 N N . VAL A 1 371 ? -12.237 7.017 25.093 1.00 97.06 371 VAL A N 1
ATOM 2920 C CA . VAL A 1 371 ? -11.584 6.541 23.870 1.00 97.06 371 VAL A CA 1
ATOM 2921 C C . VAL A 1 371 ? -10.108 6.283 24.160 1.00 97.06 371 VAL A C 1
ATOM 2923 O O . VAL A 1 371 ? -9.339 7.199 24.454 1.00 97.06 371 VAL A O 1
ATOM 2926 N N . VAL A 1 372 ? -9.695 5.019 24.089 1.00 97.31 372 VAL A N 1
ATOM 2927 C CA . VAL A 1 372 ? -8.324 4.586 24.382 1.00 97.31 372 VAL A CA 1
ATOM 2928 C C . VAL A 1 372 ? -7.514 4.534 23.092 1.00 97.31 372 VAL A C 1
ATOM 2930 O O . VAL A 1 372 ? -7.719 3.647 22.264 1.00 97.31 372 VAL A O 1
ATOM 2933 N N . GLY A 1 373 ? -6.570 5.458 22.926 1.00 95.94 373 GLY A N 1
ATOM 2934 C CA . GLY A 1 373 ? -5.738 5.582 21.730 1.00 95.94 373 GLY A CA 1
ATOM 2935 C C . GLY A 1 373 ? -5.591 7.030 21.262 1.00 95.94 373 GLY A C 1
ATOM 2936 O O . GLY A 1 373 ? -6.334 7.915 21.673 1.00 95.94 373 GLY A O 1
ATOM 2937 N N . MET A 1 374 ? -4.614 7.264 20.384 1.00 95.44 374 MET A N 1
ATOM 2938 C CA . MET A 1 374 ? -4.318 8.585 19.813 1.00 95.44 374 MET A CA 1
ATOM 2939 C C . MET A 1 374 ? -3.872 8.451 18.349 1.00 95.44 374 MET A C 1
ATOM 2941 O O . MET A 1 374 ? -2.759 8.800 17.967 1.00 95.44 374 MET A O 1
ATOM 2945 N N . GLY A 1 375 ? -4.729 7.831 17.542 1.00 93.38 375 GLY A N 1
ATOM 2946 C CA . GLY A 1 375 ? -4.601 7.775 16.084 1.00 93.38 375 GLY A CA 1
ATOM 2947 C C . GLY A 1 375 ? -5.912 8.194 15.423 1.00 93.38 375 GLY A C 1
ATOM 2948 O O . GLY A 1 375 ? -6.862 8.535 16.124 1.00 93.38 375 GLY A O 1
ATOM 2949 N N . ASN A 1 376 ? -5.993 8.111 14.094 1.00 92.38 376 ASN A N 1
ATOM 2950 C CA . ASN A 1 376 ? -7.153 8.597 13.326 1.00 92.38 376 ASN A CA 1
ATOM 2951 C C . ASN A 1 376 ? -8.508 8.072 13.845 1.00 92.38 376 ASN A C 1
ATOM 2953 O O . ASN A 1 376 ? -9.403 8.850 14.137 1.00 92.38 376 ASN A O 1
ATOM 2957 N N . SER A 1 377 ? -8.645 6.766 14.107 1.00 92.62 377 SER A N 1
ATOM 2958 C CA . SER A 1 377 ? -9.912 6.241 14.648 1.00 92.62 377 SER A CA 1
ATOM 2959 C C . SER A 1 377 ? -10.271 6.777 16.035 1.00 92.62 377 SER A C 1
ATOM 2961 O O . SER A 1 377 ? -11.448 6.822 16.369 1.00 92.62 377 SER A O 1
ATOM 2963 N N . ALA A 1 378 ? -9.285 7.159 16.851 1.00 94.81 378 ALA A N 1
ATOM 2964 C CA . ALA A 1 378 ? -9.551 7.723 18.169 1.00 94.81 378 ALA A CA 1
ATOM 2965 C C . ALA A 1 378 ? -10.118 9.142 18.054 1.00 94.81 378 ALA A C 1
ATOM 2967 O O . ALA A 1 378 ? -11.124 9.437 18.692 1.00 94.81 378 ALA A O 1
ATOM 2968 N N . ILE A 1 379 ? -9.502 9.993 17.223 1.00 94.44 379 ILE A N 1
ATOM 2969 C CA . ILE A 1 379 ? -9.955 11.378 17.047 1.00 94.44 379 ILE A CA 1
ATOM 2970 C C . ILE A 1 379 ? -11.311 11.459 16.341 1.00 94.44 379 ILE A C 1
ATOM 2972 O O . ILE A 1 379 ? -12.156 12.235 16.774 1.00 94.44 379 ILE A O 1
ATOM 2976 N N . ASP A 1 380 ? -11.573 10.606 15.345 1.00 92.44 380 ASP A N 1
ATOM 2977 C CA . ASP A 1 380 ? -12.859 10.596 14.637 1.00 92.44 380 ASP A CA 1
ATOM 2978 C C . ASP A 1 380 ? -14.014 10.232 15.583 1.00 92.44 380 ASP A C 1
ATOM 2980 O O . ASP A 1 380 ? -15.067 10.870 15.586 1.00 92.44 380 ASP A O 1
ATOM 2984 N N . ILE A 1 381 ? -13.814 9.202 16.415 1.00 93.56 381 ILE A N 1
ATOM 2985 C CA . ILE A 1 381 ? -14.820 8.730 17.376 1.00 93.56 381 ILE A CA 1
ATOM 2986 C C . ILE A 1 381 ? -15.000 9.739 18.515 1.00 93.56 381 ILE A C 1
ATOM 2988 O O . ILE A 1 381 ? -16.134 10.001 18.924 1.00 93.56 381 ILE A O 1
ATOM 2992 N N . ALA A 1 382 ? -13.906 10.317 19.018 1.00 95.31 382 ALA A N 1
ATOM 2993 C CA . ALA A 1 382 ? -13.948 11.322 20.075 1.00 95.31 382 ALA A CA 1
ATOM 2994 C C . ALA A 1 382 ? -14.685 12.587 19.615 1.00 95.31 382 ALA A C 1
ATOM 2996 O O . ALA A 1 382 ? -15.616 13.029 20.290 1.00 95.31 382 ALA A O 1
ATOM 2997 N N . GLN A 1 383 ? -14.330 13.121 18.442 1.00 94.50 383 GLN A N 1
ATOM 2998 C CA . GLN A 1 383 ? -15.005 14.276 17.856 1.00 94.50 383 GLN A CA 1
ATOM 2999 C C . GLN A 1 383 ? -16.480 13.975 17.581 1.00 94.50 383 GLN A C 1
ATOM 3001 O O . GLN A 1 383 ? -17.338 14.735 18.019 1.00 94.50 383 GLN A O 1
ATOM 3006 N N . GLY A 1 384 ? -16.792 12.847 16.933 1.00 92.38 384 GLY A N 1
ATOM 3007 C CA . GLY A 1 384 ? -18.177 12.477 16.632 1.00 92.38 384 GLY A CA 1
ATOM 3008 C C . GLY A 1 384 ? -19.045 12.307 17.882 1.00 92.38 384 GLY A C 1
ATOM 3009 O O . GLY A 1 384 ? -20.211 12.694 17.874 1.00 92.38 384 GLY A O 1
ATOM 3010 N N . SER A 1 385 ? -18.485 11.773 18.972 1.00 93.38 385 SER A N 1
ATOM 3011 C CA . SER A 1 385 ? -19.215 11.624 20.241 1.00 93.38 385 SER A CA 1
ATOM 3012 C C . SER A 1 385 ? -19.449 12.969 20.918 1.00 93.38 385 SER A C 1
ATOM 3014 O O . SER A 1 385 ? -20.540 13.230 21.420 1.00 93.38 385 SER A O 1
ATOM 3016 N N . TRP A 1 386 ? -18.454 13.857 20.882 1.00 95.19 386 TRP A N 1
ATOM 3017 C CA . TRP A 1 386 ? -18.601 15.214 21.400 1.00 95.19 386 TRP A CA 1
ATOM 3018 C C . TRP A 1 386 ? -19.645 16.019 20.609 1.00 95.19 386 TRP A C 1
ATOM 3020 O O . TRP A 1 386 ? -20.500 16.667 21.207 1.00 95.19 386 TRP A O 1
ATOM 3030 N N . GLU A 1 387 ? -19.641 15.920 19.274 1.00 93.62 387 GLU A N 1
ATOM 3031 C CA . GLU A 1 387 ? -20.650 16.538 18.396 1.00 93.62 387 GLU A CA 1
ATOM 3032 C C . GLU A 1 387 ? -22.074 16.037 18.694 1.00 93.62 387 GLU A C 1
ATOM 3034 O O . GLU A 1 387 ? -23.040 16.780 18.523 1.00 93.62 387 GLU A O 1
ATOM 3039 N N . ASN A 1 388 ? -22.203 14.804 19.189 1.00 92.44 388 ASN A N 1
ATOM 3040 C CA . ASN A 1 388 ? -23.467 14.214 19.628 1.00 92.44 388 ASN A CA 1
ATOM 3041 C C . ASN A 1 388 ? -23.847 14.560 21.083 1.00 92.44 388 ASN A C 1
ATOM 3043 O O . ASN A 1 388 ? -24.888 14.109 21.562 1.00 92.44 388 ASN A O 1
ATOM 3047 N N . GLY A 1 389 ? -23.049 15.369 21.785 1.00 94.31 389 GLY A N 1
ATOM 3048 C CA . GLY A 1 389 ? -23.333 15.842 23.143 1.00 94.31 389 GLY A CA 1
ATOM 3049 C C . GLY A 1 389 ? -22.819 14.944 24.273 1.00 94.31 389 GLY A C 1
ATOM 3050 O O . GLY A 1 389 ? -23.259 15.109 25.414 1.00 94.31 389 GLY A O 1
ATOM 3051 N N . ALA A 1 390 ? -21.921 14.001 23.980 1.00 95.44 390 ALA A N 1
ATOM 3052 C CA . ALA A 1 390 ? -21.293 13.160 24.995 1.00 95.44 390 ALA A CA 1
ATOM 3053 C C . ALA A 1 390 ? -20.181 13.897 25.764 1.00 95.44 390 ALA A C 1
ATOM 3055 O O . ALA A 1 390 ? -19.502 14.787 25.243 1.00 95.44 390 ALA A O 1
ATOM 3056 N N . GLU A 1 391 ? -19.935 13.459 26.996 1.00 97.50 391 GLU A N 1
ATOM 3057 C CA . GLU A 1 391 ? -18.743 13.802 27.768 1.00 97.50 391 GLU A CA 1
ATOM 3058 C C . GLU A 1 391 ? -17.594 12.875 27.351 1.00 97.50 391 GLU A C 1
ATOM 3060 O O . GLU A 1 391 ? -17.611 11.671 27.621 1.00 97.50 391 GLU A O 1
ATOM 3065 N N . VAL A 1 392 ? -16.582 13.426 26.679 1.00 98.00 392 VAL A N 1
ATOM 3066 C CA . VAL A 1 392 ? -15.518 12.629 26.054 1.00 98.00 392 VAL A CA 1
ATOM 3067 C C . VAL A 1 392 ? -14.203 12.769 26.810 1.00 98.00 392 VAL A C 1
ATOM 3069 O O . VAL A 1 392 ? -13.714 13.877 27.042 1.00 98.00 392 VAL A O 1
ATOM 3072 N N . THR A 1 393 ? -13.583 11.631 27.126 1.00 98.44 393 THR A N 1
ATOM 3073 C CA . THR A 1 393 ? -12.186 11.559 27.575 1.00 98.44 393 THR A CA 1
ATOM 3074 C C . THR A 1 393 ? -11.366 10.702 26.617 1.00 98.44 393 THR A C 1
ATOM 3076 O O . THR A 1 393 ? -11.745 9.580 26.289 1.00 98.44 393 THR A O 1
ATOM 3079 N N . MET A 1 394 ? -10.207 11.198 26.195 1.00 98.25 394 MET A N 1
ATOM 3080 C CA . MET A 1 394 ? -9.227 10.447 25.412 1.00 98.25 394 MET A CA 1
ATOM 3081 C C . MET A 1 394 ? -8.054 10.013 26.2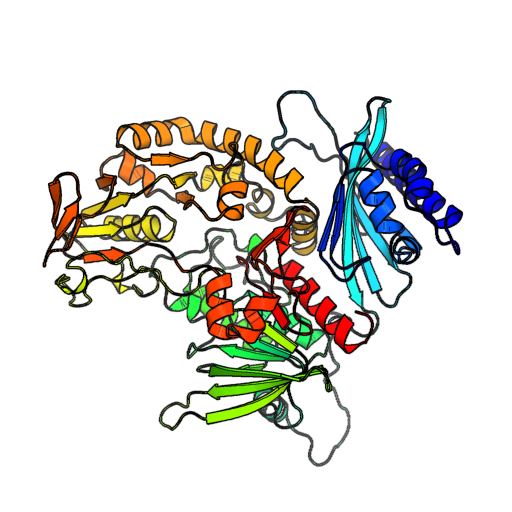90 1.00 98.25 394 MET A C 1
ATOM 3083 O O . MET A 1 394 ? -7.573 10.792 27.113 1.00 98.25 394 MET A O 1
ATOM 3087 N N . ILE A 1 395 ? -7.553 8.792 26.083 1.00 98.31 395 ILE A N 1
ATOM 3088 C CA . ILE A 1 395 ? -6.355 8.278 26.761 1.00 98.31 395 ILE A CA 1
ATOM 3089 C C . ILE A 1 395 ? -5.220 8.085 25.753 1.00 98.31 395 ILE A C 1
ATOM 3091 O O . ILE A 1 395 ? -5.300 7.238 24.859 1.00 98.31 395 ILE A O 1
ATOM 3095 N N . GLN A 1 396 ? -4.118 8.811 25.947 1.00 97.75 396 GLN A N 1
ATOM 3096 C CA . GLN A 1 396 ? -2.876 8.642 25.197 1.00 97.75 396 GLN A CA 1
ATOM 3097 C C . GLN A 1 396 ? -1.835 7.888 26.033 1.00 97.75 396 GLN A C 1
ATOM 3099 O O . GLN A 1 396 ? -1.298 8.395 27.015 1.00 97.75 396 GLN A O 1
ATOM 3104 N N . ARG A 1 397 ? -1.482 6.672 25.604 1.00 94.62 397 ARG A N 1
ATOM 3105 C CA . ARG A 1 397 ? -0.449 5.875 26.288 1.00 94.62 397 ARG A CA 1
ATOM 3106 C C . ARG A 1 397 ? 0.978 6.354 25.994 1.00 94.62 397 ARG A C 1
ATOM 3108 O O . ARG A 1 397 ? 1.848 6.216 26.843 1.00 94.62 397 ARG A O 1
ATOM 3115 N N . GLY A 1 398 ? 1.234 6.822 24.775 1.00 93.56 398 GLY A N 1
ATOM 3116 C CA . GLY A 1 398 ? 2.574 7.164 24.303 1.00 93.56 398 GLY A CA 1
ATOM 3117 C C . GLY A 1 398 ? 2.554 8.193 23.172 1.00 93.56 398 GLY A C 1
ATOM 3118 O O . GLY A 1 398 ? 1.469 8.528 22.687 1.00 93.56 398 GLY A O 1
ATOM 3119 N N . PRO A 1 399 ? 3.733 8.657 22.717 1.00 95.56 399 PRO A N 1
ATOM 3120 C CA . PRO A 1 399 ? 3.837 9.753 21.762 1.00 95.56 399 PRO A CA 1
ATOM 3121 C C . PRO A 1 399 ? 3.140 9.483 20.429 1.00 95.56 399 PRO A C 1
ATOM 3123 O O . PRO A 1 399 ? 3.178 8.361 19.910 1.00 95.56 399 PRO A O 1
ATOM 3126 N N . SER A 1 400 ? 2.564 10.537 19.854 1.00 95.75 400 SER A N 1
ATOM 3127 C CA . SER A 1 400 ? 1.894 10.522 18.548 1.00 95.75 400 SER A CA 1
ATOM 3128 C C . SER A 1 400 ? 2.412 11.656 17.667 1.00 95.75 400 SER A C 1
ATOM 3130 O O . SER A 1 400 ? 2.757 12.730 18.165 1.00 95.75 400 SER A O 1
ATOM 3132 N N . TYR A 1 401 ? 2.486 11.416 16.359 1.00 95.56 401 TYR A N 1
ATOM 3133 C CA . TYR A 1 401 ? 2.739 12.483 15.394 1.00 95.56 401 TYR A CA 1
ATOM 3134 C C . TYR A 1 401 ? 1.441 13.246 15.144 1.00 95.56 401 TYR A C 1
ATOM 3136 O O . TYR A 1 401 ? 0.396 12.632 14.946 1.00 95.56 401 TYR A O 1
ATOM 3144 N N . PHE A 1 402 ? 1.494 14.570 15.159 1.00 94.81 402 PHE A N 1
ATOM 3145 C CA . PHE A 1 402 ? 0.319 15.425 15.016 1.00 94.81 402 PHE A CA 1
ATOM 3146 C C . PHE A 1 402 ? 0.517 16.413 13.873 1.00 94.81 402 PHE A C 1
ATOM 3148 O O . PHE A 1 402 ? 1.598 16.988 13.738 1.00 94.81 402 PHE A O 1
ATOM 3155 N N . PHE A 1 403 ? -0.545 16.615 13.099 1.00 92.88 403 PHE A N 1
ATOM 3156 C CA . PHE A 1 403 ? -0.675 17.699 12.139 1.00 92.88 403 PHE A CA 1
ATOM 3157 C C . PHE A 1 403 ? -2.151 18.023 11.911 1.00 92.88 403 PHE A C 1
ATOM 3159 O O . PHE A 1 403 ? -3.006 17.133 11.971 1.00 92.88 403 PHE A O 1
ATOM 3166 N N . ARG A 1 404 ? -2.452 19.282 11.591 1.00 93.31 404 ARG A N 1
ATOM 3167 C CA . ARG A 1 404 ? -3.769 19.643 11.053 1.00 93.31 404 ARG A CA 1
ATOM 3168 C C . ARG A 1 404 ? -3.868 19.239 9.591 1.00 93.31 404 ARG A C 1
ATOM 3170 O O . ARG A 1 404 ? -2.898 19.370 8.837 1.00 93.31 404 ARG A O 1
ATOM 3177 N N . ARG A 1 405 ? -5.064 18.821 9.170 1.00 89.00 405 ARG A N 1
ATOM 3178 C CA . ARG A 1 405 ? -5.350 18.512 7.765 1.00 89.00 405 ARG A CA 1
ATOM 3179 C C . ARG A 1 405 ? -4.929 19.663 6.856 1.00 89.00 405 ARG A C 1
ATOM 3181 O O . ARG A 1 405 ? -4.182 19.421 5.920 1.00 89.00 405 ARG A O 1
ATOM 3188 N N . ASP A 1 406 ? -5.310 20.896 7.179 1.00 87.62 406 ASP A N 1
ATOM 3189 C CA . ASP A 1 406 ? -4.985 22.094 6.386 1.00 87.62 406 ASP A CA 1
ATOM 3190 C C . ASP A 1 406 ? -3.474 22.291 6.177 1.00 87.62 406 ASP A C 1
ATOM 3192 O O . ASP A 1 406 ? -3.027 22.650 5.086 1.00 87.62 406 ASP A O 1
ATOM 3196 N N . SER A 1 407 ? -2.665 21.974 7.187 1.00 88.44 407 SER A N 1
ATOM 3197 C CA . SER A 1 407 ? -1.204 22.028 7.093 1.00 88.44 407 SER A CA 1
ATOM 3198 C C . SER A 1 407 ? -0.660 20.947 6.161 1.00 88.44 407 SER A C 1
ATOM 3200 O O . SER A 1 407 ? 0.226 21.225 5.352 1.00 88.44 407 SER A O 1
ATOM 3202 N N . LEU A 1 408 ? -1.228 19.734 6.198 1.00 85.56 408 LEU A N 1
ATOM 3203 C CA . LEU A 1 408 ? -0.910 18.681 5.226 1.00 85.56 408 LEU A CA 1
ATOM 3204 C C . LEU A 1 408 ? -1.338 19.078 3.805 1.00 85.56 408 LEU A C 1
ATOM 3206 O O . LEU A 1 408 ? -0.603 18.816 2.858 1.00 85.56 408 LEU A O 1
ATOM 3210 N N . VAL A 1 409 ? -2.485 19.737 3.635 1.00 82.31 409 VAL A N 1
ATOM 3211 C CA . VAL A 1 409 ? -2.938 20.228 2.323 1.00 82.31 409 VAL A CA 1
ATOM 3212 C C . VAL A 1 409 ? -1.930 21.195 1.722 1.00 82.31 409 VAL A C 1
ATOM 3214 O O . VAL A 1 409 ? -1.573 21.078 0.553 1.00 82.31 409 VAL A O 1
ATOM 3217 N N . LYS A 1 410 ? -1.467 22.150 2.525 1.00 80.12 410 LYS A N 1
ATOM 3218 C CA . LYS A 1 410 ? -0.610 23.252 2.085 1.00 80.12 410 LYS A CA 1
ATOM 3219 C C . LYS A 1 410 ? 0.853 22.843 1.902 1.00 80.12 410 LYS A C 1
ATOM 3221 O O . LYS A 1 410 ? 1.529 23.384 1.030 1.00 80.12 410 LYS A O 1
ATOM 3226 N N . HIS A 1 411 ? 1.340 21.918 2.729 1.00 81.25 411 HIS A N 1
ATOM 3227 C CA . HIS A 1 411 ? 2.767 21.598 2.837 1.00 81.25 411 HIS A CA 1
ATOM 3228 C C . HIS A 1 411 ? 3.100 20.114 2.669 1.00 81.25 411 HIS A C 1
ATOM 3230 O O . HIS A 1 411 ? 4.274 19.760 2.673 1.00 81.25 411 HIS A O 1
ATOM 3236 N N . GLY A 1 412 ? 2.114 19.228 2.570 1.00 73.56 412 GLY A N 1
ATOM 3237 C CA . GLY A 1 412 ? 2.332 17.790 2.490 1.00 73.56 412 GLY A CA 1
ATOM 3238 C C . GLY A 1 412 ? 2.916 17.341 1.155 1.00 73.56 412 GLY A C 1
ATOM 3239 O O . GLY A 1 412 ? 2.783 17.983 0.117 1.00 73.56 412 GLY A O 1
ATOM 3240 N N . PHE A 1 413 ? 3.510 16.148 1.142 1.00 67.94 413 PHE A N 1
ATOM 3241 C CA . PHE A 1 413 ? 4.013 15.557 -0.104 1.00 67.94 413 PHE A CA 1
ATOM 3242 C C . PHE A 1 413 ? 2.887 15.278 -1.125 1.00 67.94 413 PHE A C 1
ATOM 3244 O O . PHE A 1 413 ? 3.151 15.183 -2.321 1.00 67.94 413 PHE A O 1
ATOM 3251 N N . MET A 1 414 ? 1.638 15.199 -0.649 1.00 67.00 414 MET A N 1
ATOM 3252 C CA . MET A 1 414 ? 0.423 14.993 -1.441 1.00 67.00 414 MET A CA 1
ATOM 3253 C C . MET A 1 414 ? -0.275 16.284 -1.877 1.00 67.00 414 MET A C 1
ATOM 3255 O O . MET A 1 414 ? -1.316 16.198 -2.524 1.00 67.00 414 MET A O 1
ATOM 3259 N N . THR A 1 415 ? 0.264 17.475 -1.584 1.00 66.25 415 THR A N 1
ATOM 3260 C CA . THR A 1 415 ? -0.369 18.760 -1.948 1.00 66.25 415 THR A CA 1
ATOM 3261 C C . THR A 1 415 ? -0.754 18.828 -3.427 1.00 66.25 415 THR A C 1
ATOM 3263 O O . THR A 1 415 ? -1.828 19.317 -3.772 1.00 66.25 415 THR A O 1
ATOM 3266 N N . ALA A 1 416 ? 0.071 18.259 -4.311 1.00 59.88 416 ALA A N 1
ATOM 3267 C CA . ALA A 1 416 ? -0.192 18.235 -5.748 1.00 59.88 416 ALA A CA 1
ATOM 3268 C C . ALA A 1 416 ? -1.436 17.405 -6.147 1.00 59.88 416 ALA A C 1
ATOM 3270 O O . ALA A 1 416 ? -1.949 17.578 -7.248 1.00 59.88 416 ALA A O 1
ATOM 3271 N N . TYR A 1 417 ? -1.952 16.550 -5.259 1.00 59.50 417 TYR A N 1
ATOM 3272 C CA . TYR A 1 417 ? -3.203 15.809 -5.445 1.00 59.50 417 TYR A CA 1
ATOM 3273 C C . TYR A 1 417 ? -4.432 16.553 -4.906 1.00 59.50 417 TYR A C 1
ATOM 3275 O O . TYR A 1 417 ? -5.550 16.111 -5.146 1.00 59.50 417 TYR A O 1
ATOM 3283 N N . TRP A 1 418 ? -4.273 17.653 -4.162 1.00 61.88 418 TRP A N 1
ATOM 3284 C CA . TRP A 1 418 ? -5.349 18.169 -3.308 1.00 61.88 418 TRP A CA 1
ATOM 3285 C C . TRP A 1 418 ? -6.304 19.166 -3.982 1.00 61.88 418 TRP A C 1
ATOM 3287 O O . TRP A 1 418 ? -7.494 19.188 -3.672 1.00 61.88 418 TRP A O 1
ATOM 3297 N N . HIS A 1 419 ? -5.824 19.970 -4.935 1.00 59.75 419 HIS A N 1
ATOM 3298 C CA . HIS A 1 419 ? -6.585 21.088 -5.520 1.00 59.75 419 HIS A CA 1
ATOM 3299 C C . HIS A 1 419 ? -6.941 20.902 -7.004 1.00 59.75 419 HIS A C 1
ATOM 3301 O O . HIS A 1 419 ? -6.996 21.882 -7.742 1.00 59.75 419 HIS A O 1
ATOM 3307 N N . LYS A 1 420 ? -7.249 19.657 -7.405 1.00 63.84 420 LYS A N 1
ATOM 3308 C CA . LYS A 1 420 ? -7.235 19.131 -8.787 1.00 63.84 420 LYS A CA 1
ATOM 3309 C C . LYS A 1 420 ? -5.796 18.837 -9.224 1.00 63.84 420 LYS A C 1
ATOM 3311 O O . LYS A 1 420 ? -4.967 19.747 -9.213 1.00 63.84 420 LYS A O 1
ATOM 3316 N N . PRO A 1 421 ? -5.481 17.584 -9.590 1.00 61.59 421 PRO A N 1
ATOM 3317 C CA . PRO A 1 421 ? -4.117 17.228 -9.930 1.00 61.59 421 PRO A CA 1
ATOM 3318 C C . PRO A 1 421 ? -3.660 18.003 -11.172 1.00 61.59 421 PRO A C 1
ATOM 3320 O O . PRO A 1 421 ? -4.418 18.194 -12.126 1.00 61.59 421 PRO A O 1
ATOM 3323 N N . LEU A 1 422 ? -2.418 18.490 -11.126 1.00 65.94 422 LEU A N 1
ATOM 3324 C CA . LEU A 1 422 ? -1.804 19.282 -12.202 1.00 65.94 422 LEU A CA 1
ATOM 3325 C C . LEU A 1 422 ? -1.505 18.447 -13.456 1.00 65.94 422 LEU A C 1
ATOM 3327 O O . LEU A 1 422 ? -1.307 19.000 -14.538 1.00 65.94 422 LEU A O 1
ATOM 3331 N N . LEU A 1 423 ? -1.454 17.128 -13.291 1.00 73.06 423 LEU A N 1
ATOM 3332 C CA . LEU A 1 423 ? -1.230 16.122 -14.319 1.00 73.06 423 LEU A CA 1
ATOM 3333 C C . LEU A 1 423 ? -2.298 15.026 -14.182 1.00 73.06 423 LEU A C 1
ATOM 3335 O O . LEU A 1 423 ? -2.954 14.946 -13.138 1.00 73.06 423 LEU A O 1
ATOM 3339 N N . PRO A 1 424 ? -2.506 14.182 -15.204 1.00 80.12 424 PRO A N 1
ATOM 3340 C CA . PRO A 1 424 ? -3.343 13.005 -15.037 1.00 80.12 424 PRO A CA 1
ATOM 3341 C C . PRO A 1 424 ? -2.790 12.065 -13.947 1.00 80.12 424 PRO A C 1
ATOM 3343 O O . PRO A 1 424 ? -1.637 12.139 -13.525 1.00 80.12 424 PRO A O 1
ATOM 3346 N N . GLU A 1 425 ? -3.666 11.206 -13.430 1.00 80.62 425 GLU A N 1
ATOM 3347 C CA . GLU A 1 425 ? -3.408 10.358 -12.256 1.00 80.62 425 GLU A CA 1
ATOM 3348 C C . GLU A 1 425 ? -2.187 9.441 -12.412 1.00 80.62 425 GLU A C 1
ATOM 3350 O O . GLU A 1 425 ? -1.465 9.201 -11.447 1.00 80.62 425 GLU A O 1
ATOM 3355 N N . HIS A 1 426 ? -1.953 8.951 -13.628 1.00 83.88 426 HIS A N 1
ATOM 3356 C CA . HIS A 1 426 ? -0.843 8.062 -13.938 1.00 83.88 426 HIS A CA 1
ATOM 3357 C C . HIS A 1 426 ? 0.512 8.764 -13.776 1.00 83.88 426 HIS A C 1
ATOM 3359 O O . HIS A 1 426 ? 1.402 8.262 -13.097 1.00 83.88 426 HIS A O 1
ATOM 3365 N N . GLU A 1 427 ? 0.653 9.972 -14.314 1.00 81.81 427 GLU A N 1
ATOM 3366 C CA . GLU A 1 427 ? 1.873 10.771 -14.201 1.00 81.81 427 GLU A CA 1
ATOM 3367 C C . GLU A 1 427 ? 2.138 11.196 -12.759 1.00 81.81 427 GLU A C 1
ATOM 3369 O O . GLU A 1 427 ? 3.284 11.238 -12.311 1.00 81.81 427 GLU A O 1
ATOM 3374 N N . MET A 1 428 ? 1.074 11.490 -12.013 1.00 81.94 428 MET A N 1
ATOM 3375 C CA . MET A 1 428 ? 1.168 11.790 -10.590 1.00 81.94 428 MET A CA 1
ATOM 3376 C C . MET A 1 428 ? 1.721 10.590 -9.806 1.00 81.94 428 MET A C 1
ATOM 3378 O O . MET A 1 428 ? 2.622 10.765 -8.974 1.00 81.94 428 MET A O 1
ATOM 3382 N N . ASP A 1 429 ? 1.239 9.379 -10.101 1.00 86.25 429 ASP A N 1
ATOM 3383 C CA . ASP A 1 429 ? 1.772 8.145 -9.521 1.00 86.25 429 ASP A CA 1
ATOM 3384 C C . ASP A 1 429 ? 3.227 7.920 -9.910 1.00 86.25 429 ASP A C 1
ATOM 3386 O O . ASP A 1 429 ? 4.036 7.585 -9.045 1.00 86.25 429 ASP A O 1
ATOM 3390 N N . MET A 1 430 ? 3.574 8.132 -11.183 1.00 85.81 430 MET A N 1
ATOM 3391 C CA . MET A 1 430 ? 4.954 8.023 -11.649 1.00 85.81 430 MET A CA 1
ATOM 3392 C C . MET A 1 430 ? 5.866 8.966 -10.870 1.00 85.81 430 MET A C 1
ATOM 3394 O O . MET A 1 430 ? 6.878 8.521 -10.344 1.00 85.81 430 MET A O 1
ATOM 3398 N N . ILE A 1 431 ? 5.487 10.237 -10.697 1.00 83.88 431 ILE A N 1
ATOM 3399 C CA . ILE A 1 431 ? 6.263 11.194 -9.892 1.00 83.88 431 ILE A CA 1
ATOM 3400 C C . ILE A 1 431 ? 6.421 10.690 -8.461 1.00 83.88 431 ILE A C 1
ATOM 3402 O O . ILE A 1 431 ? 7.523 10.695 -7.911 1.00 83.88 431 ILE A O 1
ATOM 3406 N N . MET A 1 432 ? 5.327 10.242 -7.844 1.00 83.56 432 MET A N 1
ATOM 3407 C CA . MET A 1 432 ? 5.348 9.744 -6.474 1.00 83.56 432 MET A CA 1
ATOM 3408 C C . MET A 1 432 ? 6.292 8.545 -6.330 1.00 83.56 432 MET A C 1
ATOM 3410 O O . MET A 1 432 ? 7.114 8.515 -5.408 1.00 83.56 432 MET A O 1
ATOM 3414 N N . TRP A 1 433 ? 6.193 7.562 -7.223 1.00 88.75 433 TRP A N 1
ATOM 3415 C CA . TRP A 1 433 ? 6.957 6.315 -7.182 1.00 88.75 433 TRP A CA 1
ATOM 3416 C C . TRP A 1 433 ? 8.378 6.436 -7.724 1.00 88.75 433 TRP A C 1
ATOM 3418 O O . TRP A 1 433 ? 9.242 5.686 -7.283 1.00 88.75 433 TRP A O 1
ATOM 3428 N N . ALA A 1 434 ? 8.677 7.435 -8.544 1.00 88.19 434 ALA A N 1
ATOM 3429 C CA . ALA A 1 434 ? 10.031 7.705 -9.007 1.00 88.19 434 ALA A CA 1
ATOM 3430 C C . ALA A 1 434 ? 10.966 8.188 -7.887 1.00 88.19 434 ALA A C 1
ATOM 3432 O O . ALA A 1 434 ? 12.172 7.981 -7.975 1.00 88.19 434 ALA A O 1
ATOM 3433 N N . TYR A 1 435 ? 10.443 8.813 -6.821 1.00 87.06 435 TYR A N 1
ATOM 3434 C CA . TYR A 1 435 ? 11.256 9.207 -5.665 1.00 87.06 435 TYR A CA 1
ATOM 3435 C C . TYR A 1 435 ? 11.616 7.996 -4.791 1.00 87.06 435 TYR A C 1
ATOM 3437 O O . TYR A 1 435 ? 10.707 7.441 -4.163 1.00 87.06 435 TYR A O 1
ATOM 3445 N N . PRO A 1 436 ? 12.905 7.631 -4.657 1.00 88.81 436 PRO A N 1
ATOM 3446 C CA . PRO A 1 436 ? 13.354 6.608 -3.719 1.00 88.81 436 PRO A CA 1
ATOM 3447 C C . PRO A 1 436 ? 13.126 7.014 -2.258 1.00 88.81 436 PRO A C 1
ATOM 3449 O O . PRO A 1 436 ? 13.043 8.208 -1.941 1.00 88.81 436 PRO A O 1
ATOM 3452 N N . MET A 1 437 ? 13.066 6.037 -1.345 1.00 88.44 437 MET A N 1
ATOM 3453 C CA . MET A 1 437 ? 12.817 6.310 0.078 1.00 88.44 437 MET A CA 1
ATOM 3454 C C . MET A 1 437 ? 13.827 7.273 0.720 1.00 88.44 437 MET A C 1
ATOM 3456 O O . MET A 1 437 ? 13.365 8.162 1.436 1.00 88.44 437 MET A O 1
ATOM 3460 N N . PRO A 1 438 ? 15.148 7.214 0.445 1.00 86.12 438 PRO A N 1
ATOM 3461 C CA . PRO A 1 438 ? 16.087 8.216 0.953 1.00 86.12 438 PRO A CA 1
ATOM 3462 C C . PRO A 1 438 ? 15.696 9.655 0.588 1.00 86.12 438 PRO A C 1
ATOM 3464 O O . PRO A 1 438 ? 15.602 10.506 1.471 1.00 86.12 438 PRO A O 1
ATOM 3467 N N . ILE A 1 439 ? 15.345 9.912 -0.681 1.00 85.44 439 ILE A N 1
ATOM 3468 C CA . ILE A 1 439 ? 14.892 11.241 -1.122 1.00 85.44 439 ILE A CA 1
ATOM 3469 C C . ILE A 1 439 ? 13.582 11.628 -0.422 1.00 85.44 439 ILE A C 1
ATOM 3471 O O . ILE A 1 439 ? 13.426 12.766 0.029 1.00 85.44 439 ILE A O 1
ATOM 3475 N N . ARG A 1 440 ? 12.635 10.687 -0.294 1.00 85.62 440 ARG A N 1
ATOM 3476 C CA . ARG A 1 440 ? 11.368 10.925 0.419 1.00 85.62 440 ARG A CA 1
ATOM 3477 C C . ARG A 1 440 ? 11.605 11.294 1.885 1.00 85.62 440 ARG A C 1
ATOM 3479 O O . ARG A 1 440 ? 10.955 12.214 2.370 1.00 85.62 440 ARG A O 1
ATOM 3486 N N . MET A 1 441 ? 12.538 10.635 2.573 1.00 85.50 441 MET A N 1
ATOM 3487 C CA . MET A 1 441 ? 12.878 10.927 3.971 1.00 85.50 441 MET A CA 1
ATOM 3488 C C . MET A 1 441 ? 13.493 12.319 4.123 1.00 85.50 441 MET A C 1
ATOM 3490 O O . MET A 1 441 ? 13.056 13.076 4.989 1.00 85.50 441 MET A O 1
ATOM 3494 N N . THR A 1 442 ? 14.439 12.701 3.254 1.00 82.38 442 THR A N 1
ATOM 3495 C CA . THR A 1 442 ? 15.042 14.045 3.294 1.00 82.38 442 THR A CA 1
ATOM 3496 C C . THR A 1 442 ? 14.000 15.135 3.055 1.00 82.38 442 THR A C 1
ATOM 3498 O O . THR A 1 442 ? 13.967 16.120 3.790 1.00 82.38 442 THR A O 1
ATOM 3501 N N . ARG A 1 443 ? 13.098 14.935 2.084 1.00 80.31 443 ARG A N 1
ATOM 3502 C CA . ARG A 1 443 ? 11.969 15.850 1.858 1.00 80.31 443 ARG A CA 1
ATOM 3503 C C . ARG A 1 443 ? 11.027 15.895 3.058 1.00 80.31 443 ARG A C 1
ATOM 3505 O O . ARG A 1 443 ? 10.596 16.970 3.465 1.00 80.31 443 ARG A O 1
ATOM 3512 N N . GLY A 1 444 ? 10.740 14.737 3.650 1.00 84.12 444 GLY A N 1
ATOM 3513 C CA . GLY A 1 444 ? 9.876 14.594 4.819 1.00 84.12 444 GLY A CA 1
ATOM 3514 C C . GLY A 1 444 ? 10.266 15.517 5.968 1.00 84.12 444 GLY A C 1
ATOM 3515 O O . GLY A 1 444 ? 9.389 16.167 6.531 1.00 84.12 444 GLY A O 1
ATOM 3516 N N . THR A 1 445 ? 11.563 15.654 6.259 1.00 85.75 445 THR A N 1
ATOM 3517 C CA . THR A 1 445 ? 12.055 16.538 7.329 1.00 85.75 445 THR A CA 1
ATOM 3518 C C . THR A 1 445 ? 11.619 17.979 7.131 1.00 85.75 445 THR A C 1
ATOM 3520 O O . THR A 1 445 ? 11.061 18.608 8.030 1.00 85.75 445 THR A O 1
ATOM 3523 N N . SER A 1 446 ? 11.844 18.518 5.944 1.00 81.31 446 SER A N 1
ATOM 3524 C CA . SER A 1 446 ? 11.597 19.930 5.711 1.00 81.31 446 SER A CA 1
ATOM 3525 C C . SER A 1 446 ? 10.094 20.206 5.475 1.00 81.31 446 SER A C 1
ATOM 3527 O O . SER A 1 446 ? 9.609 21.277 5.844 1.00 81.31 446 SER A O 1
ATOM 3529 N N . LEU A 1 447 ? 9.317 19.239 4.956 1.00 84.44 447 LEU A N 1
ATOM 3530 C CA . LEU A 1 447 ? 7.844 19.326 4.928 1.00 84.44 447 LEU A CA 1
ATOM 3531 C C . LEU A 1 447 ? 7.273 19.323 6.355 1.00 84.44 447 LEU A C 1
ATOM 3533 O O . LEU A 1 447 ? 6.413 20.138 6.685 1.00 84.44 447 LEU A O 1
ATOM 3537 N N . ALA A 1 448 ? 7.802 18.460 7.227 1.00 88.38 448 ALA A N 1
ATOM 3538 C CA . ALA A 1 448 ? 7.414 18.404 8.632 1.00 88.38 448 ALA A CA 1
ATOM 3539 C C . ALA A 1 448 ? 7.712 19.722 9.355 1.00 88.38 448 ALA A C 1
ATOM 3541 O O . ALA A 1 448 ? 6.862 20.208 10.094 1.00 88.38 448 ALA A O 1
ATOM 3542 N N . GLN A 1 449 ? 8.869 20.343 9.102 1.00 88.44 449 GLN A N 1
ATOM 3543 C CA . GLN A 1 449 ? 9.204 21.661 9.652 1.00 88.44 449 GLN A CA 1
ATOM 3544 C C . GLN A 1 449 ? 8.198 22.742 9.235 1.00 88.44 449 GLN A C 1
ATOM 3546 O O . GLN A 1 449 ? 7.765 23.526 10.080 1.00 88.44 449 GLN A O 1
ATOM 3551 N N . ALA A 1 450 ? 7.798 22.773 7.959 1.00 87.38 450 ALA A N 1
ATOM 3552 C CA . ALA A 1 450 ? 6.794 23.721 7.476 1.00 87.38 450 ALA A CA 1
ATOM 3553 C C . ALA A 1 450 ? 5.436 23.511 8.169 1.00 87.38 450 ALA A C 1
ATOM 3555 O O . ALA A 1 450 ? 4.841 24.471 8.656 1.00 87.38 450 ALA A O 1
ATOM 3556 N N . MET A 1 451 ? 4.992 22.256 8.289 1.00 89.75 451 MET A N 1
ATOM 3557 C CA . MET A 1 451 ? 3.746 21.908 8.982 1.00 89.75 451 MET A CA 1
ATOM 3558 C C . MET A 1 451 ? 3.799 22.256 10.475 1.00 89.75 451 MET A C 1
ATOM 3560 O O . MET A 1 451 ? 2.848 22.817 11.007 1.00 89.75 451 MET A O 1
ATOM 3564 N N . PHE A 1 452 ? 4.919 21.992 11.154 1.00 90.88 452 PHE A N 1
ATOM 3565 C CA . PHE A 1 452 ? 5.079 22.336 12.569 1.00 90.88 452 PHE A CA 1
ATOM 3566 C C . PHE A 1 452 ? 5.035 23.833 12.819 1.00 90.88 452 PHE A C 1
ATOM 3568 O O . PHE A 1 452 ? 4.466 24.251 13.821 1.00 90.88 452 PHE A O 1
ATOM 3575 N N . LYS A 1 453 ? 5.627 24.632 11.926 1.00 91.81 453 LYS A N 1
ATOM 3576 C CA . LYS A 1 453 ? 5.574 26.089 12.026 1.00 91.81 453 LYS A CA 1
ATOM 3577 C C . LYS A 1 453 ? 4.138 26.601 11.900 1.00 91.81 453 LYS A C 1
ATOM 3579 O O . LYS A 1 453 ? 3.743 27.488 12.646 1.00 91.81 453 LYS A O 1
ATOM 3584 N N . GLU A 1 454 ? 3.360 26.035 10.980 1.00 92.25 454 GLU A N 1
ATOM 3585 C CA . GLU A 1 454 ? 1.947 26.391 10.800 1.00 92.25 454 GLU A CA 1
ATOM 3586 C C . GLU A 1 454 ? 1.088 25.965 12.010 1.00 92.25 454 GLU A C 1
ATOM 3588 O O . GLU A 1 454 ? 0.144 26.662 12.379 1.00 92.25 454 GLU A O 1
ATOM 3593 N N . ASP A 1 455 ? 1.419 24.835 12.645 1.00 95.00 455 ASP A N 1
ATOM 3594 C CA . ASP A 1 455 ? 0.646 24.224 13.739 1.00 95.00 455 ASP A CA 1
ATOM 3595 C C . ASP A 1 455 ? 1.174 24.553 15.149 1.00 95.00 455 ASP A C 1
ATOM 3597 O O . ASP A 1 455 ? 0.672 24.014 16.141 1.00 95.00 455 ASP A O 1
ATOM 3601 N N . GLU A 1 456 ? 2.176 25.431 15.258 1.00 95.25 456 GLU A N 1
ATOM 3602 C CA . GLU A 1 456 ? 2.952 25.647 16.484 1.00 95.25 456 GLU A CA 1
ATOM 3603 C C . GLU A 1 456 ? 2.072 26.038 17.677 1.00 95.25 456 GLU A C 1
ATOM 3605 O O . GLU A 1 456 ? 2.176 25.435 18.746 1.00 95.25 456 GLU A O 1
ATOM 3610 N N . GLU A 1 457 ? 1.170 27.004 17.494 1.00 96.88 457 GLU A N 1
ATOM 3611 C CA . GLU A 1 457 ? 0.320 27.512 18.575 1.00 96.88 457 GLU A CA 1
ATOM 3612 C C . GLU A 1 457 ? -0.560 26.406 19.178 1.00 96.88 457 GLU A C 1
ATOM 3614 O O . GLU A 1 457 ? -0.619 26.235 20.401 1.00 96.88 457 GLU A O 1
ATOM 3619 N N . LEU A 1 458 ? -1.227 25.626 18.324 1.00 97.12 458 LEU A N 1
ATOM 3620 C CA . LEU A 1 458 ? -2.089 24.532 18.760 1.00 97.12 458 LEU A CA 1
ATOM 3621 C C . LEU A 1 458 ? -1.265 23.430 19.432 1.00 97.12 458 LEU A C 1
ATOM 3623 O O . LEU A 1 458 ? -1.632 22.958 20.510 1.00 97.12 458 LEU A O 1
ATOM 3627 N N . LEU A 1 459 ? -0.120 23.064 18.852 1.00 96.19 459 LEU A N 1
ATOM 3628 C CA . LEU A 1 459 ? 0.757 22.049 19.425 1.00 96.19 459 LEU A CA 1
ATOM 3629 C C . LEU A 1 459 ? 1.275 22.452 20.814 1.00 96.19 459 LEU A C 1
ATOM 3631 O O . LEU A 1 459 ? 1.355 21.599 21.699 1.00 96.19 459 LEU A O 1
ATOM 3635 N N . GLN A 1 460 ? 1.590 23.730 21.041 1.00 97.56 460 GLN A N 1
ATOM 3636 C CA . GLN A 1 460 ? 1.999 24.213 22.364 1.00 97.56 460 GLN A CA 1
ATOM 3637 C C . GLN A 1 460 ? 0.860 24.130 23.386 1.00 97.56 460 GLN A C 1
ATOM 3639 O O . GLN A 1 460 ? 1.081 23.653 24.501 1.00 97.56 460 GLN A O 1
ATOM 3644 N N . LYS A 1 461 ? -0.372 24.502 23.007 1.00 98.12 461 LYS A N 1
ATOM 3645 C CA . LYS A 1 461 ? -1.554 24.335 23.875 1.00 98.12 461 LYS A CA 1
ATOM 3646 C C . LYS A 1 461 ? -1.773 22.867 24.246 1.00 98.12 461 LYS A C 1
ATOM 3648 O O . LYS A 1 461 ? -1.988 22.557 25.413 1.00 98.12 461 LYS A O 1
ATOM 3653 N N . LEU A 1 462 ? -1.655 21.957 23.280 1.00 97.88 462 LEU A N 1
ATOM 3654 C CA . LEU A 1 462 ? -1.781 20.515 23.510 1.00 97.88 462 LEU A CA 1
ATOM 3655 C C . LEU A 1 462 ? -0.690 19.981 24.445 1.00 97.88 462 LEU A C 1
ATOM 3657 O O . LEU A 1 462 ? -0.990 19.254 25.392 1.00 97.88 462 LEU A O 1
ATOM 3661 N N . LYS A 1 463 ? 0.574 20.364 24.223 1.00 97.44 463 LYS A N 1
ATOM 3662 C CA . LYS A 1 463 ? 1.699 19.981 25.093 1.00 97.44 463 LYS A CA 1
ATOM 3663 C C . LYS A 1 463 ? 1.503 20.475 26.526 1.00 97.44 463 LYS A C 1
ATOM 3665 O O . LYS A 1 463 ? 1.775 19.726 27.459 1.00 97.44 463 LYS A O 1
ATOM 3670 N N . ALA A 1 464 ? 0.972 21.686 26.709 1.00 97.88 464 ALA A N 1
ATOM 3671 C CA . ALA A 1 464 ? 0.639 22.222 28.030 1.00 97.88 464 ALA A CA 1
ATOM 3672 C C . ALA A 1 464 ? -0.458 21.414 28.756 1.00 97.88 464 ALA A C 1
ATOM 3674 O O . ALA A 1 464 ? -0.511 21.423 29.983 1.00 97.88 464 ALA A O 1
ATOM 3675 N N . LEU A 1 465 ? -1.299 20.682 28.017 1.00 97.50 465 LEU A N 1
ATOM 3676 C CA . LEU A 1 465 ? -2.289 19.736 28.552 1.00 97.50 465 LEU A CA 1
ATOM 3677 C C . LEU A 1 465 ? -1.739 18.308 28.718 1.00 97.50 465 LEU A C 1
ATOM 3679 O O . LEU A 1 465 ? -2.489 17.393 29.046 1.00 97.50 465 LEU A O 1
ATOM 3683 N N . GLY A 1 466 ? -0.439 18.101 28.496 1.00 96.38 466 GLY A N 1
ATOM 3684 C CA . GLY A 1 466 ? 0.227 16.811 28.662 1.00 96.38 466 GLY A CA 1
ATOM 3685 C C . GLY A 1 466 ? 0.250 15.928 27.414 1.00 96.38 466 GLY A C 1
ATOM 3686 O O . GLY A 1 466 ? 0.678 14.779 27.520 1.00 96.38 466 GLY A O 1
ATOM 3687 N N . PHE A 1 467 ? -0.165 16.428 26.243 1.00 97.62 467 PHE A N 1
ATOM 3688 C CA . PHE A 1 467 ? -0.060 15.683 24.984 1.00 97.62 467 PHE A CA 1
ATOM 3689 C C . PHE A 1 467 ? 1.394 15.310 24.675 1.00 97.62 467 PHE A C 1
ATOM 3691 O O . PHE A 1 467 ? 2.283 16.164 24.605 1.00 97.62 467 PHE A O 1
ATOM 3698 N N . GLN A 1 468 ? 1.628 14.022 24.444 1.00 97.12 468 GLN A N 1
ATOM 3699 C CA . GLN A 1 468 ? 2.935 13.478 24.110 1.00 97.12 468 GLN A CA 1
ATOM 3700 C C . GLN A 1 468 ? 3.128 13.478 22.593 1.00 97.12 468 GLN A C 1
ATOM 3702 O O . GLN A 1 468 ? 2.456 12.759 21.853 1.00 97.12 468 GLN A O 1
ATOM 3707 N N . PHE A 1 469 ? 4.079 14.278 22.127 1.00 95.56 469 PHE A N 1
ATOM 3708 C CA . PHE A 1 469 ? 4.359 14.473 20.709 1.00 95.56 469 PHE A CA 1
ATOM 3709 C C . PHE A 1 469 ? 5.664 13.784 20.288 1.00 95.56 469 PHE A C 1
ATOM 3711 O O . PHE A 1 469 ? 6.639 13.791 21.037 1.00 95.56 469 PHE A O 1
ATOM 3718 N N . THR A 1 470 ? 5.705 13.247 19.067 1.00 94.94 470 THR A N 1
ATOM 3719 C CA . THR A 1 470 ? 6.942 12.817 18.393 1.00 94.94 470 THR A CA 1
ATOM 3720 C C . THR A 1 470 ? 7.064 13.496 17.032 1.00 94.94 470 THR A C 1
ATOM 3722 O O . THR A 1 470 ? 6.060 13.680 16.350 1.00 94.94 470 THR A O 1
ATOM 3725 N N . SER A 1 471 ? 8.284 13.841 16.614 1.00 91.38 471 SER A N 1
ATOM 3726 C CA . SER A 1 471 ? 8.582 14.363 15.271 1.00 91.38 471 SER A CA 1
ATOM 3727 C C . SER A 1 471 ? 8.862 13.262 14.238 1.00 91.38 471 SER A C 1
ATOM 3729 O O . SER A 1 471 ? 9.146 13.564 13.078 1.00 91.38 471 SER A O 1
ATOM 3731 N N . GLY A 1 472 ? 8.773 11.992 14.645 1.00 90.44 472 GLY A N 1
ATOM 3732 C CA . GLY A 1 472 ? 9.200 10.852 13.837 1.00 90.44 472 GLY A CA 1
ATOM 3733 C C . GLY A 1 472 ? 10.716 10.634 13.864 1.00 90.44 472 GLY A C 1
ATOM 3734 O O . GLY A 1 472 ? 11.461 11.435 14.439 1.00 90.44 472 GLY A O 1
ATOM 3735 N N . PRO A 1 473 ? 11.196 9.536 13.258 1.00 89.50 473 PRO A N 1
ATOM 3736 C CA . PRO A 1 473 ? 12.618 9.214 13.229 1.00 89.50 473 PRO A CA 1
ATOM 3737 C C . PRO A 1 473 ? 13.395 10.340 12.544 1.00 89.50 473 PRO A C 1
ATOM 3739 O O . PRO A 1 473 ? 13.069 10.736 11.424 1.00 89.50 473 PRO A O 1
ATOM 3742 N N . ASN A 1 474 ? 14.401 10.885 13.230 1.00 88.81 474 ASN A N 1
ATOM 3743 C CA . ASN A 1 474 ? 15.245 11.987 12.746 1.00 88.81 474 ASN A CA 1
ATOM 3744 C C . ASN A 1 474 ? 14.463 13.227 12.259 1.00 88.81 474 ASN A C 1
ATOM 3746 O O . ASN A 1 474 ? 14.944 13.969 11.407 1.00 88.81 474 ASN A O 1
ATOM 3750 N N . GLY A 1 475 ? 13.244 13.450 12.767 1.00 89.44 475 GLY A N 1
ATOM 3751 C CA . GLY A 1 475 ? 12.412 14.590 12.372 1.00 89.44 475 GLY A CA 1
ATOM 3752 C C . GLY A 1 475 ? 11.799 14.496 10.972 1.00 89.44 475 GLY A C 1
ATOM 3753 O O . GLY A 1 475 ? 11.272 15.490 10.489 1.00 89.44 475 GLY A O 1
ATOM 3754 N N . THR A 1 476 ? 11.822 13.320 10.337 1.00 89.25 476 THR A N 1
ATOM 3755 C CA . THR A 1 476 ? 11.286 13.074 8.978 1.00 89.25 476 THR A CA 1
ATOM 3756 C C . THR A 1 476 ? 9.755 13.157 8.873 1.00 89.25 476 THR A C 1
ATOM 3758 O O . THR A 1 476 ? 9.182 12.997 7.792 1.00 89.25 476 THR A O 1
ATOM 3761 N N . GLY A 1 477 ? 9.076 13.397 9.995 1.00 91.75 477 GLY A N 1
ATOM 3762 C CA . GLY A 1 477 ? 7.641 13.611 10.074 1.00 91.75 477 GLY A CA 1
ATOM 3763 C C . GLY A 1 477 ? 6.803 12.419 9.632 1.00 91.75 477 GLY A C 1
ATOM 3764 O O . GLY A 1 477 ? 7.131 11.266 9.918 1.00 91.75 477 GLY A O 1
ATOM 3765 N N . LEU A 1 478 ? 5.695 12.705 8.940 1.00 90.31 478 LEU A N 1
ATOM 3766 C CA . LEU A 1 478 ? 4.705 11.699 8.551 1.00 90.31 478 LEU A CA 1
ATOM 3767 C C . LEU A 1 478 ? 5.311 10.548 7.734 1.00 90.31 478 LEU A C 1
ATOM 3769 O O . LEU A 1 478 ? 4.946 9.397 7.956 1.00 90.31 478 LEU A O 1
ATOM 3773 N N . ILE A 1 479 ? 6.258 10.838 6.834 1.00 89.50 479 ILE A N 1
ATOM 3774 C CA . ILE A 1 479 ? 6.892 9.817 5.985 1.00 89.50 479 ILE A CA 1
ATOM 3775 C C . ILE A 1 479 ? 7.629 8.788 6.850 1.00 89.50 479 ILE A C 1
ATOM 3777 O O . ILE A 1 479 ? 7.405 7.589 6.691 1.00 89.50 479 ILE A O 1
ATOM 3781 N N . GLY A 1 480 ? 8.439 9.240 7.812 1.00 91.19 480 GLY A N 1
ATOM 3782 C CA . GLY A 1 480 ? 9.143 8.342 8.727 1.00 91.19 480 GLY A CA 1
ATOM 3783 C C . GLY A 1 480 ? 8.213 7.593 9.676 1.00 91.19 480 GLY A C 1
ATOM 3784 O O . GLY A 1 480 ? 8.414 6.407 9.925 1.00 91.19 480 GLY A O 1
ATOM 3785 N N . ILE A 1 481 ? 7.156 8.251 10.163 1.00 92.69 481 ILE A N 1
ATOM 3786 C CA . ILE A 1 481 ? 6.144 7.623 11.026 1.00 92.69 481 ILE A CA 1
ATOM 3787 C C . ILE A 1 481 ? 5.433 6.476 10.298 1.00 92.69 481 ILE A C 1
ATOM 3789 O O . ILE A 1 481 ? 5.292 5.385 10.855 1.00 92.69 481 ILE A O 1
ATOM 3793 N N . VAL A 1 482 ? 5.021 6.699 9.045 1.00 89.25 482 VAL A N 1
ATOM 3794 C CA . VAL A 1 482 ? 4.382 5.677 8.204 1.00 89.25 482 VAL A CA 1
ATOM 3795 C C . VAL A 1 482 ? 5.368 4.575 7.824 1.00 89.25 482 VAL A C 1
ATOM 3797 O O . VAL A 1 482 ? 4.968 3.413 7.769 1.00 89.25 482 VAL A O 1
ATOM 3800 N N . ALA A 1 483 ? 6.640 4.908 7.591 1.00 86.62 483 ALA A N 1
ATOM 3801 C CA . ALA A 1 483 ? 7.667 3.929 7.253 1.00 86.62 483 ALA A CA 1
ATOM 3802 C C . ALA A 1 483 ? 7.994 2.992 8.429 1.00 86.62 483 ALA A C 1
ATOM 3804 O O . ALA A 1 483 ? 7.999 1.778 8.252 1.00 86.62 483 ALA A O 1
ATOM 3805 N N . GLU A 1 484 ? 8.221 3.522 9.634 1.00 86.75 484 GLU A N 1
ATOM 3806 C CA . GLU A 1 484 ? 8.565 2.692 10.795 1.00 86.75 484 GLU A CA 1
ATOM 3807 C C . GLU A 1 484 ? 7.359 1.993 11.430 1.00 86.75 484 GLU A C 1
ATOM 3809 O O . GLU A 1 484 ? 7.525 0.968 12.090 1.00 86.75 484 GLU A O 1
ATOM 3814 N N . ARG A 1 485 ? 6.153 2.567 11.302 1.00 85.06 485 ARG A N 1
ATOM 3815 C CA . ARG A 1 485 ? 4.904 2.067 11.913 1.00 85.06 485 ARG A CA 1
ATOM 3816 C C . ARG A 1 485 ? 4.987 1.830 13.434 1.00 85.06 485 ARG A C 1
ATOM 3818 O O . ARG A 1 485 ? 4.217 1.045 13.985 1.00 85.06 485 ARG A O 1
ATOM 3825 N N . LYS A 1 486 ? 5.901 2.517 14.133 1.00 85.75 486 LYS A N 1
ATOM 3826 C CA . LYS A 1 486 ? 6.099 2.408 15.596 1.00 85.75 486 LYS A CA 1
ATOM 3827 C C . LYS A 1 486 ? 5.189 3.333 16.403 1.00 85.75 486 LYS A C 1
ATOM 3829 O O . LYS A 1 486 ? 4.842 3.016 17.540 1.00 85.75 486 LYS A O 1
ATOM 3834 N N . HIS A 1 487 ? 4.806 4.465 15.819 1.00 90.12 487 HIS A N 1
ATOM 3835 C CA . HIS A 1 487 ? 3.976 5.487 16.451 1.00 90.12 487 HIS A CA 1
ATOM 3836 C C . HIS A 1 487 ? 2.719 5.746 15.620 1.00 90.12 487 HIS A C 1
ATOM 3838 O O . HIS A 1 487 ? 2.781 5.684 14.391 1.00 90.12 487 HIS A O 1
ATOM 3844 N N . PRO A 1 488 ? 1.578 6.056 16.257 1.00 93.19 488 PRO A N 1
ATOM 3845 C CA . PRO A 1 488 ? 0.421 6.548 15.531 1.00 93.19 488 PRO A CA 1
ATOM 3846 C C . PRO A 1 488 ? 0.666 7.981 15.042 1.00 93.19 488 PRO A C 1
ATOM 3848 O O . PRO A 1 488 ? 1.465 8.732 15.613 1.00 93.19 488 PRO A O 1
ATOM 3851 N N . TYR A 1 489 ? -0.078 8.366 14.012 1.00 93.81 489 TYR A N 1
ATOM 3852 C CA . TYR A 1 489 ? -0.223 9.752 13.596 1.00 93.81 489 TYR A CA 1
ATOM 3853 C C . TYR A 1 489 ? -1.686 10.187 13.687 1.00 93.81 489 TYR A C 1
ATOM 3855 O O . TYR A 1 489 ? -2.599 9.355 13.674 1.00 93.81 489 TYR A O 1
ATOM 3863 N N . VAL A 1 490 ? -1.877 11.498 13.778 1.00 93.25 490 VAL A N 1
ATOM 3864 C CA . VAL A 1 490 ? -3.165 12.171 13.900 1.00 93.25 490 VAL A CA 1
ATOM 3865 C C . VAL A 1 490 ? -3.295 13.156 12.742 1.00 93.25 490 VAL A C 1
ATOM 3867 O O . VAL A 1 490 ? -2.552 14.135 12.694 1.00 93.25 490 VAL A O 1
ATOM 3870 N N . ASN A 1 491 ? -4.221 12.878 11.820 1.00 92.38 491 ASN A N 1
ATOM 3871 C CA . ASN A 1 491 ? -4.660 13.813 10.781 1.00 92.38 491 ASN A CA 1
ATOM 3872 C C . ASN A 1 491 ? -5.863 14.607 11.308 1.00 92.38 491 ASN A C 1
ATOM 3874 O O . ASN A 1 491 ? -7.009 14.195 11.131 1.00 92.38 491 ASN A O 1
ATOM 3878 N N . ASP A 1 492 ? -5.592 15.700 12.016 1.00 93.81 492 ASP A N 1
ATOM 3879 C CA . ASP A 1 492 ? -6.616 16.420 12.769 1.00 93.81 492 ASP A CA 1
ATOM 3880 C C . ASP A 1 492 ? -7.537 17.263 11.877 1.00 93.81 492 ASP A C 1
ATOM 3882 O O . ASP A 1 492 ? -7.084 18.096 11.088 1.00 93.81 492 ASP A O 1
ATOM 3886 N N . THR A 1 493 ? -8.843 17.069 12.061 1.00 90.44 493 THR A N 1
ATOM 3887 C CA . THR A 1 493 ? -9.927 17.847 11.438 1.00 90.44 493 THR A CA 1
ATOM 3888 C C . THR A 1 493 ? -10.658 18.761 12.422 1.00 90.44 493 THR A C 1
ATOM 3890 O O . THR A 1 493 ? -11.684 19.337 12.066 1.00 90.44 493 THR A O 1
ATOM 3893 N N . GLY A 1 494 ? -10.161 18.893 13.656 1.00 93.88 494 GLY A N 1
ATOM 3894 C CA . GLY A 1 494 ? -10.725 19.774 14.682 1.00 93.88 494 GLY A CA 1
ATOM 3895 C C . GLY A 1 494 ? -10.851 19.131 16.063 1.00 93.88 494 GLY A C 1
ATOM 3896 O O . GLY A 1 494 ? -11.003 19.850 17.051 1.00 93.88 494 GLY A O 1
ATOM 3897 N N . CYS A 1 495 ? -10.736 17.804 16.171 1.00 96.25 495 CYS A N 1
ATOM 3898 C CA . CYS A 1 495 ? -10.750 17.092 17.449 1.00 96.25 495 CYS A CA 1
ATOM 3899 C C . CYS A 1 495 ? -9.692 17.634 18.418 1.00 96.25 495 CYS A C 1
ATOM 3901 O O . CYS A 1 495 ? -9.972 17.852 19.598 1.00 96.25 495 CYS A O 1
ATOM 3903 N N . MET A 1 496 ? -8.473 17.882 17.939 1.00 97.31 496 MET A N 1
ATOM 3904 C CA . MET A 1 496 ? -7.395 18.349 18.810 1.00 97.31 496 MET A CA 1
ATOM 3905 C C . MET A 1 496 ? -7.585 19.813 19.223 1.00 97.31 496 MET A C 1
ATOM 3907 O O . MET A 1 496 ? -7.166 20.195 20.314 1.00 97.31 496 MET A O 1
ATOM 3911 N N . THR A 1 497 ? -8.301 20.616 18.435 1.00 97.19 497 THR A N 1
ATOM 3912 C CA . THR A 1 497 ? -8.775 21.938 18.875 1.00 97.19 497 THR A CA 1
ATOM 3913 C C . THR A 1 497 ? -9.743 21.811 20.053 1.00 97.19 497 THR A C 1
ATOM 3915 O O . THR A 1 497 ? -9.579 22.515 21.047 1.00 97.19 497 THR A O 1
ATOM 3918 N N . LEU A 1 498 ? -10.690 20.865 20.015 1.00 98.31 498 LEU A N 1
ATOM 3919 C CA . LEU A 1 498 ? -11.594 20.604 21.146 1.00 98.31 498 LEU A CA 1
ATOM 3920 C C . LEU A 1 498 ? -10.830 20.174 22.406 1.00 98.31 498 LEU A C 1
ATOM 3922 O O . LEU A 1 498 ? -11.185 20.585 23.512 1.00 98.31 498 LEU A O 1
ATOM 3926 N N . VAL A 1 499 ? -9.761 19.386 22.250 1.00 98.38 499 VAL A N 1
ATOM 3927 C CA . VAL A 1 499 ? -8.860 19.030 23.357 1.00 98.38 499 VAL A CA 1
ATOM 3928 C C . VAL A 1 499 ? -8.144 20.270 23.898 1.00 98.38 499 VAL A C 1
ATOM 3930 O O . VAL A 1 499 ? -8.154 20.502 25.105 1.00 98.38 499 VAL A O 1
ATOM 3933 N N . ALA A 1 500 ? -7.567 21.101 23.027 1.00 98.12 500 ALA A N 1
ATOM 3934 C CA . ALA A 1 500 ? -6.873 22.330 23.420 1.00 98.12 500 ALA A CA 1
ATOM 3935 C C . ALA A 1 500 ? -7.794 23.328 24.147 1.00 98.12 500 ALA A C 1
ATOM 3937 O O . ALA A 1 500 ? -7.362 24.020 25.070 1.00 98.12 500 ALA A O 1
ATOM 3938 N N . GLU A 1 501 ? -9.073 23.362 23.772 1.00 98.12 501 GLU A N 1
ATOM 3939 C CA . GLU A 1 501 ? -10.130 24.147 24.419 1.00 98.12 501 GLU A CA 1
ATOM 3940 C C . GLU A 1 501 ? -10.728 23.470 25.664 1.00 98.12 501 GLU A C 1
ATOM 3942 O O . GLU A 1 5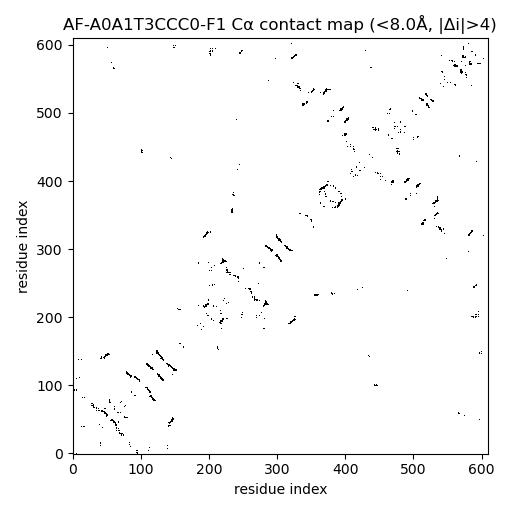01 ? -11.638 24.020 26.283 1.00 98.12 501 GLU A O 1
ATOM 3947 N N . LYS A 1 502 ? -10.221 22.291 26.055 1.00 97.94 502 LYS A N 1
ATOM 3948 C CA . LYS A 1 502 ? -10.688 21.479 27.195 1.00 97.94 502 LYS A CA 1
ATOM 3949 C C . LYS A 1 502 ? -12.154 21.036 27.097 1.00 97.94 502 LYS A C 1
ATOM 3951 O O . LYS A 1 502 ? -12.769 20.711 28.110 1.00 97.94 502 LYS A O 1
ATOM 3956 N N . LYS A 1 503 ? -12.710 21.000 25.884 1.00 98.12 503 LYS A N 1
ATOM 3957 C CA . LYS A 1 503 ? -14.045 20.454 25.583 1.00 98.12 503 LYS A CA 1
ATOM 3958 C C . LYS A 1 503 ? -14.037 18.926 25.520 1.00 98.12 503 LYS A C 1
ATOM 3960 O O . LYS A 1 503 ? -15.038 18.297 25.839 1.00 98.12 503 LYS A O 1
ATOM 3965 N N . ILE A 1 504 ? -12.899 18.349 25.136 1.00 98.38 504 ILE A N 1
ATOM 3966 C CA . ILE A 1 504 ? -12.593 16.922 25.261 1.00 98.38 504 ILE A CA 1
ATOM 3967 C C . ILE A 1 504 ? -11.441 16.790 26.257 1.00 98.38 504 ILE A C 1
ATOM 3969 O O . ILE A 1 504 ? -10.422 17.472 26.128 1.00 98.38 504 ILE A O 1
ATOM 3973 N N . ALA A 1 505 ? -11.591 15.927 27.261 1.00 98.25 505 ALA A N 1
ATOM 3974 C CA . ALA A 1 505 ? -10.542 15.702 28.248 1.00 98.25 505 ALA A CA 1
ATOM 3975 C C . ALA A 1 505 ? -9.425 14.817 27.672 1.00 98.25 505 ALA A C 1
ATOM 3977 O O . ALA A 1 505 ? -9.692 13.851 26.960 1.00 98.25 505 ALA A O 1
ATOM 3978 N N . LEU A 1 506 ? -8.172 15.111 28.028 1.00 98.19 506 LEU A N 1
ATOM 3979 C CA . LEU A 1 506 ? -7.006 14.296 27.687 1.00 98.19 506 LEU A CA 1
ATOM 3980 C C . LEU A 1 506 ? -6.381 13.727 28.960 1.00 98.19 506 LEU A C 1
ATOM 3982 O O . LEU A 1 506 ? -6.090 14.461 29.901 1.00 98.19 506 LEU A O 1
ATOM 3986 N N . GLN A 1 507 ? -6.148 12.420 28.962 1.00 97.88 507 GLN A N 1
ATOM 3987 C CA . GLN A 1 507 ? -5.397 11.709 29.989 1.00 97.88 507 GLN A CA 1
ATOM 3988 C C . GLN A 1 507 ? -4.203 11.015 29.347 1.00 97.88 507 GLN A C 1
ATOM 3990 O O . GLN A 1 507 ? -4.309 10.480 28.240 1.00 97.88 507 GLN A O 1
ATOM 3995 N N . THR A 1 508 ? -3.064 11.007 30.034 1.00 96.75 508 THR A N 1
ATOM 3996 C CA . THR A 1 508 ? -1.854 10.349 29.537 1.00 96.75 508 THR A CA 1
ATOM 3997 C C . THR A 1 508 ? -1.322 9.316 30.517 1.00 96.75 508 THR A C 1
ATOM 3999 O O . THR A 1 508 ? -1.418 9.470 31.734 1.00 96.75 508 THR A O 1
ATOM 4002 N N . GLY A 1 509 ? -0.775 8.231 29.971 1.00 94.75 509 GLY A N 1
ATOM 4003 C CA . GLY A 1 509 ? -0.177 7.147 30.746 1.00 94.75 509 GLY A CA 1
ATOM 4004 C C . GLY A 1 509 ? -0.908 5.803 30.642 1.00 94.75 509 GLY A C 1
ATOM 4005 O O . GLY A 1 509 ? -1.831 5.641 29.838 1.00 94.75 509 GLY A O 1
ATOM 4006 N N . PRO A 1 510 ? -0.436 4.799 31.399 1.00 95.88 510 PRO A N 1
ATOM 4007 C CA . PRO A 1 510 ? -0.966 3.443 31.350 1.00 95.88 510 PRO A CA 1
ATOM 4008 C C . PRO A 1 510 ? -2.286 3.286 32.118 1.00 95.88 510 PRO A C 1
ATOM 4010 O O . PRO A 1 510 ? -2.542 3.954 33.122 1.00 95.88 510 PRO A O 1
ATOM 4013 N N . ILE A 1 511 ? -3.104 2.348 31.636 1.00 97.69 511 ILE A N 1
ATOM 4014 C CA . ILE A 1 511 ? -4.306 1.860 32.316 1.00 97.69 511 ILE A CA 1
ATOM 4015 C C . ILE A 1 511 ? -3.885 0.722 33.247 1.00 97.69 511 ILE A C 1
ATOM 4017 O O . ILE A 1 511 ? -3.196 -0.199 32.812 1.00 97.69 511 ILE A O 1
ATOM 4021 N N . GLU A 1 512 ? -4.308 0.776 34.508 1.00 97.81 512 GLU A N 1
ATOM 4022 C CA . GLU A 1 512 ? -4.082 -0.290 35.487 1.00 97.81 512 GLU A CA 1
ATOM 4023 C C . GLU A 1 512 ? -5.143 -1.386 35.361 1.00 97.81 512 GLU A C 1
ATOM 4025 O O . GLU A 1 512 ? -4.815 -2.567 35.264 1.00 97.81 512 GLU A O 1
ATOM 4030 N N . ARG A 1 513 ? -6.424 -0.997 35.350 1.00 97.94 513 ARG A N 1
ATOM 4031 C CA . ARG A 1 513 ? -7.561 -1.921 35.246 1.00 97.94 513 ARG A CA 1
ATOM 4032 C C . ARG A 1 513 ? -8.836 -1.220 34.789 1.00 97.94 513 ARG A C 1
ATOM 4034 O O . ARG A 1 513 ? -8.962 0.001 34.874 1.00 97.94 513 ARG A O 1
ATOM 4041 N N . ILE A 1 514 ? -9.805 -2.015 34.363 1.00 98.12 514 ILE A N 1
ATOM 4042 C CA . ILE A 1 514 ? -11.176 -1.606 34.056 1.00 98.12 514 ILE A CA 1
ATOM 4043 C C . ILE A 1 514 ? -12.096 -2.181 35.138 1.00 98.12 514 ILE A C 1
ATOM 4045 O O . ILE A 1 514 ? -11.928 -3.319 35.577 1.00 98.12 514 ILE A O 1
ATOM 4049 N N . THR A 1 515 ? -13.037 -1.374 35.618 1.00 97.50 515 THR A N 1
ATOM 4050 C CA . THR A 1 515 ? -14.084 -1.805 36.555 1.00 97.50 515 THR A CA 1
ATOM 4051 C C . THR A 1 515 ? -15.411 -1.978 35.814 1.00 97.50 515 THR A C 1
ATOM 4053 O O . THR A 1 515 ? -15.468 -1.848 34.594 1.00 97.50 515 THR A O 1
ATOM 4056 N N . GLU A 1 516 ? -16.503 -2.245 36.530 1.00 97.12 516 GLU A N 1
ATOM 4057 C CA . GLU A 1 516 ? -17.819 -2.369 35.897 1.00 97.12 516 GLU A CA 1
ATOM 4058 C C . GLU A 1 516 ? -18.288 -1.081 35.194 1.00 97.12 516 GLU A C 1
ATOM 4060 O O . GLU A 1 516 ? -19.107 -1.170 34.288 1.00 97.12 516 GLU A O 1
ATOM 4065 N N . AS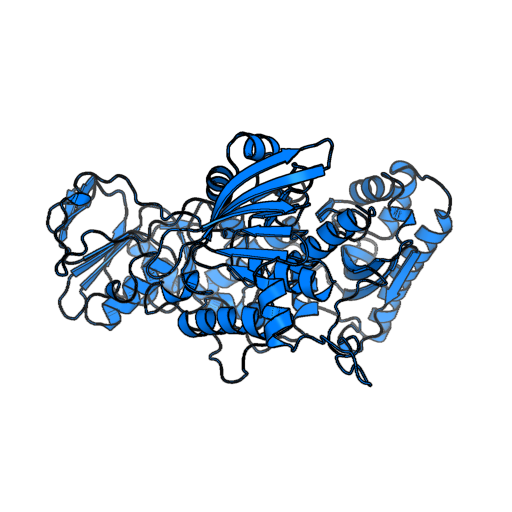N A 1 517 ? -17.785 0.098 35.578 1.00 96.44 517 ASN A N 1
ATOM 4066 C CA . ASN A 1 517 ? -18.276 1.396 35.091 1.00 96.44 517 ASN A CA 1
ATOM 4067 C C . ASN A 1 517 ? -17.189 2.486 34.977 1.00 96.44 517 ASN A C 1
ATOM 4069 O O . ASN A 1 517 ? -17.499 3.677 34.902 1.00 96.44 517 ASN A O 1
ATOM 4073 N N . SER A 1 518 ? -15.907 2.118 35.023 1.00 97.50 518 SER A N 1
ATOM 4074 C CA . SER A 1 518 ? -14.808 3.087 34.950 1.00 97.50 518 SER A CA 1
ATOM 4075 C C . SER A 1 518 ? -13.486 2.480 34.485 1.00 97.50 518 SER A C 1
ATOM 4077 O O . SER A 1 518 ? -13.282 1.265 34.539 1.00 97.50 518 SER A O 1
ATOM 4079 N N . ILE A 1 519 ? -12.564 3.349 34.071 1.00 98.19 519 ILE A N 1
ATOM 4080 C CA . ILE A 1 519 ? -11.153 3.029 33.831 1.00 98.19 519 ILE A CA 1
ATOM 4081 C C . ILE A 1 519 ? -10.319 3.571 34.992 1.00 98.19 519 ILE A C 1
ATOM 4083 O O . ILE A 1 519 ? -10.442 4.743 35.344 1.00 98.19 519 ILE A O 1
ATOM 4087 N N . VAL A 1 520 ? -9.444 2.740 35.556 1.00 98.19 520 VAL A N 1
ATOM 4088 C CA . VAL A 1 520 ? -8.464 3.142 36.573 1.00 98.19 520 VAL A CA 1
ATOM 4089 C C . VAL A 1 520 ? -7.090 3.238 35.915 1.00 98.19 520 VAL A C 1
ATOM 4091 O O . VAL A 1 520 ? -6.558 2.254 35.398 1.00 98.19 520 VAL A O 1
ATOM 4094 N N . MET A 1 521 ? -6.529 4.441 35.912 1.00 97.81 521 MET A N 1
ATOM 4095 C CA . MET A 1 521 ? -5.182 4.749 35.432 1.00 97.81 521 MET A CA 1
ATOM 4096 C C . MET A 1 521 ? -4.147 4.395 36.505 1.00 97.81 521 MET A C 1
ATOM 4098 O O . MET A 1 521 ? -4.420 4.538 37.695 1.00 97.81 521 MET A O 1
ATOM 4102 N N . SER A 1 522 ? -2.919 4.045 36.114 1.00 96.75 522 SER A N 1
ATOM 4103 C CA . SER A 1 522 ? -1.862 3.689 37.083 1.00 96.75 522 SER A CA 1
ATOM 4104 C C . SER A 1 522 ? -1.388 4.847 37.970 1.00 96.75 522 SER A C 1
ATOM 4106 O O . SER A 1 522 ? -0.653 4.629 38.926 1.00 96.75 522 SER A O 1
ATOM 4108 N N . ASN A 1 523 ? -1.781 6.086 37.663 1.00 94.44 523 ASN A N 1
ATOM 4109 C CA . ASN A 1 523 ? -1.536 7.248 38.521 1.00 94.44 523 ASN A CA 1
ATOM 4110 C C . ASN A 1 523 ? -2.631 7.446 39.595 1.00 94.44 523 ASN A C 1
ATOM 4112 O O . ASN A 1 523 ? -2.640 8.475 40.265 1.00 94.44 523 ASN A O 1
ATOM 4116 N N . GLY A 1 524 ? -3.574 6.505 39.726 1.00 94.25 524 GLY A N 1
ATOM 4117 C CA . GLY A 1 524 ? -4.702 6.561 40.660 1.00 94.25 524 GLY A CA 1
ATOM 4118 C C . GLY A 1 524 ? -5.948 7.284 40.131 1.00 94.25 524 GLY A C 1
ATOM 4119 O O . GLY A 1 524 ? -6.994 7.250 40.781 1.00 94.25 524 GLY A O 1
ATOM 4120 N N . THR A 1 525 ? -5.887 7.912 38.951 1.00 96.88 525 THR A N 1
ATOM 4121 C CA . THR A 1 525 ? -7.051 8.578 38.343 1.00 96.88 525 THR A CA 1
ATOM 4122 C C . THR A 1 525 ? -8.111 7.551 37.957 1.00 96.88 525 THR A C 1
ATOM 4124 O O . THR A 1 525 ? -7.817 6.581 37.262 1.00 96.88 525 THR A O 1
ATOM 4127 N N . THR A 1 526 ? -9.358 7.785 38.363 1.00 98.06 526 THR A N 1
ATOM 4128 C CA . THR A 1 526 ? -10.510 6.968 37.959 1.00 98.06 526 THR A CA 1
ATOM 4129 C C . THR A 1 526 ? -11.401 7.765 37.013 1.00 98.06 526 THR A C 1
ATOM 4131 O O . THR A 1 526 ? -11.807 8.879 37.334 1.00 98.06 526 THR A O 1
ATOM 4134 N N . LEU A 1 527 ? -11.707 7.189 35.852 1.00 97.94 527 LEU A N 1
ATOM 4135 C CA . LEU A 1 527 ? -12.487 7.797 34.776 1.00 97.94 527 LEU A CA 1
ATOM 4136 C C . LEU A 1 527 ? -13.821 7.053 34.635 1.00 97.94 527 LEU A C 1
ATOM 4138 O O . LEU A 1 527 ? -13.827 5.942 34.098 1.00 97.94 527 LEU A O 1
ATOM 4142 N N . PRO A 1 528 ? -14.945 7.607 35.124 1.00 97.31 528 PRO A N 1
ATOM 4143 C CA . PRO A 1 528 ? -16.266 7.025 34.904 1.00 97.31 528 PRO A CA 1
ATOM 4144 C C . PRO A 1 528 ? -16.593 6.948 33.409 1.00 97.31 528 PRO A C 1
ATOM 4146 O O . PRO A 1 528 ? -16.314 7.894 32.673 1.00 97.31 528 PRO A O 1
ATOM 4149 N N . ALA A 1 529 ? -17.194 5.843 32.973 1.00 96.62 529 ALA A N 1
ATOM 4150 C CA . ALA A 1 529 ? -17.503 5.604 31.569 1.00 96.62 529 ALA A CA 1
ATOM 4151 C C . ALA A 1 529 ? -18.802 4.805 31.418 1.00 96.62 529 ALA A C 1
ATOM 4153 O O . ALA A 1 529 ? -18.942 3.731 31.999 1.00 96.62 529 ALA A O 1
ATOM 4154 N N . ASP A 1 530 ? -19.706 5.298 30.576 1.00 95.50 530 ASP A N 1
ATOM 4155 C CA . ASP A 1 530 ? -20.849 4.544 30.051 1.00 95.50 530 ASP A CA 1
ATOM 4156 C C . ASP A 1 530 ? -20.433 3.695 28.840 1.00 95.50 530 ASP A C 1
ATOM 4158 O O . ASP A 1 530 ? -20.998 2.627 28.589 1.00 95.50 530 ASP A O 1
ATOM 4162 N N . HIS A 1 531 ? -19.410 4.153 28.108 1.00 94.56 531 HIS A N 1
ATOM 4163 C CA . HIS A 1 531 ? -18.847 3.491 26.935 1.00 94.56 531 HIS A CA 1
ATOM 4164 C C . HIS A 1 531 ? -17.315 3.545 26.952 1.00 94.56 531 HIS A C 1
ATOM 4166 O O . HIS A 1 531 ? -16.718 4.578 27.259 1.00 94.56 531 HIS A O 1
ATOM 4172 N N . ILE A 1 532 ? -16.668 2.441 26.570 1.00 95.44 532 ILE A N 1
ATOM 4173 C CA . ILE A 1 532 ? -15.219 2.386 26.350 1.00 95.44 532 ILE A CA 1
ATOM 4174 C C . ILE A 1 532 ? -14.961 1.896 24.930 1.00 95.44 532 ILE A C 1
ATOM 4176 O O . ILE A 1 532 ? -15.360 0.785 24.567 1.00 95.44 532 ILE A O 1
ATOM 4180 N N . ILE A 1 533 ? -14.240 2.706 24.155 1.00 94.94 533 ILE A N 1
ATOM 4181 C CA . ILE A 1 533 ? -13.791 2.350 22.810 1.00 94.94 533 ILE A CA 1
ATOM 4182 C C . ILE A 1 533 ? -12.277 2.169 22.801 1.00 94.94 533 ILE A C 1
ATOM 4184 O O . ILE A 1 533 ? -11.513 3.089 23.092 1.00 94.94 533 ILE A O 1
ATOM 4188 N N . MET A 1 534 ? -11.837 0.979 22.406 1.00 95.50 534 MET A N 1
ATOM 4189 C CA . MET A 1 534 ? -10.433 0.657 22.180 1.00 95.50 534 MET A CA 1
ATOM 4190 C C . MET A 1 534 ? -10.057 1.025 20.743 1.00 95.50 534 MET A C 1
ATOM 4192 O O . MET A 1 534 ? -10.317 0.281 19.799 1.00 95.50 534 MET A O 1
ATOM 4196 N N . ALA A 1 535 ? -9.432 2.185 20.565 1.00 94.88 535 ALA A N 1
ATOM 4197 C CA . ALA A 1 535 ? -8.825 2.624 19.310 1.00 94.88 535 ALA A CA 1
ATOM 4198 C C . ALA A 1 535 ? -7.325 2.267 19.291 1.00 94.88 535 ALA A C 1
ATOM 4200 O O . ALA A 1 535 ? -6.455 3.095 19.018 1.00 94.88 535 ALA A O 1
ATOM 4201 N N . THR A 1 536 ? -7.022 1.008 19.612 1.00 94.00 536 THR A N 1
ATOM 4202 C CA . THR A 1 536 ? -5.682 0.513 19.975 1.00 94.00 536 THR A CA 1
ATOM 4203 C C . THR A 1 536 ? -4.901 -0.109 18.813 1.00 94.00 536 THR A C 1
ATOM 4205 O O . THR A 1 536 ? -3.837 -0.699 19.017 1.00 94.00 536 THR A O 1
ATOM 4208 N N . GLY A 1 537 ? -5.388 0.080 17.585 1.00 92.25 537 GLY A N 1
ATOM 4209 C CA . GLY A 1 537 ? -4.719 -0.328 16.353 1.00 92.25 537 GLY A CA 1
ATOM 4210 C C . GLY A 1 537 ? -4.893 -1.809 16.016 1.00 92.25 537 GLY A C 1
ATOM 4211 O O . GLY A 1 537 ? -5.801 -2.487 16.488 1.00 92.25 537 GLY A O 1
ATOM 4212 N N . TYR A 1 538 ? -4.023 -2.317 15.151 1.00 91.94 538 TYR A N 1
ATOM 4213 C CA . TYR A 1 538 ? -4.159 -3.639 14.542 1.00 91.94 538 TYR A CA 1
ATOM 4214 C C . TYR A 1 538 ? -2.835 -4.399 14.608 1.00 91.94 538 TYR A C 1
ATOM 4216 O O . TYR A 1 538 ? -1.766 -3.816 14.808 1.00 91.94 538 TYR A O 1
ATOM 4224 N N . GLN A 1 539 ? -2.895 -5.715 14.430 1.00 91.00 539 GLN A N 1
ATOM 4225 C CA . GLN A 1 539 ? -1.722 -6.502 14.067 1.00 91.00 539 GLN A CA 1
ATOM 4226 C C . GLN A 1 539 ? -1.240 -6.098 12.665 1.00 91.00 539 GLN A C 1
ATOM 4228 O O . GLN A 1 539 ? -2.048 -5.751 11.805 1.00 91.00 539 GLN A O 1
ATOM 4233 N N . GLY A 1 540 ? 0.072 -6.134 12.430 1.00 90.19 540 GLY A N 1
ATOM 4234 C CA . GLY A 1 540 ? 0.648 -5.762 11.135 1.00 90.19 540 GLY A CA 1
ATOM 4235 C C . GLY A 1 540 ? 0.429 -6.815 10.044 1.00 90.19 540 GLY A C 1
ATOM 4236 O O . GLY A 1 540 ? 0.192 -7.989 10.333 1.00 90.19 540 GLY A O 1
ATOM 4237 N N . ALA A 1 541 ? 0.582 -6.397 8.786 1.00 92.00 541 ALA A N 1
ATOM 4238 C CA . ALA A 1 541 ? 0.422 -7.233 7.593 1.00 92.00 541 ALA A CA 1
ATOM 4239 C C . ALA A 1 541 ? 1.219 -8.551 7.631 1.00 92.00 541 ALA A C 1
ATOM 4241 O O . ALA A 1 541 ? 0.694 -9.596 7.255 1.00 92.00 541 ALA A O 1
ATOM 4242 N N . ALA A 1 542 ? 2.452 -8.536 8.151 1.00 93.88 542 ALA A N 1
ATOM 4243 C CA . ALA A 1 542 ? 3.272 -9.742 8.282 1.00 93.88 542 ALA A CA 1
ATOM 4244 C C . ALA A 1 542 ? 2.595 -10.823 9.146 1.00 93.88 542 ALA A C 1
ATOM 4246 O O . ALA A 1 542 ? 2.588 -11.995 8.779 1.00 93.88 542 ALA A O 1
ATOM 4247 N N . ALA A 1 543 ? 1.970 -10.438 10.264 1.00 93.69 543 ALA A N 1
ATOM 4248 C CA . ALA A 1 543 ? 1.236 -11.378 11.110 1.00 93.69 543 ALA A CA 1
ATOM 4249 C C . ALA A 1 543 ? 0.006 -11.943 10.382 1.00 93.69 543 ALA A C 1
ATOM 4251 O O . ALA A 1 543 ? -0.254 -13.139 10.459 1.00 93.69 543 ALA A O 1
ATOM 4252 N N . ALA A 1 544 ? -0.703 -11.109 9.613 1.00 93.06 544 ALA A N 1
ATOM 4253 C CA . ALA A 1 544 ? -1.832 -11.560 8.802 1.00 93.06 544 ALA A CA 1
ATOM 4254 C C . ALA A 1 544 ? -1.406 -12.572 7.723 1.00 93.06 544 ALA A C 1
ATOM 4256 O O . ALA A 1 544 ? -2.085 -13.578 7.531 1.00 93.06 544 ALA A O 1
ATOM 4257 N N . VAL A 1 545 ? -0.264 -12.351 7.062 1.00 95.56 545 VAL A N 1
ATOM 4258 C CA . VAL A 1 545 ? 0.295 -13.303 6.089 1.00 95.56 545 VAL A CA 1
ATOM 4259 C C . VAL A 1 545 ? 0.727 -14.604 6.763 1.00 95.56 545 VAL A C 1
ATOM 4261 O O . VAL A 1 545 ? 0.461 -15.675 6.220 1.00 95.56 545 VAL A O 1
ATOM 4264 N N . ARG A 1 546 ? 1.347 -14.539 7.950 1.00 95.62 546 ARG A N 1
ATOM 4265 C CA . ARG A 1 546 ? 1.715 -15.737 8.721 1.00 95.62 546 ARG A CA 1
ATOM 4266 C C . ARG A 1 546 ? 0.492 -16.579 9.070 1.00 95.62 546 ARG A C 1
ATOM 4268 O O . ARG A 1 546 ? 0.510 -17.784 8.846 1.00 95.62 546 ARG A O 1
ATOM 4275 N N . ASP A 1 547 ? -0.561 -15.940 9.572 1.00 93.62 547 ASP A N 1
ATOM 4276 C CA . ASP A 1 547 ? -1.824 -16.605 9.905 1.00 93.62 547 ASP A CA 1
ATOM 4277 C C . ASP A 1 547 ? -2.480 -17.236 8.669 1.00 93.62 547 ASP A C 1
ATOM 4279 O O . ASP A 1 547 ? -3.069 -18.310 8.764 1.00 93.62 547 ASP A O 1
ATOM 4283 N N . LEU A 1 548 ? -2.385 -16.567 7.516 1.00 94.62 548 LEU A N 1
ATOM 4284 C CA . LEU A 1 548 ? -3.002 -17.004 6.267 1.00 94.62 548 LEU A CA 1
ATOM 4285 C C . LEU A 1 548 ? -2.264 -18.180 5.611 1.00 94.62 548 LEU A C 1
ATOM 4287 O O . LEU A 1 548 ? -2.901 -19.137 5.180 1.00 94.62 548 LEU A O 1
ATOM 4291 N N . MET A 1 549 ? -0.938 -18.086 5.495 1.00 96.06 549 MET A N 1
ATOM 4292 C CA . MET A 1 549 ? -0.118 -19.020 4.708 1.00 96.06 549 MET A CA 1
ATOM 4293 C C . MET A 1 549 ? 0.581 -20.087 5.559 1.00 96.06 549 MET A C 1
ATOM 4295 O O . MET A 1 549 ? 1.116 -21.061 5.025 1.00 96.06 549 MET A O 1
ATOM 4299 N N . GLY A 1 550 ? 0.593 -19.911 6.881 1.00 95.75 550 GLY A N 1
ATOM 4300 C CA . GLY A 1 550 ? 1.275 -20.787 7.823 1.00 95.75 550 GLY A CA 1
ATOM 4301 C C . GLY A 1 550 ? 2.801 -20.650 7.814 1.00 95.75 550 GLY A C 1
ATOM 4302 O O . GLY A 1 550 ? 3.421 -20.036 6.941 1.00 95.75 550 GLY A O 1
ATOM 4303 N N . GLU A 1 551 ? 3.435 -21.271 8.809 1.00 95.56 551 GLU A N 1
ATOM 4304 C CA . GLU A 1 551 ? 4.868 -21.095 9.085 1.00 95.56 551 GLU A CA 1
ATOM 4305 C C . GLU A 1 551 ? 5.782 -21.666 7.982 1.00 95.56 551 GLU A C 1
ATOM 4307 O O . GLU A 1 551 ? 6.854 -21.124 7.704 1.00 95.56 551 GLU A O 1
ATOM 4312 N N . LYS A 1 552 ? 5.337 -22.727 7.288 1.00 94.69 552 LYS A N 1
ATOM 4313 C CA . LYS A 1 552 ? 6.085 -23.365 6.184 1.00 94.69 552 LYS A CA 1
ATOM 4314 C C . LYS A 1 552 ? 6.376 -22.383 5.044 1.00 94.69 552 LYS A C 1
ATOM 4316 O O . LYS A 1 552 ? 7.450 -22.442 4.450 1.00 94.69 552 LYS A O 1
ATOM 4321 N N . VAL A 1 553 ? 5.423 -21.502 4.733 1.00 96.44 553 VAL A N 1
ATOM 4322 C CA . VAL A 1 553 ? 5.590 -20.456 3.713 1.00 96.44 553 VAL A CA 1
ATOM 4323 C C . VAL A 1 553 ? 6.237 -19.228 4.338 1.00 96.44 553 VAL A C 1
ATOM 4325 O O . VAL A 1 553 ? 7.207 -18.713 3.789 1.00 96.44 553 VAL A O 1
ATOM 4328 N N . PHE A 1 554 ? 5.748 -18.796 5.506 1.00 96.62 554 PHE A N 1
ATOM 4329 C CA . PHE A 1 554 ? 6.185 -17.556 6.148 1.00 96.62 554 PHE A CA 1
ATOM 4330 C C . PHE A 1 554 ? 7.692 -17.515 6.443 1.00 96.62 554 PHE A C 1
ATOM 4332 O O . PHE A 1 554 ? 8.332 -16.491 6.213 1.00 96.62 554 PHE A O 1
ATOM 4339 N N . SER A 1 555 ? 8.281 -18.629 6.883 1.00 95.38 555 SER A N 1
ATOM 4340 C CA . SER A 1 555 ? 9.717 -18.714 7.198 1.00 95.38 555 SER A CA 1
ATOM 4341 C C . SER A 1 555 ? 10.647 -18.456 6.001 1.00 95.38 555 SER A C 1
ATOM 4343 O O . SER A 1 555 ? 11.826 -18.171 6.199 1.00 95.38 555 SER A O 1
ATOM 4345 N N . LYS A 1 556 ? 10.131 -18.506 4.764 1.00 95.56 556 LYS A N 1
ATOM 4346 C CA . LYS A 1 556 ? 10.882 -18.219 3.529 1.00 95.56 556 LYS A CA 1
ATOM 4347 C C . LYS A 1 556 ? 10.802 -16.756 3.076 1.00 95.56 556 LYS A C 1
ATOM 4349 O O . LYS A 1 556 ? 11.507 -16.382 2.148 1.00 95.56 556 LYS A O 1
ATOM 4354 N N . LEU A 1 557 ? 9.963 -15.930 3.707 1.00 94.56 557 LEU A N 1
ATOM 4355 C CA . LEU A 1 557 ? 9.664 -14.566 3.241 1.00 94.56 557 LEU A CA 1
ATOM 4356 C C . LEU A 1 557 ? 10.661 -13.500 3.730 1.00 94.56 557 LEU A C 1
ATOM 4358 O O . LEU A 1 557 ? 10.477 -12.309 3.482 1.00 94.56 557 LEU A O 1
ATOM 4362 N N . GLY A 1 558 ? 11.684 -13.898 4.491 1.00 91.06 558 GLY A N 1
ATOM 4363 C CA . GLY A 1 558 ? 12.579 -12.964 5.170 1.00 91.06 558 GLY A CA 1
ATOM 4364 C C . GLY A 1 558 ? 11.828 -12.131 6.214 1.00 91.06 558 GLY A C 1
ATOM 4365 O O . GLY A 1 558 ? 11.276 -12.677 7.170 1.00 91.06 558 GLY A O 1
ATOM 4366 N N . LYS A 1 559 ? 11.814 -10.805 6.038 1.00 93.31 559 LYS A N 1
ATOM 4367 C CA . LYS A 1 559 ? 11.113 -9.847 6.910 1.00 93.31 559 LYS A CA 1
ATOM 4368 C C . LYS A 1 559 ? 10.055 -9.068 6.118 1.00 93.31 559 LYS A C 1
ATOM 4370 O O . LYS A 1 559 ? 10.266 -7.897 5.804 1.00 93.31 559 LYS A O 1
ATOM 4375 N N . PRO A 1 560 ? 8.939 -9.708 5.733 1.00 93.38 560 PRO A N 1
ATOM 4376 C CA . PRO A 1 560 ? 7.977 -9.098 4.825 1.00 93.38 560 PRO A CA 1
ATOM 4377 C C . PRO A 1 560 ? 7.415 -7.791 5.398 1.00 93.38 560 PRO A C 1
ATOM 4379 O O . PRO A 1 560 ? 7.136 -7.705 6.596 1.00 93.38 560 PRO A O 1
ATOM 4382 N N . PHE A 1 561 ? 7.207 -6.800 4.528 1.00 91.88 561 PHE A N 1
ATOM 4383 C CA . PHE A 1 561 ? 6.735 -5.440 4.846 1.00 91.88 561 PHE A CA 1
ATOM 4384 C C . PHE A 1 561 ? 7.702 -4.543 5.643 1.00 91.88 561 PHE A C 1
ATOM 4386 O O . PHE A 1 561 ? 7.356 -3.391 5.909 1.00 91.88 561 PHE A O 1
ATOM 4393 N N . GLU A 1 562 ? 8.900 -5.016 5.997 1.00 92.44 562 GLU A N 1
ATOM 4394 C CA . GLU A 1 562 ? 10.009 -4.130 6.378 1.00 92.44 562 GLU A CA 1
ATOM 4395 C C . GLU A 1 562 ? 10.674 -3.540 5.121 1.00 92.44 562 GLU A C 1
ATOM 4397 O O . GLU A 1 562 ? 10.313 -3.895 3.998 1.00 92.44 562 GLU A O 1
ATOM 4402 N N . TYR A 1 563 ? 11.620 -2.619 5.301 1.00 92.00 563 TYR A N 1
ATOM 4403 C CA . TYR A 1 563 ? 12.436 -2.087 4.209 1.00 92.00 563 TYR A CA 1
ATOM 4404 C C . TYR A 1 563 ? 13.801 -2.782 4.180 1.00 92.00 563 TYR A C 1
ATOM 4406 O O . TYR A 1 563 ? 14.381 -3.037 5.237 1.00 92.00 563 TYR A O 1
ATOM 4414 N N . ASP A 1 564 ? 14.301 -3.082 2.984 1.00 93.50 564 ASP A N 1
ATOM 4415 C CA . ASP A 1 564 ? 15.677 -3.535 2.775 1.00 93.50 564 ASP A CA 1
ATOM 4416 C C . ASP A 1 564 ? 16.680 -2.362 2.793 1.00 93.50 564 ASP A C 1
ATOM 4418 O O . ASP A 1 564 ? 16.325 -1.209 3.052 1.00 93.50 564 ASP A O 1
ATOM 4422 N N . GLU A 1 565 ? 17.957 -2.662 2.549 1.00 92.88 565 GLU A N 1
ATOM 4423 C CA . GLU A 1 565 ? 19.042 -1.670 2.546 1.00 92.88 565 GLU A CA 1
ATOM 4424 C C . GLU A 1 565 ? 18.913 -0.630 1.420 1.00 92.88 565 GLU A C 1
ATOM 4426 O O . GLU A 1 565 ? 19.435 0.477 1.549 1.00 92.88 565 GLU A O 1
ATOM 4431 N N . GLU A 1 566 ? 18.184 -0.947 0.344 1.00 94.25 566 GLU A N 1
ATOM 4432 C CA . GLU A 1 566 ? 17.873 -0.008 -0.742 1.00 94.25 566 GLU A CA 1
ATOM 4433 C C . GLU A 1 566 ? 16.669 0.888 -0.399 1.00 94.25 566 GLU A C 1
ATOM 4435 O O . GLU A 1 566 ? 16.377 1.862 -1.097 1.00 94.25 566 GLU A O 1
ATOM 4440 N N . GLY A 1 567 ? 15.981 0.604 0.710 1.00 92.12 567 GLY A N 1
ATOM 4441 C CA . GLY A 1 567 ? 14.766 1.300 1.107 1.00 92.12 567 GLY A CA 1
ATOM 4442 C C . GLY A 1 567 ? 13.536 0.825 0.336 1.00 92.12 567 GLY A C 1
ATOM 4443 O O . GLY A 1 567 ? 12.570 1.579 0.216 1.00 92.12 567 GLY A O 1
ATOM 4444 N N . GLU A 1 568 ? 13.542 -0.405 -0.174 1.00 93.56 568 GLU A N 1
ATOM 4445 C CA . GLU A 1 568 ? 12.402 -1.024 -0.846 1.00 93.56 568 GLU A CA 1
ATOM 4446 C C . GLU A 1 568 ? 11.675 -1.992 0.096 1.00 93.56 568 GLU A C 1
ATOM 4448 O O . GLU A 1 568 ? 12.282 -2.635 0.952 1.00 93.56 568 GLU A O 1
ATOM 4453 N N . TRP A 1 569 ? 10.349 -2.109 -0.032 1.00 91.69 569 TRP A N 1
ATOM 4454 C CA . TRP A 1 569 ? 9.589 -3.032 0.817 1.00 91.69 569 TRP A CA 1
ATOM 4455 C C . TRP A 1 569 ? 9.951 -4.483 0.522 1.00 91.69 569 TRP A C 1
ATOM 4457 O O . TRP A 1 569 ? 9.913 -4.911 -0.624 1.00 91.69 569 TRP A O 1
ATOM 4467 N N . ILE A 1 570 ? 10.216 -5.282 1.547 1.00 94.31 570 ILE A N 1
ATOM 4468 C CA . ILE A 1 570 ? 10.518 -6.703 1.382 1.00 94.31 570 ILE A CA 1
ATOM 4469 C C . ILE A 1 570 ? 9.220 -7.453 1.054 1.00 94.31 570 ILE A C 1
ATOM 4471 O O . ILE A 1 570 ? 8.271 -7.470 1.844 1.00 94.31 570 ILE A O 1
ATOM 4475 N N . GLY A 1 571 ? 9.173 -8.054 -0.137 1.00 94.44 571 GLY A N 1
ATOM 4476 C CA . GLY A 1 571 ? 8.111 -8.940 -0.621 1.00 94.44 571 GLY A CA 1
ATOM 4477 C C . GLY A 1 571 ? 6.739 -8.314 -0.911 1.00 94.44 571 GLY A C 1
ATOM 4478 O O . GLY A 1 571 ? 5.879 -8.991 -1.469 1.00 94.44 571 GLY A O 1
ATOM 4479 N N . ASN A 1 572 ? 6.501 -7.048 -0.560 1.00 95.50 572 ASN A N 1
ATOM 4480 C CA . ASN A 1 572 ? 5.255 -6.343 -0.874 1.00 95.50 572 ASN A CA 1
ATOM 4481 C C . ASN A 1 572 ? 5.359 -5.707 -2.268 1.00 95.50 572 ASN A C 1
ATOM 4483 O O . ASN A 1 572 ? 6.219 -4.854 -2.472 1.00 95.50 572 ASN A O 1
ATOM 4487 N N . TRP A 1 573 ? 4.491 -6.108 -3.204 1.00 96.06 573 TRP A N 1
ATOM 4488 C CA . TRP A 1 573 ? 4.521 -5.742 -4.638 1.00 96.06 573 TRP A CA 1
ATOM 4489 C C . TRP A 1 573 ? 5.720 -6.276 -5.439 1.00 96.06 573 TRP A C 1
ATOM 4491 O O . TRP A 1 573 ? 5.825 -6.003 -6.632 1.00 96.06 573 TRP A O 1
ATOM 4501 N N . ARG A 1 574 ? 6.590 -7.051 -4.792 1.00 95.12 574 ARG A N 1
ATOM 4502 C CA . ARG A 1 574 ? 7.870 -7.580 -5.287 1.00 95.12 574 ARG A CA 1
ATOM 4503 C C . ARG A 1 574 ? 7.924 -9.101 -5.088 1.00 95.12 574 ARG A C 1
ATOM 4505 O O . ARG A 1 574 ? 7.046 -9.637 -4.398 1.00 95.12 574 ARG A O 1
ATOM 4512 N N . PRO A 1 575 ? 8.943 -9.812 -5.607 1.00 96.00 575 PRO A N 1
ATOM 4513 C CA . PRO A 1 575 ? 9.152 -11.217 -5.279 1.00 96.00 575 PRO A CA 1
ATOM 4514 C C . PRO A 1 575 ? 9.202 -11.424 -3.759 1.00 96.00 575 PRO A C 1
ATOM 4516 O O . PRO A 1 575 ? 9.939 -10.753 -3.038 1.00 96.00 575 PRO A O 1
ATOM 4519 N N . SER A 1 576 ? 8.396 -12.356 -3.251 1.00 96.31 576 SER A N 1
ATOM 4520 C CA . SER A 1 576 ? 8.194 -12.519 -1.804 1.00 96.31 576 SER A CA 1
ATOM 4521 C C . SER A 1 576 ? 9.323 -13.256 -1.078 1.00 96.31 576 SER A C 1
ATOM 4523 O O . SER A 1 576 ? 9.266 -13.394 0.140 1.00 96.31 576 SER A O 1
ATOM 4525 N N . GLY A 1 577 ? 10.305 -13.787 -1.813 1.00 93.56 577 GLY A N 1
ATOM 4526 C CA . GLY A 1 577 ? 11.249 -14.803 -1.329 1.00 93.56 577 GLY A CA 1
ATOM 4527 C C . GLY A 1 577 ? 10.726 -16.242 -1.459 1.00 93.56 577 GLY A C 1
ATOM 4528 O O . GLY A 1 577 ? 11.500 -17.192 -1.356 1.00 93.56 577 GLY A O 1
ATOM 4529 N N . HIS A 1 578 ? 9.436 -16.426 -1.761 1.00 96.88 578 HIS A N 1
ATOM 4530 C CA . HIS A 1 578 ? 8.849 -17.718 -2.110 1.00 96.88 578 HIS A CA 1
ATOM 4531 C C . HIS A 1 578 ? 8.379 -17.724 -3.570 1.00 96.88 578 HIS A C 1
ATOM 4533 O O . HIS A 1 578 ? 7.641 -16.837 -3.998 1.00 96.88 578 HIS A O 1
ATOM 4539 N N . GLU A 1 579 ? 8.761 -18.755 -4.332 1.00 95.75 579 GLU A N 1
ATOM 4540 C CA . GLU A 1 579 ? 8.353 -18.909 -5.736 1.00 95.75 579 GLU A CA 1
ATOM 4541 C C . GLU A 1 579 ? 6.818 -18.875 -5.854 1.00 95.75 579 GLU A C 1
ATOM 4543 O O . GLU A 1 579 ? 6.117 -19.563 -5.105 1.00 95.75 579 GLU A O 1
ATOM 4548 N N . ARG A 1 580 ? 6.299 -18.042 -6.770 1.00 97.50 580 ARG A N 1
ATOM 4549 C CA . ARG A 1 580 ? 4.865 -17.922 -7.107 1.00 97.50 580 ARG A CA 1
ATOM 4550 C C . ARG A 1 580 ? 3.927 -17.596 -5.935 1.00 97.50 580 ARG A C 1
ATOM 4552 O O . ARG A 1 580 ? 2.718 -17.834 -6.006 1.00 97.50 580 ARG A O 1
ATOM 4559 N N . PHE A 1 581 ? 4.466 -17.039 -4.859 1.00 98.50 581 PHE A N 1
ATOM 4560 C CA . PHE A 1 581 ? 3.688 -16.404 -3.805 1.00 98.50 581 PHE A CA 1
ATOM 4561 C C . PHE A 1 581 ? 4.006 -14.915 -3.784 1.00 98.50 581 PHE A C 1
ATOM 4563 O O . PHE A 1 581 ? 5.167 -14.517 -3.879 1.00 98.50 581 PHE A O 1
ATOM 4570 N N . TRP A 1 582 ? 2.973 -14.096 -3.648 1.00 98.44 582 TRP A N 1
ATOM 4571 C CA . TRP A 1 582 ? 3.067 -12.647 -3.747 1.00 98.44 582 TRP A CA 1
ATOM 4572 C C . TRP A 1 582 ? 2.289 -11.986 -2.619 1.00 98.44 582 TRP A C 1
ATOM 4574 O O . TRP A 1 582 ? 1.318 -12.548 -2.112 1.00 98.44 582 TRP A O 1
ATOM 4584 N N . MET A 1 583 ? 2.675 -10.770 -2.249 1.00 97.75 583 MET A N 1
ATOM 4585 C CA . MET A 1 583 ? 1.978 -9.990 -1.227 1.00 97.75 583 MET A CA 1
ATOM 4586 C C . MET A 1 583 ? 1.666 -8.594 -1.754 1.00 97.75 583 MET A C 1
ATOM 4588 O O . MET A 1 583 ? 2.483 -7.987 -2.446 1.00 97.75 583 MET A O 1
ATOM 4592 N N . CYS A 1 584 ? 0.484 -8.080 -1.417 1.00 96.12 584 CYS A N 1
ATOM 4593 C CA . CYS A 1 584 ? 0.085 -6.721 -1.753 1.00 96.12 584 CYS A CA 1
ATOM 4594 C C . CYS A 1 584 ? -0.784 -6.076 -0.665 1.00 96.12 584 CYS A C 1
ATOM 4596 O O . CYS A 1 584 ? -1.981 -6.338 -0.514 1.00 96.12 584 CYS A O 1
ATOM 4598 N N . ALA A 1 585 ? -0.186 -5.159 0.085 1.00 93.12 585 ALA A N 1
ATOM 4599 C CA . ALA A 1 585 ? -0.877 -4.369 1.090 1.00 93.12 585 ALA A CA 1
ATOM 4600 C C . ALA A 1 585 ? -0.372 -2.927 1.067 1.00 93.12 585 ALA A C 1
ATOM 4602 O O . ALA A 1 585 ? 0.815 -2.662 1.250 1.00 93.12 585 ALA A O 1
ATOM 4603 N N . ALA A 1 586 ? -1.286 -1.983 0.857 1.00 90.44 586 ALA A N 1
ATOM 4604 C CA . ALA A 1 586 ? -0.994 -0.558 0.908 1.00 90.44 586 ALA A CA 1
ATOM 4605 C C . ALA A 1 586 ? -2.278 0.254 1.172 1.00 90.44 586 ALA A C 1
ATOM 4607 O O . ALA A 1 586 ? -3.379 -0.265 0.954 1.00 90.44 586 ALA A O 1
ATOM 4608 N N . PRO A 1 587 ? -2.176 1.520 1.614 1.00 89.19 587 PRO A N 1
ATOM 4609 C CA . PRO A 1 587 ? -3.267 2.490 1.512 1.00 89.19 587 PRO A CA 1
ATOM 4610 C C . PRO A 1 587 ? -3.701 2.686 0.048 1.00 89.19 587 PRO A C 1
ATOM 4612 O O . PRO A 1 587 ? -2.957 2.331 -0.867 1.00 89.19 587 PRO A O 1
ATOM 4615 N N . LEU A 1 588 ? -4.883 3.272 -0.178 1.00 89.62 588 LEU A N 1
ATOM 4616 C CA . LEU A 1 588 ? -5.450 3.491 -1.520 1.00 89.62 588 LEU A CA 1
ATOM 4617 C C . LEU A 1 588 ? -4.465 4.200 -2.463 1.00 89.62 588 LEU A C 1
ATOM 4619 O O . LEU A 1 588 ? -4.187 3.687 -3.546 1.00 89.62 588 LEU A O 1
ATOM 4623 N N . VAL A 1 589 ? -3.848 5.288 -1.997 1.00 84.88 589 VAL A N 1
ATOM 4624 C CA . VAL A 1 589 ? -2.862 6.072 -2.761 1.00 84.88 589 VAL A CA 1
ATOM 4625 C C . VAL A 1 589 ? -1.657 5.274 -3.260 1.00 84.88 589 VAL A C 1
ATOM 4627 O O . VAL A 1 589 ? -1.104 5.553 -4.317 1.00 84.88 589 VAL A O 1
ATOM 4630 N N . PHE A 1 590 ? -1.264 4.229 -2.539 1.00 87.25 590 PHE A N 1
ATOM 4631 C CA . PHE A 1 590 ? -0.112 3.400 -2.888 1.00 87.25 590 PHE A CA 1
ATOM 4632 C C . PHE A 1 590 ? -0.522 2.080 -3.553 1.00 87.25 590 PHE A C 1
ATOM 4634 O O . PHE A 1 590 ? 0.296 1.170 -3.649 1.00 87.25 590 PHE A O 1
ATOM 4641 N N . SER A 1 591 ? -1.779 1.945 -3.989 1.00 89.44 591 SER A N 1
ATOM 4642 C CA . SER A 1 591 ? -2.286 0.703 -4.582 1.00 89.44 591 SER A CA 1
ATOM 4643 C C . SER A 1 591 ? -2.326 0.709 -6.109 1.00 89.44 591 SER A C 1
ATOM 4645 O O . SER A 1 591 ? -2.140 -0.348 -6.702 1.00 89.44 591 SER A O 1
ATOM 4647 N N . ARG A 1 592 ? -2.519 1.870 -6.749 1.00 91.19 592 ARG A N 1
ATOM 4648 C CA . ARG A 1 592 ? -2.766 1.973 -8.196 1.00 91.19 592 ARG A CA 1
ATOM 4649 C C . ARG A 1 592 ? -1.567 1.520 -9.037 1.00 91.19 592 ARG A C 1
ATOM 4651 O O . ARG A 1 592 ? -1.666 0.501 -9.717 1.00 91.19 592 ARG A O 1
ATOM 4658 N N . LEU A 1 593 ? -0.426 2.208 -8.955 1.00 93.56 593 LEU A N 1
ATOM 4659 C CA . LEU A 1 593 ? 0.758 1.841 -9.745 1.00 93.56 593 LEU A CA 1
ATOM 4660 C C . LEU A 1 593 ? 1.386 0.484 -9.350 1.00 93.56 593 LEU A C 1
ATOM 4662 O O . LEU A 1 593 ? 1.603 -0.344 -10.237 1.00 93.56 593 LEU A O 1
ATOM 4666 N N . PRO A 1 594 ? 1.647 0.170 -8.065 1.00 95.38 594 PRO A N 1
ATOM 4667 C CA . PRO A 1 594 ? 2.299 -1.094 -7.711 1.00 95.38 594 PRO A CA 1
ATOM 4668 C C . PRO A 1 594 ? 1.463 -2.337 -8.027 1.00 95.38 594 PRO A C 1
ATOM 4670 O O . PRO A 1 594 ? 2.027 -3.391 -8.311 1.00 95.38 594 PRO A O 1
ATOM 4673 N N . ALA A 1 595 ? 0.128 -2.238 -8.024 1.00 97.12 595 ALA A N 1
ATOM 4674 C CA . ALA A 1 595 ? -0.724 -3.353 -8.431 1.00 97.12 595 ALA A CA 1
ATOM 4675 C C . ALA A 1 595 ? -0.547 -3.710 -9.909 1.00 97.12 595 ALA A C 1
ATOM 4677 O O . ALA A 1 595 ? -0.532 -4.897 -10.242 1.00 97.12 595 ALA A O 1
ATOM 4678 N N . LYS A 1 596 ? -0.360 -2.708 -10.779 1.00 97.19 596 LYS A N 1
ATOM 4679 C CA . LYS A 1 596 ? -0.008 -2.922 -12.187 1.00 97.19 596 LYS A CA 1
ATOM 4680 C C . LYS A 1 596 ? 1.323 -3.660 -12.305 1.00 97.19 596 LYS A C 1
ATOM 4682 O O . LYS A 1 596 ? 1.400 -4.667 -13.002 1.00 97.19 596 LYS A O 1
ATOM 4687 N N . LEU A 1 597 ? 2.343 -3.205 -11.579 1.00 97.56 597 LEU A N 1
ATOM 4688 C CA . LEU A 1 597 ? 3.676 -3.814 -11.599 1.00 97.56 597 LEU A CA 1
ATOM 4689 C C . LEU A 1 597 ? 3.686 -5.244 -11.061 1.00 97.56 597 LEU A C 1
ATOM 4691 O O . LEU A 1 597 ? 4.372 -6.103 -11.611 1.00 97.56 597 LEU A O 1
ATOM 4695 N N . LEU A 1 598 ? 2.905 -5.532 -10.021 1.00 98.38 598 LEU A N 1
ATOM 4696 C CA . LEU A 1 598 ? 2.742 -6.896 -9.527 1.00 98.38 598 LEU A CA 1
ATOM 4697 C C . LEU A 1 598 ? 2.033 -7.789 -10.558 1.00 98.38 598 LEU A C 1
ATOM 4699 O O . LEU A 1 598 ? 2.457 -8.918 -10.790 1.00 98.38 598 LEU A O 1
ATOM 4703 N N . ALA A 1 599 ? 0.981 -7.289 -11.214 1.00 98.44 599 ALA A N 1
ATOM 4704 C CA . ALA A 1 599 ? 0.304 -8.032 -12.275 1.00 98.44 599 ALA A CA 1
ATOM 4705 C C . ALA A 1 599 ? 1.234 -8.315 -13.470 1.00 98.44 599 ALA A C 1
ATOM 4707 O O . ALA A 1 599 ? 1.207 -9.421 -14.006 1.00 98.44 599 ALA A O 1
ATOM 4708 N N . LEU A 1 600 ? 2.093 -7.359 -13.838 1.00 97.75 600 LEU A N 1
ATOM 4709 C CA . LEU A 1 600 ? 3.105 -7.527 -14.884 1.00 97.75 600 LEU A CA 1
ATOM 4710 C C . LEU A 1 600 ? 4.183 -8.544 -14.497 1.00 97.75 600 LEU A C 1
ATOM 4712 O O . LEU A 1 600 ? 4.565 -9.345 -15.341 1.00 97.75 600 LEU A O 1
ATOM 4716 N N . GLN A 1 601 ? 4.635 -8.573 -13.238 1.00 98.00 601 GLN A N 1
ATOM 4717 C CA . GLN A 1 601 ? 5.548 -9.617 -12.747 1.00 98.00 601 GLN A CA 1
ATOM 4718 C C . GLN A 1 601 ? 4.915 -11.008 -12.832 1.00 98.00 601 GLN A C 1
ATOM 4720 O O . GLN A 1 601 ? 5.554 -11.945 -13.305 1.00 98.00 601 GLN A O 1
ATOM 4725 N N . ILE A 1 602 ? 3.653 -11.150 -12.411 1.00 98.50 602 ILE A N 1
ATOM 4726 C CA . ILE A 1 602 ? 2.909 -12.416 -12.508 1.00 98.50 602 ILE A CA 1
ATOM 4727 C C . ILE A 1 602 ? 2.780 -12.847 -13.972 1.00 98.50 602 ILE A C 1
ATOM 4729 O O . ILE A 1 602 ? 3.065 -13.998 -14.298 1.00 98.50 602 ILE A O 1
ATOM 4733 N N . LEU A 1 603 ? 2.393 -11.924 -14.856 1.00 97.44 603 LEU A N 1
ATOM 4734 C CA . LEU A 1 603 ? 2.327 -12.166 -16.294 1.00 97.44 603 LEU A CA 1
ATOM 4735 C C . LEU A 1 603 ? 3.700 -12.573 -16.851 1.00 97.44 603 LEU A C 1
ATOM 4737 O O . LEU A 1 603 ? 3.781 -13.540 -17.598 1.00 97.44 603 LEU A O 1
ATOM 4741 N N . GLY A 1 604 ? 4.776 -11.901 -16.438 1.00 95.56 604 GLY A N 1
ATOM 4742 C CA . GLY A 1 604 ? 6.149 -12.253 -16.796 1.00 95.56 604 GLY A CA 1
ATOM 4743 C C . GLY A 1 604 ? 6.486 -13.705 -16.458 1.00 95.56 604 GLY A C 1
ATOM 4744 O O . GLY A 1 604 ? 7.018 -14.414 -17.308 1.00 95.56 604 GLY A O 1
ATOM 4745 N N . VAL A 1 605 ? 6.091 -14.189 -15.273 1.00 96.44 605 VAL A N 1
ATOM 4746 C CA . VAL A 1 605 ? 6.291 -15.598 -14.884 1.00 96.44 605 VAL A CA 1
ATOM 4747 C C . VAL A 1 605 ? 5.451 -16.550 -15.740 1.00 96.44 605 VAL A C 1
ATOM 4749 O O . VAL A 1 605 ? 5.929 -17.618 -16.121 1.00 96.44 605 VAL A O 1
ATOM 4752 N N . GLU A 1 606 ? 4.202 -16.194 -16.056 1.00 96.12 606 GLU A N 1
ATOM 4753 C CA . GLU A 1 606 ? 3.332 -17.020 -16.911 1.00 96.12 606 GLU A CA 1
ATOM 4754 C C . GLU A 1 606 ? 3.844 -17.117 -18.355 1.00 96.12 606 GLU A C 1
ATOM 4756 O O . GLU A 1 606 ? 3.612 -18.123 -19.023 1.00 96.12 606 GLU A O 1
ATOM 4761 N N . LEU A 1 607 ? 4.572 -16.101 -18.821 1.00 94.69 607 LEU A N 1
ATOM 4762 C CA . LEU A 1 607 ? 5.199 -16.065 -20.142 1.00 94.69 607 LEU A CA 1
ATOM 4763 C C . LEU A 1 607 ? 6.628 -16.629 -20.161 1.00 94.69 607 LEU A C 1
ATOM 4765 O O . LEU A 1 607 ? 7.217 -16.732 -21.234 1.00 94.69 607 LEU A O 1
ATOM 4769 N N . GLY A 1 608 ? 7.195 -16.988 -19.003 1.00 92.81 608 GLY A N 1
ATOM 4770 C CA . GLY A 1 608 ? 8.587 -17.437 -18.890 1.00 92.81 608 GLY A CA 1
ATOM 4771 C C . GLY A 1 608 ? 9.618 -16.330 -19.140 1.00 92.81 608 GLY A C 1
ATOM 4772 O O . GLY A 1 608 ? 10.736 -16.619 -19.557 1.00 92.81 608 GLY A O 1
ATOM 4773 N N . LEU A 1 609 ? 9.231 -15.070 -18.923 1.00 89.44 609 LEU A N 1
ATOM 4774 C CA . LEU A 1 609 ? 10.100 -13.896 -19.027 1.00 89.44 609 LEU A CA 1
ATOM 4775 C C . LEU A 1 609 ? 10.751 -13.520 -17.685 1.00 89.44 609 LEU A C 1
ATOM 4777 O O . LEU A 1 609 ? 11.783 -12.850 -17.708 1.00 89.44 609 LEU A O 1
ATOM 4781 N N . HIS A 1 610 ? 10.128 -13.911 -16.562 1.00 79.88 610 HIS A N 1
ATOM 4782 C CA . HIS A 1 610 ? 10.557 -13.678 -15.174 1.00 79.88 610 HIS A CA 1
ATOM 4783 C C . HIS A 1 610 ? 11.027 -14.969 -14.504 1.00 79.88 610 HIS A C 1
ATOM 4785 O O . HIS A 1 610 ? 10.291 -15.982 -14.603 1.00 79.88 610 HIS A O 1
#

Secondary structure (DSSP, 8-state):
--HHHHHHHHHHHHHHHHHHHHTTTTS---HHHHHHHHHHHEEEEEEEEEESSSSSSEEEEEHHHHHHHHHHGGGGGGGEEEEEE---GGGS-EEE---S---SS----EEEEEEEEEESSSEEEEEEEEEEE-TTS-EEEEEEEEEEEEETT-----GGG-------S--TTPPPHHHHHHHHHTT-SS--SEEEE--SHHHHHHHHHHHHTT--EEEE-SSSSTTHHHHTS-TT-B-SS-HHHHPBTTBPPPTTS-SS-BHHHHHHHHHHHHHHTT--EESSEEEEEEEEETTTTEEEEEEEE--TTSPPEEEEEEESEEEE---SEEEE-----TTGGG---TTS--SEEGGG-GGGG---TT-EEEEE--SHHHHHHHHHHHHTT-EEEEEE-S-BEEEEHHHHHHHSTTGGGTSS-SS-HHHHHHHHHHS-HHHHHHHHHHHHHHHHHHTHHHHHHHHHTT--B---GGG-HHHHHHHH-SS-EEEESSHHHHHHTTSSEEEES-EEEE-SSEEEETTS-EEE-SEEEE---EEEHHHHHHHHH-HHHHTTS-STTSB-TTSPBSSBSS--SSTTEEE----GGGTHHHHHHHHHHHHHHHTT--

Radius of gyration: 26.27 Å; Cα contacts (8 Å, |Δi|>4): 1262; chains: 1; bounding box: 64×60×78 Å

InterPro domains:
  IPR036188 FAD/NAD(P)-binding domain superfamily [G3DSA:3.50.50.60] (181-457)
  IPR036188 FAD/NAD(P)-binding domain superfamily [SSF51905] (191-411)
  IPR036188 FAD/NAD(P)-binding domain superfamily [SSF51905] (367-552)
  IPR050982 Auxin biosynthesis and cation transport [PTHR43539] (194-545)

Nearest PDB structures (foldseek):
  4usq-assembly1_F-2  TM=7.573E-01  e=5.594E-19  Cellvibrio sp. BR
  4c5o-assembly4_H  TM=7.590E-01  e=3.409E-17  Stenotrophomonas maltophilia
  4a9w-assembly1_B  TM=7.748E-01  e=1.953E-16  Stenotrophomonas maltophilia
  4c5o-assembly1_C  TM=7.555E-01  e=4.779E-17  Stenotrophomonas maltophilia
  4c5o-assembly1_D  TM=7.521E-01  e=3.046E-17  Stenotrophomonas maltophilia

Foldseek 3Di:
DPLVVLVVQVVVLQVLLQVLLVVCPPDLDALVRQLVSLVVAAPQQAWEWEQCQLHLFTFIAGGSSRVSRVCSPVVSSNQWNGKAFDPPPLQRKDFDQPPLFFDDDDGFGWIWGKIWTDTPAQWTKIKIFIWTADPVRRIHTRFIYIHTDDRHPLPFCDDVNPDDPDDDDDDPPDDDPVRVLVCLLVCPVHFAQEEEEDLPQQSLLLLLLCVRSVHRYEYEYLAQARLCLLQQFEQLDWALQFLLLQAGPPDHDDPPADRIHHSVSRRVVSRVSCVVSSGRYAYSKAWPAWDADPVVLWIWTWMWGDDVPDHTDIDIGIYNFYEYACAFFHAQDDDDFACQQLAQALVRPGEAASSRCYHVLAAAAAFEEEEEEDAASSLSSQVRNLVRRYAAEYEAAAAAFEFESVLCCVQNPCVCSRPPHPDHSVVVLSVVVSDFLVNLQSSLQGSLVSRCVVCVVLVVLCVVLVHHHDCADVNSRPSRCVQVVPHHYYHDPCSSVCCSVVVHHYHYHAWNHDHHAWTQGPVRDTGGHSYYYYNPTGDGPLVNVCVRHHPVQSVQQPDAQHADPSRDGRQALGPRSDRNYGYHYDRSSNSHRSSSSSSVSSVCVVVVND